Protein AF-0000000068885834 (afdb_homodimer)

Structure (mmCIF, N/CA/C/O backbone):
data_AF-0000000068885834-model_v1
#
loop_
_entity.id
_entity.type
_entity.pdbx_description
1 polymer '(Perigord truffle) hypothetical protein'
#
loop_
_atom_site.group_PDB
_atom_site.id
_atom_site.type_symbol
_atom_site.label_atom_id
_atom_site.label_alt_id
_atom_site.label_comp_id
_atom_site.label_asym_id
_atom_site.label_entity_id
_atom_site.label_seq_id
_atom_site.pdbx_PDB_ins_code
_atom_site.Cartn_x
_atom_site.Cartn_y
_atom_site.Cartn_z
_atom_site.occupancy
_atom_site.B_iso_or_equiv
_atom_site.auth_seq_id
_atom_site.auth_comp_id
_atom_site.auth_asym_id
_atom_site.auth_atom_id
_atom_site.pdbx_PDB_model_num
ATOM 1 N N . MET A 1 1 ? 9.898 5.531 -23.688 1 50.66 1 MET A N 1
ATOM 2 C CA . MET A 1 1 ? 10.438 6.336 -22.609 1 50.66 1 MET A CA 1
ATOM 3 C C . MET A 1 1 ? 11.344 5.504 -21.703 1 50.66 1 MET A C 1
ATOM 5 O O . MET A 1 1 ? 11.133 4.301 -21.547 1 50.66 1 MET A O 1
ATOM 9 N N . SER A 1 2 ? 12.445 6.02 -21.344 1 76.19 2 SER A N 1
ATOM 10 C CA . SER A 1 2 ? 13.453 5.309 -20.562 1 76.19 2 SER A CA 1
ATOM 11 C C . SER A 1 2 ? 12.922 4.918 -19.188 1 76.19 2 SER A C 1
ATOM 13 O O . SER A 1 2 ? 12.07 5.605 -18.641 1 76.19 2 SER A O 1
ATOM 15 N N . THR A 1 3 ? 13.203 3.777 -18.672 1 88.12 3 THR A N 1
ATOM 16 C CA . THR A 1 3 ? 12.812 3.281 -17.344 1 88.12 3 THR A CA 1
ATOM 17 C C . THR A 1 3 ? 13.328 4.203 -16.25 1 88.12 3 THR A C 1
ATOM 19 O O . THR A 1 3 ? 14.5 4.586 -16.25 1 88.12 3 THR A O 1
ATOM 22 N N . PRO A 1 4 ? 12.477 4.66 -15.422 1 94.19 4 PRO A N 1
ATOM 23 C CA . PRO A 1 4 ? 12.906 5.59 -14.375 1 94.19 4 PRO A CA 1
ATOM 24 C C . PRO A 1 4 ? 13.914 4.965 -13.406 1 94.19 4 PRO A C 1
ATOM 26 O O . PRO A 1 4 ? 13.906 3.746 -13.211 1 94.19 4 PRO A O 1
ATOM 29 N N . THR A 1 5 ? 14.773 5.762 -12.898 1 96.62 5 THR A N 1
ATOM 30 C CA . THR A 1 5 ? 15.656 5.395 -11.797 1 96.62 5 THR A CA 1
ATOM 31 C C . THR A 1 5 ? 15.086 5.898 -10.469 1 96.62 5 THR A C 1
ATOM 33 O O . THR A 1 5 ? 15.133 7.094 -10.18 1 96.62 5 THR A O 1
ATOM 36 N N . PRO A 1 6 ? 14.539 5 -9.664 1 98 6 PRO A N 1
ATOM 37 C CA . PRO A 1 6 ? 13.891 5.449 -8.422 1 98 6 PRO A CA 1
ATOM 38 C C . PRO A 1 6 ? 14.867 6.102 -7.453 1 98 6 PRO A C 1
ATOM 40 O O . PRO A 1 6 ? 16.047 5.734 -7.414 1 98 6 PRO A O 1
ATOM 43 N N . LEU A 1 7 ? 14.375 7 -6.734 1 98.62 7 LEU A N 1
ATOM 44 C CA . LEU A 1 7 ? 15.109 7.691 -5.684 1 98.62 7 LEU A CA 1
ATOM 45 C C . LEU A 1 7 ? 14.641 7.238 -4.305 1 98.62 7 LEU A C 1
ATOM 47 O O . LEU A 1 7 ? 13.438 7.18 -4.035 1 98.62 7 LEU A O 1
ATOM 51 N N . ILE A 1 8 ? 15.602 6.863 -3.428 1 98.81 8 ILE A N 1
ATOM 52 C CA . ILE A 1 8 ? 15.281 6.531 -2.043 1 98.81 8 ILE A CA 1
ATOM 53 C C . ILE A 1 8 ? 15.617 7.719 -1.14 1 98.81 8 ILE A C 1
ATOM 55 O O . ILE A 1 8 ? 16.75 8.203 -1.133 1 98.81 8 ILE A O 1
ATOM 59 N N . LEU A 1 9 ? 14.648 8.172 -0.428 1 98.81 9 LEU A N 1
ATOM 60 C CA . LEU A 1 9 ? 14.852 9.266 0.52 1 98.81 9 LEU A CA 1
ATOM 61 C C . LEU A 1 9 ? 14.617 8.789 1.95 1 98.81 9 LEU A C 1
ATOM 63 O O . LEU A 1 9 ? 13.477 8.5 2.334 1 98.81 9 LEU A O 1
ATOM 67 N N . THR A 1 10 ? 15.664 8.742 2.719 1 98.25 10 THR A N 1
ATOM 68 C CA . THR A 1 10 ? 15.633 8.227 4.082 1 98.25 10 THR A CA 1
ATOM 69 C C . THR A 1 10 ? 15.078 9.273 5.047 1 98.25 10 THR A C 1
ATOM 71 O O . THR A 1 10 ? 14.906 10.43 4.676 1 98.25 10 THR A O 1
ATOM 74 N N . HIS A 1 11 ? 14.789 8.828 6.285 1 97.12 11 HIS A N 1
ATOM 75 C CA . HIS A 1 11 ? 14.352 9.742 7.336 1 97.12 11 HIS A CA 1
ATOM 76 C C . HIS A 1 11 ? 15.328 10.898 7.504 1 97.12 11 HIS A C 1
ATOM 78 O O . HIS A 1 11 ? 14.914 12.062 7.562 1 97.12 11 HIS A O 1
ATOM 84 N N . THR A 1 12 ? 16.562 10.57 7.512 1 95.56 12 THR A N 1
ATOM 85 C CA . THR A 1 12 ? 17.609 11.57 7.719 1 95.56 12 THR A CA 1
ATOM 86 C C . THR A 1 12 ? 17.656 12.57 6.562 1 95.56 12 THR A C 1
ATOM 88 O O . THR A 1 12 ? 17.719 13.781 6.785 1 95.56 12 THR A O 1
ATOM 91 N N . THR A 1 13 ? 17.609 12.039 5.375 1 97.5 13 THR A N 1
ATOM 92 C CA . THR A 1 13 ? 17.641 12.883 4.191 1 97.5 13 THR A CA 1
ATOM 93 C C . THR A 1 13 ? 16.422 13.797 4.137 1 97.5 13 THR A C 1
ATOM 95 O O . THR A 1 13 ? 16.547 14.992 3.867 1 97.5 13 THR A O 1
ATOM 98 N N . ILE A 1 14 ? 15.242 13.281 4.426 1 98.12 14 ILE A N 1
ATOM 99 C CA . ILE A 1 14 ? 14 14.039 4.348 1 98.12 14 ILE A CA 1
ATOM 100 C C . ILE A 1 14 ? 13.984 15.117 5.426 1 98.12 14 ILE A C 1
ATOM 102 O O . ILE A 1 14 ? 13.625 16.266 5.156 1 98.12 14 ILE A O 1
ATOM 106 N N . THR A 1 15 ? 14.406 14.766 6.625 1 96.31 15 THR A N 1
ATOM 107 C CA . THR A 1 15 ? 14.445 15.719 7.727 1 96.31 15 THR A CA 1
ATOM 108 C C . THR A 1 15 ? 15.359 16.891 7.387 1 96.31 15 THR A C 1
ATOM 110 O O . THR A 1 15 ? 14.977 18.062 7.562 1 96.31 15 THR A O 1
ATOM 113 N N . SER A 1 16 ? 16.516 16.594 6.855 1 96.75 16 SER A N 1
ATOM 114 C CA . SER A 1 16 ? 17.469 17.625 6.48 1 96.75 16 SER A CA 1
ATOM 115 C C . SER A 1 16 ? 16.922 18.5 5.363 1 96.75 16 SER A C 1
ATOM 117 O O . SER A 1 16 ? 17.031 19.734 5.418 1 96.75 16 SER A O 1
ATOM 119 N N . LEU A 1 17 ? 16.328 17.891 4.438 1 97.75 17 LEU A N 1
ATOM 120 C CA . LEU A 1 17 ? 15.773 18.609 3.295 1 97.75 17 LEU A CA 1
ATOM 121 C C . LEU A 1 17 ? 14.672 19.562 3.738 1 97.75 17 LEU A C 1
ATOM 123 O O . LEU A 1 17 ? 14.688 20.75 3.389 1 97.75 17 LEU A O 1
ATOM 127 N N . LEU A 1 18 ? 13.742 19.062 4.512 1 97.75 18 LEU A N 1
ATOM 128 C CA . LEU A 1 18 ? 12.57 19.844 4.879 1 97.75 18 LEU A CA 1
ATOM 129 C C . LEU A 1 18 ? 12.945 20.984 5.82 1 97.75 18 LEU A C 1
ATOM 131 O O . LEU A 1 18 ? 12.43 22.094 5.688 1 97.75 18 LEU A O 1
ATOM 135 N N . THR A 1 19 ? 13.867 20.766 6.762 1 95.56 19 THR A N 1
ATOM 136 C CA . THR A 1 19 ? 14.234 21.766 7.746 1 95.56 19 THR A CA 1
ATOM 137 C C . THR A 1 19 ? 15.039 22.891 7.094 1 95.56 19 THR A C 1
ATOM 139 O O . THR A 1 19 ? 15.125 24 7.633 1 95.56 19 THR A O 1
ATOM 142 N N . SER A 1 20 ? 15.609 22.641 5.914 1 95.44 20 SER A N 1
ATOM 143 C CA . SER A 1 20 ? 16.469 23.625 5.25 1 95.44 20 SER A CA 1
ATOM 144 C C . SER A 1 20 ? 15.688 24.406 4.199 1 95.44 20 SER A C 1
ATOM 146 O O . SER A 1 20 ? 16.219 25.344 3.594 1 95.44 20 SER A O 1
ATOM 148 N N . LEU A 1 21 ? 14.484 24.078 3.965 1 96.94 21 LEU A N 1
ATOM 149 C CA . LEU A 1 21 ? 13.711 24.719 2.914 1 96.94 21 LEU A CA 1
ATOM 150 C C . LEU A 1 21 ? 13.508 26.203 3.23 1 96.94 21 LEU A C 1
ATOM 152 O O . LEU A 1 21 ? 13.148 26.562 4.355 1 96.94 21 LEU A O 1
ATOM 156 N N . PRO A 1 22 ? 13.727 27.094 2.24 1 96.5 22 PRO A N 1
ATOM 157 C CA . PRO A 1 22 ? 13.391 28.5 2.438 1 96.5 22 PRO A CA 1
ATOM 158 C C . PRO A 1 22 ? 11.891 28.766 2.385 1 96.5 22 PRO A C 1
ATOM 160 O O . PRO A 1 22 ? 11.133 27.938 1.875 1 96.5 22 PRO A O 1
ATOM 163 N N . ALA A 1 23 ? 11.453 29.875 2.871 1 96.25 23 ALA A N 1
ATOM 164 C CA . ALA A 1 23 ? 10.047 30.234 3.006 1 96.25 23 ALA A CA 1
ATOM 165 C C . ALA A 1 23 ? 9.328 30.141 1.662 1 96.25 23 ALA A C 1
ATOM 167 O O . ALA A 1 23 ? 8.227 29.594 1.572 1 96.25 23 ALA A O 1
ATOM 168 N N . PRO A 1 24 ? 9.953 30.594 0.537 1 97 24 PRO A N 1
ATOM 169 C CA . PRO A 1 24 ? 9.242 30.531 -0.74 1 97 24 PRO A CA 1
ATOM 170 C C . PRO A 1 24 ? 8.953 29.094 -1.181 1 97 24 PRO A C 1
ATOM 172 O O . PRO A 1 24 ? 7.891 28.812 -1.743 1 97 24 PRO A O 1
ATOM 175 N N . ALA A 1 25 ? 9.883 28.188 -0.907 1 97.75 25 ALA A N 1
ATOM 176 C CA . ALA A 1 25 ? 9.688 26.781 -1.268 1 97.75 25 ALA A CA 1
ATOM 177 C C . ALA A 1 25 ? 8.555 26.172 -0.458 1 97.75 25 ALA A C 1
ATOM 179 O O . ALA A 1 25 ? 7.75 25.406 -0.992 1 97.75 25 ALA A O 1
ATOM 180 N N . ILE A 1 26 ? 8.5 26.516 0.782 1 98.31 26 ILE A N 1
ATOM 181 C CA . ILE A 1 26 ? 7.441 26 1.646 1 98.31 26 ILE A CA 1
ATOM 182 C C . ILE A 1 26 ? 6.094 26.547 1.18 1 98.31 26 ILE A C 1
ATOM 184 O O . ILE A 1 26 ? 5.113 25.797 1.104 1 98.31 26 ILE A O 1
ATOM 188 N N . ARG A 1 27 ? 6.066 27.828 0.816 1 97.25 27 ARG A N 1
ATOM 189 C CA . ARG A 1 27 ? 4.836 28.438 0.323 1 97.25 27 ARG A CA 1
ATOM 190 C C . ARG A 1 27 ? 4.363 27.75 -0.959 1 97.25 27 ARG A C 1
ATOM 192 O O . ARG A 1 27 ? 3.162 27.578 -1.171 1 97.25 27 ARG A O 1
ATOM 199 N N . SER A 1 28 ? 5.328 27.375 -1.767 1 97.88 28 SER A N 1
ATOM 200 C CA . SER A 1 28 ? 4.996 26.672 -3.002 1 97.88 28 SER A CA 1
ATOM 201 C C . SER A 1 28 ? 4.379 25.297 -2.715 1 97.88 28 SER A C 1
ATOM 203 O O . SER A 1 28 ? 3.424 24.891 -3.377 1 97.88 28 SER A O 1
ATOM 205 N N . ILE A 1 29 ? 4.914 24.625 -1.75 1 98.5 29 ILE A N 1
ATOM 206 C CA . ILE A 1 29 ? 4.383 23.312 -1.368 1 98.5 29 ILE A CA 1
ATOM 207 C C . ILE A 1 29 ? 2.973 23.484 -0.809 1 98.5 29 ILE A C 1
ATOM 209 O O . ILE A 1 29 ? 2.068 22.719 -1.161 1 98.5 29 ILE A O 1
ATOM 213 N N . ILE A 1 30 ? 2.748 24.484 0.044 1 98.06 30 ILE A N 1
ATOM 214 C CA . ILE A 1 30 ? 1.433 24.75 0.616 1 98.06 30 ILE A CA 1
ATOM 215 C C . ILE A 1 30 ? 0.433 25.031 -0.502 1 98.06 30 ILE A C 1
ATOM 217 O O . ILE A 1 30 ? -0.692 24.531 -0.482 1 98.06 30 ILE A O 1
ATOM 221 N N . ALA A 1 31 ? 0.874 25.797 -1.505 1 96.88 31 ALA A N 1
ATOM 222 C CA . ALA A 1 31 ? 0.012 26.109 -2.639 1 96.88 31 ALA A CA 1
ATOM 223 C C . ALA A 1 31 ? -0.378 24.859 -3.406 1 96.88 31 ALA A C 1
ATOM 225 O O . ALA A 1 31 ? -1.54 24.688 -3.787 1 96.88 31 ALA A O 1
ATOM 226 N N . SER A 1 32 ? 0.578 23.969 -3.625 1 97.5 32 SER A N 1
ATOM 227 C CA . SER A 1 32 ? 0.306 22.719 -4.328 1 97.5 32 SER A CA 1
ATOM 228 C C . SER A 1 32 ? -0.66 21.844 -3.539 1 97.5 32 SER A C 1
ATOM 230 O O . SER A 1 32 ? -1.563 21.234 -4.113 1 97.5 32 SER A O 1
ATOM 232 N N . LEU A 1 33 ? -0.436 21.766 -2.254 1 98 33 LEU A N 1
ATOM 233 C CA . LEU A 1 33 ? -1.294 20.984 -1.383 1 98 33 LEU A CA 1
ATOM 234 C C . LEU A 1 33 ? -2.727 21.5 -1.408 1 98 33 LEU A C 1
ATOM 236 O O . LEU A 1 33 ? -3.668 20.734 -1.619 1 98 33 LEU A O 1
ATOM 240 N N . THR A 1 34 ? -2.93 22.812 -1.257 1 96.06 34 THR A N 1
ATOM 241 C CA . THR A 1 34 ? -4.266 23.391 -1.195 1 96.06 34 THR A CA 1
ATOM 242 C C . THR A 1 34 ? -4.961 23.281 -2.549 1 96.06 34 THR A C 1
ATOM 244 O O . THR A 1 34 ? -6.172 23.062 -2.615 1 96.06 34 THR A O 1
ATOM 247 N N . ALA A 1 35 ? -4.195 23.453 -3.619 1 95.06 35 ALA A N 1
ATOM 248 C CA . ALA A 1 35 ? -4.758 23.297 -4.957 1 95.06 35 ALA A CA 1
ATOM 249 C C . ALA A 1 35 ? -5.285 21.875 -5.164 1 95.06 35 ALA A C 1
ATOM 251 O O . ALA A 1 35 ? -6.336 21.688 -5.785 1 95.06 35 ALA A O 1
ATOM 252 N N . SER A 1 36 ? -4.559 20.922 -4.676 1 95.62 36 SER A N 1
ATOM 253 C CA . SER A 1 36 ? -4.988 19.547 -4.824 1 95.62 36 SER A CA 1
ATOM 254 C C . SER A 1 36 ? -6.246 19.266 -4.016 1 95.62 36 SER A C 1
ATOM 256 O O . SER A 1 36 ? -7.113 18.5 -4.449 1 95.62 36 SER A O 1
ATOM 258 N N . LEU A 1 37 ? -6.363 19.812 -2.846 1 95.69 37 LEU A N 1
ATOM 259 C CA . LEU A 1 37 ? -7.551 19.641 -2.016 1 95.69 37 LEU A CA 1
ATOM 260 C C . LEU A 1 37 ? -8.758 20.312 -2.652 1 95.69 37 LEU A C 1
ATOM 262 O O . LEU A 1 37 ? -9.883 19.828 -2.531 1 95.69 37 LEU A O 1
ATOM 266 N N . GLN A 1 38 ? -8.516 21.438 -3.357 1 93.69 38 GLN A N 1
ATOM 267 C CA . GLN A 1 38 ? -9.586 22.094 -4.105 1 93.69 38 GLN A CA 1
ATOM 268 C C . GLN A 1 38 ? -10.078 21.203 -5.25 1 93.69 38 GLN A C 1
ATOM 270 O O . GLN A 1 38 ? -11.273 21.141 -5.523 1 93.69 38 GLN A O 1
ATOM 275 N N . THR A 1 39 ? -9.125 20.562 -5.875 1 92.75 39 THR A N 1
ATOM 276 C CA . THR A 1 39 ? -9.453 19.688 -6.992 1 92.75 39 THR A CA 1
ATOM 277 C C . THR A 1 39 ? -10.383 18.562 -6.539 1 92.75 39 THR A C 1
ATOM 279 O O . THR A 1 39 ? -11.25 18.125 -7.297 1 92.75 39 THR A O 1
ATOM 282 N N . LEU A 1 40 ? -10.258 18.109 -5.348 1 90.69 40 LEU A N 1
ATOM 283 C CA . LEU A 1 40 ? -11.07 17.031 -4.801 1 90.69 40 LEU A CA 1
ATOM 284 C C . LEU A 1 40 ? -12.539 17.453 -4.703 1 90.69 40 LEU A C 1
ATOM 286 O O . LEU A 1 40 ? -13.422 16.594 -4.637 1 90.69 40 LEU A O 1
ATOM 290 N N . THR A 1 41 ? -12.773 18.719 -4.633 1 87.75 41 THR A N 1
ATOM 291 C CA . THR A 1 41 ? -14.141 19.203 -4.43 1 87.75 41 THR A CA 1
ATOM 292 C C . THR A 1 41 ? -14.883 19.297 -5.758 1 87.75 41 THR A C 1
ATOM 294 O O . THR A 1 41 ? -16.094 19.531 -5.785 1 87.75 41 THR A O 1
ATOM 297 N N . GLN A 1 42 ? -14.148 19.094 -6.797 1 87.38 42 GLN A N 1
ATOM 298 C CA . GLN A 1 42 ? -14.781 19.141 -8.109 1 87.38 42 GLN A CA 1
ATOM 299 C C . GLN A 1 42 ? -15.664 17.922 -8.344 1 87.38 42 GLN A C 1
ATOM 301 O O . GLN A 1 42 ? -15.43 16.859 -7.773 1 87.38 42 GLN A O 1
ATOM 306 N N . PRO A 1 43 ? -16.734 17.984 -9.125 1 81.62 43 PRO A N 1
ATOM 307 C CA . PRO A 1 43 ? -17.672 16.891 -9.359 1 81.62 43 PRO A CA 1
ATOM 308 C C . PRO A 1 43 ? -17.016 15.641 -9.938 1 81.62 43 PRO A C 1
ATOM 310 O O . PRO A 1 43 ? -17.375 14.516 -9.57 1 81.62 43 PRO A O 1
ATOM 313 N N . THR A 1 44 ? -16.172 15.75 -10.953 1 77.12 44 THR A N 1
ATOM 314 C CA . THR A 1 44 ? -15.445 14.625 -11.523 1 77.12 44 THR A CA 1
ATOM 315 C C . TH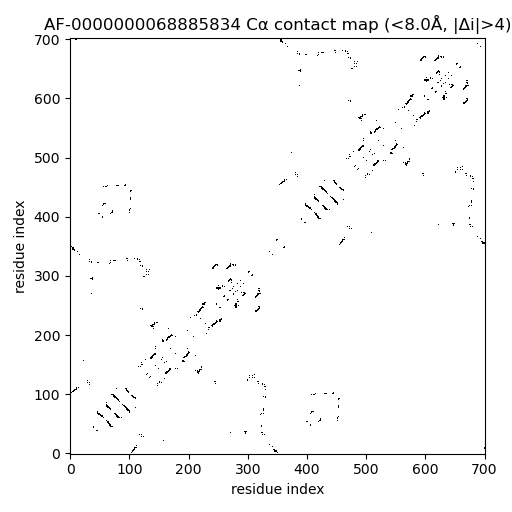R A 1 44 ? -13.945 14.781 -11.32 1 77.12 44 THR A C 1
ATOM 317 O O . THR A 1 44 ? -13.219 15.133 -12.25 1 77.12 44 THR A O 1
ATOM 320 N N . PRO A 1 45 ? -13.688 14.453 -10.039 1 76.19 45 PRO A N 1
ATOM 321 C CA . PRO A 1 45 ? -12.266 14.695 -9.781 1 76.19 45 PRO A CA 1
ATOM 322 C C . PRO A 1 45 ? -11.359 13.695 -10.492 1 76.19 45 PRO A C 1
ATOM 324 O O . PRO A 1 45 ? -11.719 12.531 -10.648 1 76.19 45 PRO A O 1
ATOM 327 N N . ILE A 1 46 ? -10.195 14.156 -10.914 1 88.56 46 ILE A N 1
ATOM 328 C CA . ILE A 1 46 ? -9.195 13.328 -11.586 1 88.56 46 ILE A CA 1
ATOM 329 C C . ILE A 1 46 ? -8.305 12.648 -10.547 1 88.56 46 ILE A C 1
ATOM 331 O O . ILE A 1 46 ? -7.262 12.086 -10.891 1 88.56 46 ILE A O 1
ATOM 335 N N . ILE A 1 47 ? -8.688 12.781 -9.281 1 93.12 47 ILE A N 1
ATOM 336 C CA . ILE A 1 47 ? -7.98 12.172 -8.156 1 93.12 47 ILE A CA 1
ATOM 337 C C . ILE A 1 47 ? -8.781 10.984 -7.621 1 93.12 47 ILE A C 1
ATOM 339 O O . ILE A 1 47 ? -9.984 11.109 -7.363 1 93.12 47 ILE A O 1
ATOM 343 N N . THR A 1 48 ? -8.172 9.836 -7.551 1 93.88 48 THR A N 1
ATOM 344 C CA . THR A 1 48 ? -8.766 8.656 -6.934 1 93.88 48 THR A CA 1
ATOM 345 C C . THR A 1 48 ? -8.062 8.312 -5.625 1 93.88 48 THR A C 1
ATOM 347 O O . THR A 1 48 ? -6.852 8.078 -5.609 1 93.88 48 THR A O 1
ATOM 350 N N . GLN A 1 49 ? -8.758 8.352 -4.547 1 94.69 49 GLN A N 1
ATOM 351 C CA . GLN A 1 49 ? -8.227 7.988 -3.236 1 94.69 49 GLN A CA 1
ATOM 352 C C . GLN A 1 49 ? -9.273 7.246 -2.408 1 94.69 49 GLN A C 1
ATOM 354 O O . GLN A 1 49 ? -10.062 7.867 -1.691 1 94.69 49 GLN A O 1
ATOM 359 N N . PRO A 1 50 ? -9.281 5.949 -2.494 1 93.75 50 PRO A N 1
ATOM 360 C CA . PRO A 1 50 ? -10.227 5.176 -1.68 1 93.75 50 PRO A CA 1
ATOM 361 C C . PRO A 1 50 ? -10.031 5.402 -0.182 1 93.75 50 PRO A C 1
ATOM 363 O O . PRO A 1 50 ? -9.023 5.973 0.235 1 93.75 50 PRO A O 1
ATOM 366 N N . PRO A 1 51 ? -11.078 5.035 0.625 1 91.5 51 PRO A N 1
ATOM 367 C CA . PRO A 1 51 ? -10.906 5.141 2.076 1 91.5 51 PRO A CA 1
ATOM 368 C C . PRO A 1 51 ? -9.68 4.391 2.584 1 91.5 51 PRO A C 1
ATOM 370 O O . PRO A 1 51 ? -9.297 3.363 2.014 1 91.5 51 PRO A O 1
ATOM 373 N N . ARG A 1 52 ? -9.07 4.906 3.574 1 93.5 52 ARG A N 1
ATOM 374 C CA . ARG A 1 52 ? -7.91 4.234 4.152 1 93.5 52 ARG A CA 1
ATOM 375 C C . ARG A 1 52 ? -8.281 2.84 4.652 1 93.5 52 ARG A C 1
ATOM 377 O O . ARG A 1 52 ? -9.406 2.613 5.105 1 93.5 52 ARG A O 1
ATOM 384 N N . GLN A 1 53 ? -7.453 1.896 4.477 1 95.19 53 GLN A N 1
ATOM 385 C CA . GLN A 1 53 ? -7.59 0.562 5.051 1 95.19 53 GLN A CA 1
ATOM 386 C C . GLN A 1 53 ? -6.793 0.434 6.348 1 95.19 53 GLN A C 1
ATOM 388 O O . GLN A 1 53 ? -5.715 1.018 6.477 1 95.19 53 GLN A O 1
ATOM 393 N N . THR A 1 54 ? -7.348 -0.31 7.285 1 93.25 54 THR A N 1
ATOM 394 C CA . THR A 1 54 ? -6.727 -0.494 8.594 1 93.25 54 THR A CA 1
ATOM 395 C C . THR A 1 54 ? -6.355 -1.958 8.812 1 93.25 54 THR A C 1
ATOM 397 O O . THR A 1 54 ? -7.199 -2.846 8.664 1 93.25 54 THR A O 1
ATOM 400 N N . LEU A 1 55 ? -5.125 -2.213 9.07 1 95.44 55 LEU A N 1
ATOM 401 C CA . LEU A 1 55 ? -4.641 -3.527 9.484 1 95.44 55 LEU A CA 1
ATOM 402 C C . LEU A 1 55 ? -4.289 -3.535 10.969 1 95.44 55 LEU A C 1
ATOM 404 O O . LEU A 1 55 ? -3.242 -3.02 11.359 1 95.44 55 LEU A O 1
ATOM 408 N N . GLN A 1 56 ? -5.086 -4.207 11.727 1 91.25 56 GLN A N 1
ATOM 409 C CA . GLN A 1 56 ? -4.867 -4.273 13.172 1 91.25 56 GLN A CA 1
ATOM 410 C C . GLN A 1 56 ? -4.125 -5.551 13.555 1 91.25 56 GLN A C 1
ATOM 412 O O . GLN A 1 56 ? -4.551 -6.652 13.203 1 91.25 56 GLN A O 1
ATOM 417 N N . ASP A 1 57 ? -3.031 -5.41 14.117 1 89.06 57 ASP A N 1
ATOM 418 C CA . ASP A 1 57 ? -2.287 -6.512 14.719 1 89.06 57 ASP A CA 1
ATOM 419 C C . ASP A 1 57 ? -2.455 -6.531 16.234 1 89.06 57 ASP A C 1
ATOM 421 O O . ASP A 1 57 ? -1.733 -5.832 16.953 1 89.06 57 ASP A O 1
ATOM 425 N N . ASN A 1 58 ? -3.246 -7.379 16.734 1 84.5 58 ASN A N 1
ATOM 426 C CA . ASN A 1 58 ? -3.564 -7.41 18.156 1 84.5 58 ASN A CA 1
ATOM 427 C C . ASN A 1 58 ? -2.504 -8.164 18.953 1 84.5 58 ASN A C 1
ATOM 429 O O . ASN A 1 58 ? -2.436 -8.039 20.172 1 84.5 58 ASN A O 1
ATOM 433 N N . ILE A 1 59 ? -1.773 -8.898 18.234 1 87.94 59 ILE A N 1
ATOM 434 C CA . ILE A 1 59 ? -0.726 -9.664 18.906 1 87.94 59 ILE A CA 1
ATOM 435 C C . ILE A 1 59 ? 0.472 -8.758 19.188 1 87.94 59 ILE A C 1
ATOM 437 O O . ILE A 1 59 ? 0.924 -8.648 20.328 1 87.94 59 ILE A O 1
ATOM 441 N N . ALA A 1 60 ? 0.889 -8.039 18.188 1 88.5 60 ALA A N 1
ATOM 442 C CA . ALA A 1 60 ? 2.031 -7.145 18.344 1 88.5 60 ALA A CA 1
ATOM 443 C C . ALA A 1 60 ? 1.589 -5.777 18.859 1 88.5 60 ALA A C 1
ATOM 445 O O . ALA A 1 60 ? 2.416 -4.973 19.297 1 88.5 60 ALA A O 1
ATOM 446 N N . ASN A 1 61 ? 0.308 -5.441 18.812 1 91.56 61 ASN A N 1
ATOM 447 C CA . ASN A 1 61 ? -0.294 -4.203 19.297 1 91.56 61 ASN A CA 1
ATOM 448 C C . ASN A 1 61 ? 0.103 -3.01 18.438 1 91.56 61 ASN A C 1
ATOM 450 O O . ASN A 1 61 ? 0.56 -1.987 18.953 1 91.56 61 ASN A O 1
ATOM 454 N N . TYR A 1 62 ? -0.051 -3.209 17.172 1 93.5 62 TYR A N 1
ATOM 455 C CA . TYR A 1 62 ? 0.152 -2.139 16.203 1 93.5 62 TYR A CA 1
ATOM 456 C C . TYR A 1 62 ? -1.023 -2.047 15.234 1 93.5 62 TYR A C 1
ATOM 458 O O . TYR A 1 62 ? -1.741 -3.029 15.023 1 93.5 62 TYR A O 1
ATOM 466 N N . THR A 1 63 ? -1.269 -0.891 14.711 1 92.94 63 THR A N 1
ATOM 467 C CA . THR A 1 63 ? -2.232 -0.641 13.648 1 92.94 63 THR A CA 1
ATOM 468 C C . THR A 1 63 ? -1.555 0.005 12.445 1 92.94 63 THR A C 1
ATOM 470 O O . THR A 1 63 ? -0.863 1.016 12.586 1 92.94 63 THR A O 1
ATOM 473 N N . THR A 1 64 ? -1.714 -0.61 11.328 1 96.25 64 THR A N 1
ATOM 474 C CA . THR A 1 64 ? -1.175 -0.055 10.094 1 96.25 64 THR A CA 1
ATOM 475 C C . THR A 1 64 ? -2.289 0.541 9.234 1 96.25 64 THR A C 1
ATOM 477 O O . THR A 1 64 ? -3.316 -0.101 9.008 1 96.25 64 THR A O 1
ATOM 480 N N . LEU A 1 65 ? -2.121 1.771 8.844 1 96.12 65 LEU A N 1
ATOM 481 C CA . LEU A 1 65 ? -3.039 2.443 7.93 1 96.12 65 LEU A CA 1
ATOM 482 C C . LEU A 1 65 ? -2.461 2.498 6.52 1 96.12 65 LEU A C 1
ATOM 484 O O . LEU A 1 65 ? -1.293 2.848 6.336 1 96.12 65 LEU A O 1
ATOM 488 N N . ILE A 1 66 ? -3.248 2.105 5.543 1 97.88 66 ILE A N 1
ATOM 489 C CA . ILE A 1 66 ? -2.861 2.145 4.137 1 97.88 66 ILE A CA 1
ATOM 490 C C . ILE A 1 66 ? -3.68 3.205 3.406 1 97.88 66 ILE A C 1
ATOM 492 O O . ILE A 1 66 ? -4.91 3.148 3.393 1 97.88 66 ILE A O 1
ATOM 496 N N . MET A 1 67 ? -2.971 4.074 2.785 1 97.94 67 MET A N 1
ATOM 497 C CA . MET A 1 67 ? -3.621 5.215 2.146 1 97.94 67 MET A CA 1
ATOM 498 C C . MET A 1 67 ? -3.117 5.398 0.719 1 97.94 67 MET A C 1
ATOM 500 O O . MET A 1 67 ? -2.17 6.152 0.484 1 97.94 67 MET A O 1
ATOM 504 N N . PRO A 1 68 ? -3.775 4.82 -0.265 1 98.31 68 PRO A N 1
ATOM 505 C CA . PRO A 1 68 ? -3.389 5.012 -1.664 1 98.31 68 PRO A CA 1
ATOM 506 C C . PRO A 1 68 ? -4.059 6.23 -2.297 1 98.31 68 PRO A C 1
ATOM 508 O O . PRO A 1 68 ? -5.141 6.637 -1.869 1 98.31 68 PRO A O 1
ATOM 511 N N . CYS A 1 69 ? -3.428 6.766 -3.27 1 97.81 69 CYS A N 1
ATOM 512 C CA . CYS A 1 69 ? -3.945 7.883 -4.051 1 97.81 69 CYS A CA 1
ATOM 513 C C . CYS A 1 69 ? -3.379 7.867 -5.465 1 97.81 69 CYS A C 1
ATOM 515 O O . CYS A 1 69 ? -2.205 7.547 -5.664 1 97.81 69 CYS A O 1
ATOM 517 N N . SER A 1 70 ? -4.219 8.156 -6.43 1 96.94 70 SER A N 1
ATOM 518 C CA . SER A 1 70 ? -3.758 8.227 -7.812 1 96.94 70 SER A CA 1
ATOM 519 C C . SER A 1 70 ? -4.262 9.484 -8.5 1 96.94 70 SER A C 1
ATOM 521 O O . SER A 1 70 ? -5.406 9.898 -8.297 1 96.94 70 SER A O 1
ATOM 523 N N . THR A 1 71 ? -3.432 10.133 -9.195 1 95.38 71 THR A N 1
ATOM 524 C CA . THR A 1 71 ? -3.719 11.148 -10.195 1 95.38 71 THR A CA 1
ATOM 525 C C . THR A 1 71 ? -3.406 10.625 -11.594 1 95.38 71 THR A C 1
ATOM 527 O O . THR A 1 71 ? -2.924 9.5 -11.758 1 95.38 71 THR A O 1
ATOM 530 N N . PRO A 1 72 ? -3.717 11.391 -12.633 1 92.81 72 PRO A N 1
ATOM 531 C CA . PRO A 1 72 ? -3.439 10.883 -13.977 1 92.81 72 PRO A CA 1
ATOM 532 C C . PRO A 1 72 ? -1.956 10.609 -14.211 1 92.81 72 PRO A C 1
ATOM 534 O O . PRO A 1 72 ? -1.603 9.805 -15.07 1 92.81 72 PRO A O 1
ATOM 537 N N . ASN A 1 73 ? -1.073 11.156 -13.375 1 94.56 73 ASN A N 1
ATOM 538 C CA . ASN A 1 73 ? 0.352 11.047 -13.672 1 94.56 73 ASN A CA 1
ATOM 539 C C . ASN A 1 73 ? 1.08 10.227 -12.609 1 94.56 73 ASN A C 1
ATOM 541 O O . ASN A 1 73 ? 2.166 9.703 -12.859 1 94.56 73 ASN A O 1
ATOM 545 N N . LEU A 1 74 ? 0.457 10.156 -11.445 1 97.44 74 LEU A N 1
ATOM 546 C CA . LEU A 1 74 ? 1.198 9.586 -10.328 1 97.44 74 LEU A CA 1
ATOM 547 C C . LEU A 1 74 ? 0.289 8.727 -9.461 1 97.44 74 LEU A C 1
ATOM 549 O O . LEU A 1 74 ? -0.916 8.977 -9.375 1 97.44 74 LEU A O 1
ATOM 553 N N . THR A 1 75 ? 0.846 7.727 -8.898 1 98 75 THR A N 1
ATOM 554 C CA . THR A 1 75 ? 0.233 6.945 -7.832 1 98 75 THR A CA 1
ATOM 555 C C . THR A 1 75 ? 1.142 6.898 -6.605 1 98 75 THR A C 1
ATOM 557 O O . THR A 1 75 ? 2.355 6.727 -6.734 1 98 75 THR A O 1
ATOM 560 N N . SER A 1 76 ? 0.587 7.148 -5.449 1 98.62 76 SER A N 1
ATOM 561 C CA . SER A 1 76 ? 1.316 7.016 -4.191 1 98.62 76 SER A CA 1
ATOM 562 C C . SER A 1 76 ? 0.581 6.102 -3.219 1 98.62 76 SER A C 1
ATOM 564 O O . SER A 1 76 ? -0.652 6.074 -3.195 1 98.62 76 SER A O 1
ATOM 566 N N . ILE A 1 77 ? 1.318 5.348 -2.512 1 98.75 77 ILE A N 1
ATOM 567 C CA . ILE A 1 77 ? 0.786 4.535 -1.422 1 98.75 77 ILE A CA 1
ATOM 568 C C . ILE A 1 77 ? 1.55 4.84 -0.134 1 98.75 77 ILE A C 1
ATOM 570 O O . ILE A 1 77 ? 2.76 4.609 -0.054 1 98.75 77 ILE A O 1
ATOM 574 N N . LYS A 1 78 ? 0.824 5.316 0.817 1 98.69 78 LYS A N 1
ATOM 575 C CA . LYS A 1 78 ? 1.427 5.496 2.135 1 98.69 78 LYS A CA 1
ATOM 576 C C . LYS A 1 78 ? 0.954 4.414 3.105 1 98.69 78 LYS A C 1
ATOM 578 O O . LYS A 1 78 ? -0.227 4.062 3.119 1 98.69 78 LYS A O 1
ATOM 583 N N . SER A 1 79 ? 1.87 3.898 3.771 1 98.19 79 SER A N 1
ATOM 584 C CA . SER A 1 79 ? 1.572 3.094 4.949 1 98.19 79 SER A CA 1
ATOM 585 C C . SER A 1 79 ? 2.174 3.711 6.207 1 98.19 79 SER A C 1
ATOM 587 O O . SER A 1 79 ? 3.316 4.176 6.195 1 98.19 79 SER A O 1
ATOM 589 N N . VAL A 1 80 ? 1.432 3.789 7.223 1 96.88 80 VAL A N 1
ATOM 590 C CA . VAL A 1 80 ? 1.92 4.246 8.516 1 96.88 80 VAL A CA 1
ATOM 591 C C . VAL A 1 80 ? 1.446 3.295 9.617 1 96.88 80 VAL A C 1
ATOM 593 O O . VAL A 1 80 ? 0.312 2.812 9.578 1 96.88 80 VAL A O 1
ATOM 596 N N . THR A 1 81 ? 2.307 2.977 10.453 1 96.19 81 THR A N 1
ATOM 597 C CA . THR A 1 81 ? 2.025 2.061 11.555 1 96.19 81 THR A CA 1
ATOM 598 C C . THR A 1 81 ? 2.182 2.766 12.898 1 96.19 81 THR A C 1
ATOM 600 O O . THR A 1 81 ? 3.211 3.393 13.156 1 96.19 81 THR A O 1
ATOM 603 N N . LEU A 1 82 ? 1.142 2.65 13.695 1 92.06 82 LEU A N 1
ATOM 604 C CA . LEU A 1 82 ? 1.11 3.27 15.016 1 92.06 82 LEU A CA 1
ATOM 605 C C . LEU A 1 82 ? 0.95 2.215 16.109 1 92.06 82 LEU A C 1
ATOM 607 O O . LEU A 1 82 ? 0.224 1.235 15.922 1 92.06 82 LEU A O 1
ATOM 611 N N . PRO A 1 83 ? 1.646 2.432 17.219 1 90.94 83 PRO A N 1
ATOM 612 C CA . PRO A 1 83 ? 1.385 1.536 18.359 1 90.94 83 PRO A CA 1
ATOM 613 C C . PRO A 1 83 ? -0.032 1.68 18.906 1 90.94 83 PRO A C 1
ATOM 615 O O . PRO A 1 83 ? -0.586 2.781 18.922 1 90.94 83 PRO A O 1
ATOM 618 N N . THR A 1 84 ? -0.579 0.584 19.266 1 86.94 84 THR A N 1
ATOM 619 C CA . THR A 1 84 ? -1.877 0.573 19.922 1 86.94 84 THR A CA 1
ATOM 620 C C . THR A 1 84 ? -1.745 0.071 21.359 1 86.94 84 THR A C 1
ATOM 622 O O . THR A 1 84 ? -0.917 -0.797 21.641 1 86.94 84 THR A O 1
ATOM 625 N N . PRO A 1 85 ? -2.518 0.774 22.281 1 82.56 85 PRO A N 1
ATOM 626 C CA . PRO A 1 85 ? -2.441 0.291 23.656 1 82.56 85 PRO A CA 1
ATOM 627 C C . PRO A 1 85 ? -2.52 -1.23 23.75 1 82.56 85 PRO A C 1
ATOM 629 O O . PRO A 1 85 ? -3.26 -1.864 23 1 82.56 85 PRO A O 1
ATOM 632 N N . PRO A 1 86 ? -1.662 -1.743 24.5 1 82.19 86 PRO A N 1
ATOM 633 C CA . PRO A 1 86 ? -0.875 -1.17 25.594 1 82.19 86 PRO A CA 1
ATOM 634 C C . PRO A 1 86 ? 0.542 -0.794 25.172 1 82.19 86 PRO A C 1
ATOM 636 O O . PRO A 1 86 ? 1.374 -0.45 26.016 1 82.19 86 PRO A O 1
ATOM 639 N N . ALA A 1 87 ? 0.872 -0.917 23.891 1 81.75 87 ALA A N 1
ATOM 640 C CA . ALA A 1 87 ? 2.195 -0.49 23.438 1 81.75 87 ALA A CA 1
ATOM 641 C C . ALA A 1 87 ? 2.42 0.991 23.734 1 81.75 87 ALA A C 1
ATOM 643 O O . ALA A 1 87 ? 1.511 1.808 23.578 1 81.75 87 ALA A O 1
ATOM 644 N N . PRO A 1 88 ? 3.652 1.277 24.172 1 81 88 PRO A N 1
ATOM 645 C CA . PRO A 1 88 ? 3.938 2.688 24.453 1 81 88 PRO A CA 1
ATOM 646 C C . PRO A 1 88 ? 3.867 3.559 23.203 1 81 88 PRO A C 1
ATOM 648 O O . PRO A 1 88 ? 4.188 3.096 22.094 1 81 88 PRO A O 1
ATOM 651 N N . PRO A 1 89 ? 3.434 4.789 23.453 1 77.19 89 PRO A N 1
ATOM 652 C CA . PRO A 1 89 ? 3.391 5.711 22.328 1 77.19 89 PRO A CA 1
ATOM 653 C C . PRO A 1 89 ? 4.766 5.941 21.703 1 77.19 89 PRO A C 1
ATOM 655 O O . PRO A 1 89 ? 5.77 6.008 22.406 1 77.19 89 PRO A O 1
ATOM 658 N N . SER A 1 90 ? 4.836 5.855 20.391 1 79.62 90 SER A N 1
ATOM 659 C CA . SER A 1 90 ? 6.016 6.16 19.578 1 79.62 90 SER A CA 1
ATOM 660 C C . SER A 1 90 ? 5.629 6.77 18.234 1 79.62 90 SER A C 1
ATOM 662 O O . SER A 1 90 ? 4.48 6.648 17.812 1 79.62 90 SER A O 1
ATOM 664 N N . PRO A 1 91 ? 6.57 7.566 17.703 1 82.44 91 PRO A N 1
ATOM 665 C CA . PRO A 1 91 ? 6.27 8.086 16.375 1 82.44 91 PRO A CA 1
ATOM 666 C C . PRO A 1 91 ? 5.91 6.988 15.375 1 82.44 91 PRO A C 1
ATOM 668 O O . PRO A 1 91 ? 6.418 5.867 15.484 1 82.44 91 PRO A O 1
ATOM 671 N N . PRO A 1 92 ? 5.02 7.344 14.539 1 90.38 92 PRO A N 1
ATOM 672 C CA . PRO A 1 92 ? 4.652 6.34 13.539 1 90.38 92 PRO A CA 1
ATOM 673 C C . PRO A 1 92 ? 5.809 5.992 12.609 1 90.38 92 PRO A C 1
ATOM 675 O O . PRO A 1 92 ? 6.621 6.855 12.273 1 90.38 92 PRO A O 1
ATOM 678 N N . ASN A 1 93 ? 5.926 4.754 12.273 1 94.75 93 ASN A N 1
ATOM 679 C CA . ASN A 1 93 ? 6.785 4.32 11.172 1 94.75 93 ASN A CA 1
ATOM 680 C C . ASN A 1 93 ? 6 4.156 9.875 1 94.75 93 ASN A C 1
ATOM 682 O O . ASN A 1 93 ? 4.805 3.857 9.906 1 94.75 93 ASN A O 1
ATOM 686 N N . GLY A 1 94 ? 6.68 4.469 8.797 1 96.56 94 GLY A N 1
ATOM 687 C CA . GLY A 1 94 ? 5.926 4.297 7.566 1 96.56 94 GLY A CA 1
ATOM 688 C C . GLY A 1 94 ? 6.754 4.531 6.32 1 96.56 94 GLY A C 1
ATOM 689 O O . GLY A 1 94 ? 7.945 4.832 6.41 1 96.56 94 GLY A O 1
ATOM 690 N N . VAL A 1 95 ? 6.082 4.266 5.207 1 98.44 95 VAL A N 1
ATOM 691 C CA . VAL A 1 95 ? 6.711 4.355 3.895 1 98.44 95 VAL A CA 1
ATOM 692 C C . VAL A 1 95 ? 5.73 4.957 2.893 1 98.44 95 VAL A C 1
ATOM 694 O O . VAL A 1 95 ? 4.52 4.742 2.992 1 98.44 95 VAL A O 1
ATOM 697 N N . ILE A 1 96 ? 6.266 5.746 2.014 1 98.88 96 ILE A N 1
ATOM 698 C CA . ILE A 1 96 ? 5.52 6.207 0.849 1 98.88 96 ILE A CA 1
ATOM 699 C C . ILE A 1 96 ? 6.195 5.715 -0.428 1 98.88 96 ILE A C 1
ATOM 701 O O . ILE A 1 96 ? 7.395 5.922 -0.623 1 98.88 96 ILE A O 1
ATOM 705 N N . THR A 1 97 ? 5.473 5.07 -1.232 1 98.88 97 THR A N 1
ATOM 706 C CA . THR A 1 97 ? 5.941 4.785 -2.584 1 98.88 97 THR A CA 1
ATOM 707 C C . THR A 1 97 ? 5.312 5.746 -3.588 1 98.88 97 THR A C 1
ATOM 709 O O . THR A 1 97 ? 4.133 6.082 -3.479 1 98.88 97 THR A O 1
ATOM 712 N N . LEU A 1 98 ? 6.125 6.215 -4.453 1 98.81 98 LEU A N 1
ATOM 713 C CA . LEU A 1 98 ? 5.684 7.055 -5.562 1 98.81 98 LEU A CA 1
ATOM 714 C C . LEU A 1 98 ? 5.941 6.363 -6.898 1 98.81 98 LEU A C 1
ATOM 716 O O . LEU A 1 98 ? 7.059 5.918 -7.168 1 98.81 98 LEU A O 1
ATOM 720 N N . GLN A 1 99 ? 4.918 6.273 -7.707 1 98.38 99 GLN A N 1
ATOM 721 C CA . GLN A 1 99 ? 4.973 5.566 -8.984 1 98.38 99 GLN A CA 1
ATOM 722 C C . GLN A 1 99 ? 4.398 6.418 -10.109 1 98.38 99 GLN A C 1
ATOM 724 O O . GLN A 1 99 ? 3.553 7.285 -9.875 1 98.38 99 GLN A O 1
ATOM 729 N N . ASP A 1 100 ? 4.898 6.211 -11.336 1 96.94 100 ASP A N 1
ATOM 730 C CA . ASP A 1 100 ? 4.281 6.895 -12.469 1 96.94 100 ASP A CA 1
ATOM 731 C C . ASP A 1 100 ? 2.969 6.223 -12.867 1 96.94 100 ASP A C 1
ATOM 733 O O . ASP A 1 100 ? 2.506 5.301 -12.188 1 96.94 100 ASP A O 1
ATOM 737 N N . ALA A 1 101 ? 2.264 6.695 -13.852 1 93.25 101 ALA A N 1
ATOM 738 C CA . ALA A 1 101 ? 0.937 6.227 -14.25 1 93.25 101 ALA A CA 1
ATOM 739 C C . ALA A 1 101 ? 0.961 4.742 -14.602 1 93.25 101 ALA A C 1
ATOM 741 O O . ALA A 1 101 ? -0.018 4.027 -14.375 1 93.25 101 ALA A O 1
ATOM 742 N N . ALA A 1 102 ? 2.111 4.258 -15.07 1 94.31 102 ALA A N 1
ATOM 743 C CA . ALA A 1 102 ? 2.242 2.867 -15.5 1 94.31 102 ALA A CA 1
ATOM 744 C C . ALA A 1 102 ? 2.631 1.969 -14.328 1 94.31 102 ALA A C 1
ATOM 746 O O . ALA A 1 102 ? 2.768 0.753 -14.492 1 94.31 102 ALA A O 1
ATOM 747 N N . GLY A 1 103 ? 2.844 2.566 -13.195 1 96.19 103 GLY A N 1
ATOM 748 C CA . GLY A 1 103 ? 3.129 1.783 -12 1 96.19 103 GLY A CA 1
ATOM 749 C C . GLY A 1 103 ? 4.613 1.585 -11.758 1 96.19 103 GLY A C 1
ATOM 750 O O . GLY A 1 103 ? 5.008 0.836 -10.859 1 96.19 103 GLY A O 1
ATOM 751 N N . ARG A 1 104 ? 5.48 2.217 -12.672 1 97.38 104 ARG A N 1
ATOM 752 C CA . ARG A 1 104 ? 6.922 2.131 -12.453 1 97.38 104 ARG A CA 1
ATOM 753 C C . ARG A 1 104 ? 7.352 2.988 -11.273 1 97.38 104 ARG A C 1
ATOM 755 O O . ARG A 1 104 ? 6.859 4.105 -11.094 1 97.38 104 ARG A O 1
ATOM 762 N N . LEU A 1 105 ? 8.258 2.465 -10.391 1 98.5 105 LEU A N 1
ATOM 763 C CA . LEU A 1 105 ? 8.656 3.121 -9.156 1 98.5 105 LEU A CA 1
ATOM 764 C C . LEU A 1 105 ? 9.484 4.367 -9.445 1 98.5 105 LEU A C 1
ATOM 766 O O . LEU A 1 105 ? 10.445 4.316 -10.219 1 98.5 105 LEU A O 1
ATOM 770 N N . LEU A 1 106 ? 9.141 5.453 -8.867 1 98.56 106 LEU A N 1
ATOM 771 C CA . LEU A 1 106 ? 9.875 6.703 -9.008 1 98.56 106 LEU A CA 1
ATOM 772 C C . LEU A 1 106 ? 10.68 7.004 -7.746 1 98.56 106 LEU A C 1
ATOM 774 O O . LEU A 1 106 ? 11.773 7.574 -7.82 1 98.56 106 LEU A O 1
ATOM 778 N N . ALA A 1 107 ? 10.07 6.625 -6.551 1 98.88 107 ALA A N 1
ATOM 779 C CA . ALA A 1 107 ? 10.75 6.941 -5.297 1 98.88 107 ALA A CA 1
ATOM 780 C C . ALA A 1 107 ? 10.148 6.156 -4.133 1 98.88 107 ALA A C 1
ATOM 782 O O . ALA A 1 107 ? 9 5.715 -4.203 1 98.88 107 ALA A O 1
ATOM 783 N N . VAL A 1 108 ? 10.922 5.895 -3.18 1 98.88 108 VAL A N 1
ATOM 784 C CA . VAL A 1 108 ? 10.5 5.426 -1.863 1 98.88 108 VAL A CA 1
ATOM 785 C C . VAL A 1 108 ? 10.93 6.43 -0.795 1 98.88 108 VAL A C 1
ATOM 787 O O . VAL A 1 108 ? 12.102 6.809 -0.721 1 98.88 108 VAL A O 1
ATOM 790 N N . LEU A 1 109 ? 9.945 6.852 0.005 1 98.88 109 LEU A N 1
ATOM 791 C CA . LEU A 1 109 ? 10.219 7.883 1.004 1 98.88 109 LEU A CA 1
ATOM 792 C C . LEU A 1 109 ? 9.836 7.398 2.398 1 98.88 109 LEU A C 1
ATOM 794 O O . LEU A 1 109 ? 8.789 6.77 2.576 1 98.88 109 LEU A O 1
ATOM 798 N N . ASN A 1 110 ? 10.719 7.703 3.373 1 98.62 110 ASN A N 1
ATOM 799 C CA . ASN A 1 110 ? 10.25 7.566 4.746 1 98.62 110 ASN A CA 1
ATOM 800 C C . ASN A 1 110 ? 9.078 8.5 5.035 1 98.62 110 ASN A C 1
ATOM 802 O O . ASN A 1 110 ? 9.133 9.688 4.703 1 98.62 110 ASN A O 1
ATOM 806 N N . ALA A 1 111 ? 8.07 7.996 5.672 1 98.25 111 ALA A N 1
ATOM 807 C CA . ALA A 1 111 ? 6.805 8.719 5.746 1 98.25 111 ALA A CA 1
ATOM 808 C C . ALA A 1 111 ? 6.742 9.586 7.004 1 98.25 111 ALA A C 1
ATOM 810 O O . ALA A 1 111 ? 5.895 10.477 7.113 1 98.25 111 ALA A O 1
ATOM 811 N N . GLU A 1 112 ? 7.578 9.352 7.988 1 96 112 GLU A N 1
ATOM 812 C CA . GLU A 1 112 ? 7.414 9.922 9.32 1 96 112 GLU A CA 1
ATOM 813 C C . GLU A 1 112 ? 7.383 11.445 9.273 1 96 112 GLU A C 1
ATOM 815 O O . GLU A 1 112 ? 6.371 12.062 9.609 1 96 112 GLU A O 1
ATOM 820 N N . GLU A 1 113 ? 8.438 12.055 8.758 1 96.81 113 GLU A N 1
ATOM 821 C CA . GLU A 1 113 ? 8.539 13.516 8.734 1 96.81 113 GLU A CA 1
ATOM 822 C C . GLU A 1 113 ? 7.582 14.117 7.719 1 96.81 113 GLU A C 1
ATOM 824 O O . GLU A 1 113 ? 7.047 15.211 7.93 1 96.81 113 GLU A O 1
ATOM 829 N N . ILE A 1 114 ? 7.359 13.43 6.664 1 98.25 114 ILE A N 1
ATOM 830 C CA . ILE A 1 114 ? 6.516 13.93 5.582 1 98.25 114 ILE A CA 1
ATOM 831 C C . ILE A 1 114 ? 5.078 14.07 6.074 1 98.25 114 ILE A C 1
ATOM 833 O O . ILE A 1 114 ? 4.402 15.055 5.754 1 98.25 114 ILE A O 1
ATOM 837 N N . THR A 1 115 ? 4.637 13.086 6.848 1 97.12 115 THR A N 1
ATOM 838 C CA . THR A 1 115 ? 3.275 13.109 7.363 1 97.12 115 THR A CA 1
ATOM 839 C C . THR A 1 115 ? 3.053 14.336 8.25 1 97.12 115 THR A C 1
ATOM 841 O O . THR A 1 115 ? 2.055 15.047 8.094 1 97.12 115 THR A O 1
ATOM 844 N N . ALA A 1 116 ? 3.996 14.594 9.109 1 96.69 116 ALA A N 1
ATOM 845 C CA . ALA A 1 116 ? 3.889 15.734 10.016 1 96.69 116 ALA A CA 1
ATOM 846 C C . ALA A 1 116 ? 3.994 17.047 9.25 1 96.69 116 ALA A C 1
ATOM 848 O O . ALA A 1 116 ? 3.205 17.969 9.477 1 96.69 116 ALA A O 1
ATOM 849 N N . PHE A 1 117 ? 4.922 17.125 8.32 1 98.5 117 PHE A N 1
ATOM 850 C CA . PHE A 1 117 ? 5.199 18.344 7.566 1 98.5 117 PHE A CA 1
ATOM 851 C C . PHE A 1 117 ? 3.998 18.734 6.711 1 98.5 117 PHE A C 1
ATOM 853 O O . PHE A 1 117 ? 3.521 19.859 6.785 1 98.5 117 PHE A O 1
ATOM 860 N N . ARG A 1 118 ? 3.459 17.766 5.941 1 98.56 118 ARG A N 1
ATOM 861 C CA . ARG A 1 118 ? 2.371 18.109 5.031 1 98.56 118 ARG A CA 1
ATOM 862 C C . ARG A 1 118 ? 1.102 18.453 5.801 1 98.56 118 ARG A C 1
ATOM 864 O O . ARG A 1 118 ? 0.328 19.328 5.375 1 98.56 118 ARG A O 1
ATOM 871 N N . THR A 1 119 ? 0.85 17.797 6.949 1 98.06 119 THR A N 1
ATOM 872 C CA . THR A 1 119 ? -0.298 18.141 7.785 1 98.06 119 THR A CA 1
ATOM 873 C C . THR A 1 119 ? -0.164 19.547 8.352 1 98.06 119 THR A C 1
ATOM 875 O O . THR A 1 119 ? -1.125 20.328 8.336 1 98.06 119 THR A O 1
ATOM 878 N N . ALA A 1 120 ? 1.042 19.875 8.789 1 98.38 120 ALA A N 1
ATOM 879 C CA . ALA A 1 120 ? 1.308 21.219 9.297 1 98.38 120 ALA A CA 1
ATOM 880 C C . ALA A 1 120 ? 1.111 22.281 8.211 1 98.38 120 ALA A C 1
ATOM 882 O O . ALA A 1 120 ? 0.548 23.344 8.461 1 98.38 120 ALA A O 1
ATOM 883 N N . CYS A 1 121 ? 1.562 21.938 7.02 1 98.56 121 CYS A N 1
ATOM 884 C CA . CYS A 1 121 ? 1.417 22.844 5.887 1 98.56 121 CYS A CA 1
ATOM 885 C C . CYS A 1 121 ? -0.051 23.156 5.617 1 98.56 121 CYS A C 1
ATOM 887 O O . CYS A 1 121 ? -0.427 24.312 5.461 1 98.56 121 CYS A O 1
ATOM 889 N N . VAL A 1 122 ? -0.866 22.141 5.633 1 98.25 122 VAL A N 1
ATOM 890 C CA . VAL A 1 122 ? -2.287 22.344 5.359 1 98.25 122 VAL A CA 1
ATOM 891 C C . VAL A 1 122 ? -2.943 23.062 6.527 1 98.25 122 VAL A C 1
ATOM 893 O O . VAL A 1 122 ? -3.797 23.938 6.328 1 98.25 122 VAL A O 1
ATOM 896 N N . SER A 1 123 ? -2.514 22.766 7.688 1 97.75 123 SER A N 1
ATOM 897 C CA . SER A 1 123 ? -3.062 23.344 8.906 1 97.75 123 SER A CA 1
ATOM 898 C C . SER A 1 123 ? -2.83 24.844 8.945 1 97.75 123 SER A C 1
ATOM 900 O O . SER A 1 123 ? -3.654 25.594 9.477 1 97.75 123 SER A O 1
ATOM 902 N N . ILE A 1 124 ? -1.733 25.359 8.406 1 97.56 124 ILE A N 1
ATOM 903 C CA . ILE A 1 124 ? -1.403 26.766 8.539 1 97.56 124 ILE A CA 1
ATOM 904 C C . ILE A 1 124 ? -1.881 27.531 7.305 1 97.56 124 ILE A C 1
ATOM 906 O O . ILE A 1 124 ? -1.821 28.75 7.262 1 97.56 124 ILE A O 1
ATOM 910 N N . ALA A 1 125 ? -2.369 26.797 6.273 1 97.12 125 ALA A N 1
ATOM 911 C CA . ALA A 1 125 ? -2.727 27.406 4.996 1 97.12 125 ALA A CA 1
ATOM 912 C C . ALA A 1 125 ? -3.799 28.469 5.18 1 97.12 125 ALA A C 1
ATOM 914 O O . ALA A 1 125 ? -3.697 29.562 4.621 1 97.12 125 ALA A O 1
ATOM 915 N N . LEU A 1 126 ? -4.793 28.188 5.969 1 95.56 126 LEU A N 1
ATOM 916 C CA . LEU A 1 126 ? -5.875 29.141 6.207 1 95.56 126 LEU A CA 1
ATOM 917 C C . LEU A 1 126 ? -5.371 30.359 6.977 1 95.56 126 LEU A C 1
ATOM 919 O O . LEU A 1 126 ? -5.773 31.484 6.688 1 95.56 126 LEU A O 1
ATOM 923 N N . LEU A 1 127 ? -4.543 30.094 7.918 1 96.12 127 LEU A N 1
ATOM 924 C CA . LEU A 1 127 ? -3.963 31.188 8.695 1 96.12 127 LEU A CA 1
ATOM 925 C C . LEU A 1 127 ? -3.189 32.125 7.789 1 96.12 127 LEU A C 1
ATOM 927 O O . LEU A 1 127 ? -3.316 33.375 7.91 1 96.12 127 LEU A O 1
ATOM 931 N N . LEU A 1 128 ? -2.449 31.609 6.898 1 95.88 128 LEU A N 1
ATOM 932 C CA . LE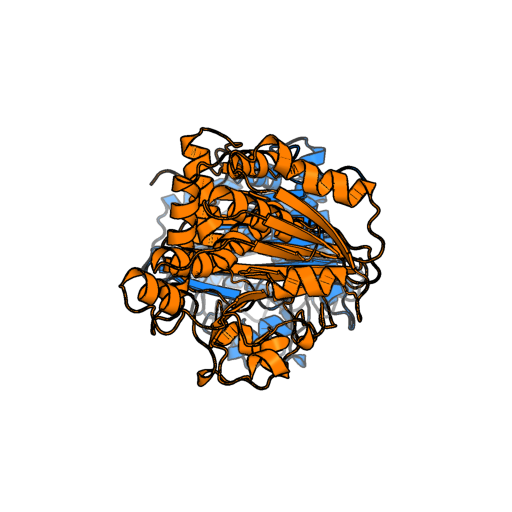U A 1 128 ? -1.683 32.438 5.961 1 95.88 128 LEU A CA 1
ATOM 933 C C . LEU A 1 128 ? -2.609 33.219 5.043 1 95.88 128 LEU A C 1
ATOM 935 O O . LEU A 1 128 ? -2.318 34.375 4.699 1 95.88 128 LEU A O 1
ATOM 939 N N . GLY A 1 129 ? -3.652 32.562 4.633 1 93.88 129 GLY A N 1
ATOM 940 C CA . GLY A 1 129 ? -4.652 33.281 3.855 1 93.88 129 GLY A CA 1
ATOM 941 C C . GLY A 1 129 ? -5.246 34.469 4.59 1 93.88 129 GLY A C 1
ATOM 942 O O . GLY A 1 129 ? -5.414 35.562 4.012 1 93.88 129 GLY A O 1
ATOM 943 N N . ARG A 1 130 ? -5.551 34.281 5.855 1 93.5 130 ARG A N 1
ATOM 944 C CA . ARG A 1 130 ? -6.102 35.344 6.684 1 93.5 130 ARG A CA 1
ATOM 945 C C . ARG A 1 130 ? -5.109 36.5 6.84 1 93.5 130 ARG A C 1
ATOM 947 O O . ARG A 1 130 ? -5.492 37.656 6.82 1 93.5 130 ARG A O 1
ATOM 954 N N . ILE A 1 131 ? -3.885 36.125 6.984 1 93.56 131 ILE A N 1
ATOM 955 C CA . ILE A 1 131 ? -2.828 37.125 7.113 1 93.56 131 ILE A CA 1
ATOM 956 C C . ILE A 1 131 ? -2.752 37.969 5.844 1 93.56 131 ILE A C 1
ATOM 958 O O . ILE A 1 131 ? -2.607 39.188 5.91 1 93.56 131 ILE A O 1
ATOM 962 N N . ARG A 1 132 ? -2.926 37.344 4.758 1 91.19 132 ARG A N 1
ATOM 963 C CA . ARG A 1 132 ? -2.9 38.062 3.486 1 91.19 132 ARG A CA 1
ATOM 964 C C . ARG A 1 132 ? -4.051 39.062 3.396 1 91.19 132 ARG A C 1
ATOM 966 O O . ARG A 1 132 ? -3.945 40.062 2.711 1 91.19 132 ARG A O 1
ATOM 973 N N . TYR A 1 133 ? -5.109 38.781 4.074 1 91.25 133 TYR A N 1
ATOM 974 C CA . TYR A 1 133 ? -6.281 39.656 4.074 1 91.25 133 TYR A CA 1
ATOM 975 C C . TYR A 1 133 ? -6.137 40.75 5.121 1 91.25 133 TYR A C 1
ATOM 977 O O . TYR A 1 133 ? -7.039 41.594 5.289 1 91.25 133 TYR A O 1
ATOM 985 N N . GLY A 1 134 ? -5.066 40.719 5.871 1 88.75 134 GLY A N 1
ATOM 986 C CA . GLY A 1 134 ? -4.785 41.844 6.723 1 88.75 134 GLY A CA 1
ATOM 987 C C . GLY A 1 134 ? -4.832 41.531 8.203 1 88.75 134 GLY A C 1
ATOM 988 O O . GLY A 1 134 ? -4.625 42.406 9.047 1 88.75 134 GLY A O 1
ATOM 989 N N . LEU A 1 135 ? -5.078 40.25 8.523 1 91.69 135 LEU A N 1
ATOM 990 C CA . LEU A 1 135 ? -5.082 39.906 9.938 1 91.69 135 LEU A CA 1
ATOM 991 C C . LEU A 1 135 ? -3.664 39.625 10.43 1 91.69 135 LEU A C 1
ATOM 993 O O . LEU A 1 135 ? -2.846 39.062 9.719 1 91.69 135 LEU A O 1
ATOM 997 N N . ALA A 1 136 ? -3.441 40.031 11.633 1 91.62 136 ALA A N 1
ATOM 998 C CA . ALA A 1 136 ? -2.135 39.781 12.242 1 91.62 136 ALA A CA 1
ATOM 999 C C . ALA A 1 136 ? -2.205 38.656 13.25 1 91.62 136 ALA A C 1
ATOM 1001 O O . ALA A 1 136 ? -3.193 38.5 13.977 1 91.62 136 ALA A O 1
ATOM 1002 N N . VAL A 1 137 ? -1.206 37.875 13.195 1 94.69 137 VAL A N 1
ATOM 1003 C CA . VAL A 1 137 ? -1.03 36.844 14.211 1 94.69 137 VAL A CA 1
ATOM 1004 C C . VAL A 1 137 ? 0.112 37.25 15.148 1 94.69 137 VAL A C 1
ATOM 1006 O O . VAL A 1 137 ? 1.283 37.156 14.773 1 94.69 137 VAL A O 1
ATOM 1009 N N . LYS A 1 138 ? -0.239 37.594 16.344 1 96.25 138 LYS A N 1
ATOM 1010 C CA . LYS A 1 138 ? 0.76 38.094 17.297 1 96.25 138 LYS A CA 1
ATOM 1011 C C . LYS A 1 138 ? 1.095 37.031 18.328 1 96.25 138 LYS A C 1
ATOM 1013 O O . LYS A 1 138 ? 2.223 36.969 18.828 1 96.25 138 LYS A O 1
ATOM 1018 N N . LYS A 1 139 ? 0.136 36.281 18.672 1 97.12 139 LYS A N 1
ATOM 1019 C CA . LYS A 1 139 ? 0.308 35.219 19.672 1 97.12 139 LYS A CA 1
ATOM 1020 C C . LYS A 1 139 ? -0.293 33.906 19.203 1 97.12 139 LYS A C 1
ATOM 1022 O O . LYS A 1 139 ? -1.436 33.875 18.75 1 97.12 139 LYS A O 1
ATOM 1027 N N . ALA A 1 140 ? 0.481 32.875 19.297 1 97.94 140 ALA A N 1
ATOM 1028 C CA . ALA A 1 140 ? 0.013 31.516 18.953 1 97.94 140 ALA A CA 1
ATOM 1029 C C . ALA A 1 140 ? 0.301 30.531 20.078 1 97.94 140 ALA A C 1
ATOM 1031 O O . ALA A 1 140 ? 1.276 30.688 20.812 1 97.94 140 ALA A O 1
ATOM 1032 N N . VAL A 1 141 ? -0.548 29.562 20.203 1 98.44 141 VAL A N 1
ATOM 1033 C CA . VAL A 1 141 ? -0.398 28.469 21.172 1 98.44 141 VAL A CA 1
ATOM 1034 C C . VAL A 1 141 ? -0.41 27.141 20.438 1 98.44 141 VAL A C 1
ATOM 1036 O O . VAL A 1 141 ? -1.228 26.922 19.531 1 98.44 141 VAL A O 1
ATOM 1039 N N . VAL A 1 142 ? 0.529 26.266 20.75 1 98.38 142 VAL A N 1
ATOM 1040 C CA . VAL A 1 142 ? 0.6 24.938 20.188 1 98.38 142 VAL A CA 1
ATOM 1041 C C . VAL A 1 142 ? 0.566 23.891 21.297 1 98.38 142 VAL A C 1
ATOM 1043 O O . VAL A 1 142 ? 1.378 23.938 22.234 1 98.38 142 VAL A O 1
ATOM 1046 N N . PHE A 1 143 ? -0.399 23 21.188 1 97.75 143 PHE A N 1
ATOM 1047 C CA . PHE A 1 143 ? -0.483 21.891 22.141 1 97.75 143 PHE A CA 1
ATOM 1048 C C . PHE A 1 143 ? 0.306 20.688 21.641 1 97.75 143 PHE A C 1
ATOM 1050 O O . PHE A 1 143 ? 0.168 20.281 20.5 1 97.75 143 PHE A O 1
ATOM 1057 N N . SER A 1 144 ? 1.066 20.031 22.531 1 95.12 144 SER A N 1
ATOM 1058 C CA . SER A 1 144 ? 1.835 18.812 22.297 1 95.12 144 SER A CA 1
ATOM 1059 C C . SER A 1 144 ? 3.316 19.125 22.109 1 95.12 144 SER A C 1
ATOM 1061 O O . SER A 1 144 ? 3.705 20.281 22 1 95.12 144 SER A O 1
ATOM 1063 N N . THR A 1 145 ? 4.156 18.125 22.188 1 94.62 145 THR A N 1
ATOM 1064 C CA . THR A 1 145 ? 5.586 18.219 21.906 1 94.62 145 THR A CA 1
ATOM 1065 C C . THR A 1 145 ? 6 17.156 20.891 1 94.62 145 THR A C 1
ATOM 1067 O O . THR A 1 145 ? 7.137 16.688 20.906 1 94.62 145 THR A O 1
ATOM 1070 N N . GLY A 1 146 ? 5.035 16.719 20.078 1 93.06 146 GLY A N 1
ATOM 1071 C CA . GLY A 1 146 ? 5.332 15.742 19.047 1 93.06 146 GLY A CA 1
ATOM 1072 C C . GLY A 1 146 ? 5.754 16.375 17.734 1 93.06 146 GLY A C 1
ATOM 1073 O O . GLY A 1 146 ? 6.004 17.578 17.672 1 93.06 146 GLY A O 1
ATOM 1074 N N . LYS A 1 147 ? 5.785 15.609 16.719 1 93.31 147 LYS A N 1
ATOM 1075 C CA . LYS A 1 147 ? 6.273 16.031 15.406 1 93.31 147 LYS A CA 1
ATOM 1076 C C . LYS A 1 147 ? 5.348 17.094 14.797 1 93.31 147 LYS A C 1
ATOM 1078 O O . LYS A 1 147 ? 5.812 18.031 14.141 1 93.31 147 LYS A O 1
ATOM 1083 N N . GLN A 1 148 ? 4.047 16.875 15.008 1 95.62 148 GLN A N 1
ATOM 1084 C CA . GLN A 1 148 ? 3.111 17.875 14.484 1 95.62 148 GLN A CA 1
ATOM 1085 C C . GLN A 1 148 ? 3.361 19.25 15.102 1 95.62 148 GLN A C 1
ATOM 1087 O O . GLN A 1 148 ? 3.426 20.25 14.383 1 95.62 148 GLN A O 1
ATOM 1092 N N . ALA A 1 149 ? 3.539 19.25 16.375 1 96.69 149 ALA A N 1
ATOM 1093 C CA . ALA A 1 149 ? 3.816 20.5 17.078 1 96.69 149 ALA A CA 1
ATOM 1094 C C . ALA A 1 149 ? 5.133 21.109 16.609 1 96.69 149 ALA A C 1
ATOM 1096 O O . ALA A 1 149 ? 5.238 22.328 16.453 1 96.69 149 ALA A O 1
ATOM 1097 N N . GLU A 1 150 ? 6.066 20.281 16.391 1 96.12 150 GLU A N 1
ATOM 1098 C CA . GLU A 1 150 ? 7.367 20.75 15.922 1 96.12 150 GLU A CA 1
ATOM 1099 C C . GLU A 1 150 ? 7.246 21.453 14.57 1 96.12 150 GLU A C 1
ATOM 1101 O O . GLU A 1 150 ? 7.75 22.562 14.398 1 96.12 150 GLU A O 1
ATOM 1106 N N . TRP A 1 151 ? 6.574 20.875 13.672 1 97.25 151 TRP A N 1
ATOM 1107 C CA . TRP A 1 151 ? 6.477 21.438 12.336 1 97.25 151 TRP A CA 1
ATOM 1108 C C . TRP A 1 151 ? 5.582 22.688 12.328 1 97.25 151 TRP A C 1
ATOM 1110 O O . TRP A 1 151 ? 5.875 23.656 11.641 1 97.25 151 TRP A O 1
ATOM 1120 N N . ILE A 1 152 ? 4.484 22.641 13.07 1 97.75 152 ILE A N 1
ATOM 1121 C CA . ILE A 1 152 ? 3.643 23.828 13.172 1 97.75 152 ILE A CA 1
ATOM 1122 C C . ILE A 1 152 ? 4.465 25 13.703 1 97.75 152 ILE A C 1
ATOM 1124 O O . ILE A 1 152 ? 4.402 26.094 13.156 1 97.75 152 ILE A O 1
ATOM 1128 N N . SER A 1 153 ? 5.25 24.719 14.727 1 96.69 153 SER A N 1
ATOM 1129 C CA . SER A 1 153 ? 6.07 25.766 15.336 1 96.69 153 SER A CA 1
ATOM 1130 C C . SER A 1 153 ? 7.09 26.312 14.344 1 96.69 153 SER A C 1
ATOM 1132 O O . SER A 1 153 ? 7.234 27.531 14.203 1 96.69 153 SER A O 1
ATOM 1134 N N . ARG A 1 154 ? 7.727 25.422 13.625 1 95.75 154 ARG A N 1
ATOM 1135 C CA . ARG A 1 154 ? 8.703 25.844 12.625 1 95.75 154 ARG A CA 1
ATOM 1136 C C . ARG A 1 154 ? 8.047 26.719 11.555 1 95.75 154 ARG A C 1
ATOM 1138 O O . ARG A 1 154 ? 8.609 27.734 11.141 1 95.75 154 ARG A O 1
ATOM 1145 N N . LEU A 1 155 ? 6.891 26.297 11.148 1 96.88 155 LEU A N 1
ATOM 1146 C CA . LEU A 1 155 ? 6.211 27 10.07 1 96.88 155 LEU A CA 1
ATOM 1147 C C . LEU A 1 155 ? 5.711 28.359 10.539 1 96.88 155 LEU A C 1
ATOM 1149 O O . LEU A 1 155 ? 5.801 29.344 9.812 1 96.88 155 LEU A O 1
ATOM 1153 N N . LEU A 1 156 ? 5.164 28.438 11.758 1 96.56 156 LEU A N 1
ATOM 1154 C CA . LEU A 1 156 ? 4.727 29.703 12.32 1 96.56 156 LEU A CA 1
ATOM 1155 C C . LEU A 1 156 ? 5.883 30.688 12.398 1 96.56 156 LEU A C 1
ATOM 1157 O O . LEU A 1 156 ? 5.742 31.844 11.984 1 96.56 156 LEU A O 1
ATOM 1161 N N . LEU A 1 157 ? 7 30.25 12.875 1 94.94 157 LEU A N 1
ATOM 1162 C CA . LEU A 1 157 ? 8.164 31.109 13.062 1 94.94 157 LEU A CA 1
ATOM 1163 C C . LEU A 1 157 ? 8.727 31.562 11.719 1 94.94 157 LEU A C 1
ATOM 1165 O O . LEU A 1 157 ? 9.242 32.688 11.609 1 94.94 157 LEU A O 1
ATOM 1169 N N . LYS A 1 158 ? 8.531 30.766 10.727 1 93.94 158 LYS A N 1
ATOM 1170 C CA . LYS A 1 158 ? 9.133 31.047 9.422 1 93.94 158 LYS A CA 1
ATOM 1171 C C . LYS A 1 158 ? 8.188 31.859 8.547 1 93.94 158 LYS A C 1
ATOM 1173 O O . LYS A 1 158 ? 8.625 32.656 7.73 1 93.94 158 LYS A O 1
ATOM 1178 N N . LEU A 1 159 ? 6.887 31.656 8.727 1 95.25 159 LEU A N 1
ATOM 1179 C CA . LEU A 1 159 ? 5.961 32.156 7.715 1 95.25 159 LEU A CA 1
ATOM 1180 C C . LEU A 1 159 ? 5.086 33.281 8.289 1 95.25 159 LEU A C 1
ATOM 1182 O O . LEU A 1 159 ? 4.34 33.938 7.551 1 95.25 159 LEU A O 1
ATOM 1186 N N . CYS A 1 160 ? 5.125 33.5 9.602 1 94.44 160 CYS A N 1
ATOM 1187 C CA . CYS A 1 160 ? 4.324 34.562 10.234 1 94.44 160 CYS A CA 1
ATOM 1188 C C . CYS A 1 160 ? 5.215 35.656 10.797 1 94.44 160 CYS A C 1
ATOM 1190 O O . CYS A 1 160 ? 5.605 35.594 11.969 1 94.44 160 CYS A O 1
ATOM 1192 N N . PRO A 1 161 ? 5.434 36.656 10.078 1 88.94 161 PRO A N 1
ATOM 1193 C CA . PRO A 1 161 ? 6.414 37.688 10.461 1 88.94 161 PRO A CA 1
ATOM 1194 C C . PRO A 1 161 ? 5.98 38.5 11.68 1 88.94 161 PRO A C 1
ATOM 1196 O O . PRO A 1 161 ? 6.828 39.031 12.398 1 88.94 161 PRO A O 1
ATOM 1199 N N . THR A 1 162 ? 4.703 38.625 11.969 1 93.62 162 THR A N 1
ATOM 1200 C CA . THR A 1 162 ? 4.223 39.438 13.055 1 93.62 162 THR A CA 1
ATOM 1201 C C . THR A 1 162 ? 4.078 38.656 14.344 1 93.62 162 THR A C 1
ATOM 1203 O O . THR A 1 162 ? 3.639 39.156 15.367 1 93.62 162 THR A O 1
ATOM 1206 N N . LEU A 1 163 ? 4.461 37.406 14.258 1 95.31 163 LEU A N 1
ATOM 1207 C CA . LEU A 1 163 ? 4.348 36.562 15.453 1 95.31 163 LEU A CA 1
ATOM 1208 C C . LEU A 1 163 ? 5.309 37.031 16.531 1 95.31 163 LEU A C 1
ATOM 1210 O O . LEU A 1 163 ? 6.527 37 16.359 1 95.31 163 LEU A O 1
ATOM 1214 N N . GLY A 1 164 ? 4.711 37.438 17.656 1 94.62 164 GLY A N 1
ATOM 1215 C CA . GLY A 1 164 ? 5.535 37.938 18.75 1 94.62 164 GLY A CA 1
ATOM 1216 C C . GLY A 1 164 ? 5.758 36.906 19.844 1 94.62 164 GLY A C 1
ATOM 1217 O O . GLY A 1 164 ? 6.781 36.938 20.531 1 94.62 164 GLY A O 1
ATOM 1218 N N . ARG A 1 165 ? 4.781 36.062 20.031 1 95.56 165 ARG A N 1
ATOM 1219 C CA . ARG A 1 165 ? 4.867 35.062 21.094 1 95.56 165 ARG A CA 1
ATOM 1220 C C . ARG A 1 165 ? 4.324 33.719 20.625 1 95.56 165 ARG A C 1
ATOM 1222 O O . ARG A 1 165 ? 3.246 33.656 20.031 1 95.56 165 ARG A O 1
ATOM 1229 N N . LEU A 1 166 ? 5.094 32.719 20.828 1 96.62 166 LEU A N 1
ATOM 1230 C CA . LEU A 1 166 ? 4.699 31.328 20.625 1 96.62 166 LEU A CA 1
ATOM 1231 C C . LEU A 1 166 ? 4.777 30.531 21.922 1 96.62 166 LEU A C 1
ATOM 1233 O O . LEU A 1 166 ? 5.848 30.438 22.531 1 96.62 166 LEU A O 1
ATOM 1237 N N . SER A 1 167 ? 3.695 30 22.391 1 97 167 SER A N 1
ATOM 1238 C CA . SER A 1 167 ? 3.652 29.203 23.609 1 97 167 SER A CA 1
ATOM 1239 C C . SER A 1 167 ? 3.383 27.734 23.312 1 97 167 SER A C 1
ATOM 1241 O O . SER A 1 167 ? 2.375 27.391 22.688 1 97 167 SER A O 1
ATOM 1243 N N . ILE A 1 168 ? 4.277 26.859 23.781 1 97.62 168 ILE A N 1
ATOM 1244 C CA . ILE A 1 168 ? 4.109 25.422 23.656 1 97.62 168 ILE A CA 1
ATOM 1245 C C . ILE A 1 168 ? 3.531 24.844 24.938 1 97.62 168 ILE A C 1
ATOM 1247 O O . ILE A 1 168 ? 4.09 25.047 26.016 1 97.62 168 ILE A O 1
ATOM 1251 N N . ILE A 1 169 ? 2.408 24.172 24.797 1 97.94 169 ILE A N 1
ATOM 1252 C CA . ILE A 1 169 ? 1.805 23.562 25.984 1 97.94 169 ILE A CA 1
ATOM 1253 C C . ILE A 1 169 ? 1.957 22.031 25.906 1 97.94 169 ILE A C 1
ATOM 1255 O O . ILE A 1 169 ? 1.3 21.375 25.109 1 97.94 169 ILE A O 1
ATOM 1259 N N . GLY A 1 170 ? 2.768 21.469 26.75 1 96.25 170 GLY A N 1
ATOM 1260 C CA . GLY A 1 170 ? 2.955 20.031 26.859 1 96.25 170 GLY A CA 1
ATOM 1261 C C . GLY A 1 170 ? 2.041 19.391 27.875 1 96.25 170 GLY A C 1
ATOM 1262 O O . GLY A 1 170 ? 1.427 20.078 28.688 1 96.25 170 GLY A O 1
ATOM 1263 N N . ARG A 1 171 ? 1.886 18.062 27.766 1 90.69 171 ARG A N 1
ATOM 1264 C CA . ARG A 1 171 ? 1.062 17.328 28.703 1 90.69 171 ARG A CA 1
ATOM 1265 C C . ARG A 1 171 ? 1.692 17.328 30.094 1 90.69 171 ARG A C 1
ATOM 1267 O O . ARG A 1 171 ? 2.91 17.453 30.234 1 90.69 171 ARG A O 1
ATOM 1274 N N . GLU A 1 172 ? 0.726 16.969 30.938 1 82.06 172 GLU A N 1
ATOM 1275 C CA . GLU A 1 172 ? 1.215 16.812 32.312 1 82.06 172 GLU A CA 1
ATOM 1276 C C . GLU A 1 172 ? 2.178 15.633 32.406 1 82.06 172 GLU A C 1
ATOM 1278 O O . GLU A 1 172 ? 1.944 14.578 31.828 1 82.06 172 GLU A O 1
ATOM 1283 N N . GLY A 1 173 ? 3.332 15.789 32.875 1 84 173 GLY A N 1
ATOM 1284 C CA . GLY A 1 173 ? 4.324 14.734 33 1 84 173 GLY A CA 1
ATOM 1285 C C . GLY A 1 173 ? 5.602 15.023 32.25 1 84 173 GLY A C 1
ATOM 1286 O O . GLY A 1 173 ? 6.648 14.43 32.531 1 84 173 GLY A O 1
ATOM 1287 N N . ASN A 1 174 ? 5.379 15.812 31.219 1 89.38 174 ASN A N 1
ATOM 1288 C CA . ASN A 1 174 ? 6.613 16.234 30.562 1 89.38 174 ASN A CA 1
ATOM 1289 C C . ASN A 1 174 ? 7.531 16.984 31.531 1 89.38 174 ASN A C 1
ATOM 1291 O O . ASN A 1 174 ? 7.098 17.922 32.219 1 89.38 174 ASN A O 1
ATOM 1295 N N . SER A 1 175 ? 8.727 16.656 31.609 1 92.75 175 SER A N 1
ATOM 1296 C CA . SER A 1 175 ? 9.695 17.312 32.469 1 92.75 175 SER A CA 1
ATOM 1297 C C . SER A 1 175 ? 10.109 18.672 31.906 1 92.75 175 SER A C 1
ATOM 1299 O O . SER A 1 175 ? 10 18.906 30.688 1 92.75 175 SER A O 1
ATOM 1301 N N . PRO A 1 176 ? 10.539 19.5 32.812 1 94.75 176 PRO A N 1
ATOM 1302 C CA . PRO A 1 176 ? 11.07 20.766 32.312 1 94.75 176 PRO A CA 1
ATOM 1303 C C . PRO A 1 176 ? 12.203 20.578 31.312 1 94.75 176 PRO A C 1
ATOM 1305 O O . PRO A 1 176 ? 12.305 21.344 30.344 1 94.75 176 PRO A O 1
ATOM 1308 N N . GLU A 1 177 ? 12.984 19.609 31.516 1 96 177 GLU A N 1
ATOM 1309 C CA . GLU A 1 177 ? 14.102 19.344 30.609 1 96 177 GLU A CA 1
ATOM 1310 C C . GLU A 1 177 ? 13.602 18.984 29.219 1 96 177 GLU A C 1
ATOM 1312 O O . GLU A 1 177 ? 14.148 19.469 28.219 1 96 177 GLU A O 1
ATOM 1317 N N . LYS A 1 178 ? 12.539 18.188 29.219 1 94.81 178 LYS A N 1
ATOM 1318 C CA . LYS A 1 178 ? 11.953 17.812 27.938 1 94.81 178 LYS A CA 1
ATOM 1319 C C . LYS A 1 178 ? 11.359 19.016 27.219 1 94.81 178 LYS A C 1
ATOM 1321 O O . LYS A 1 178 ? 11.531 19.188 26.016 1 94.81 178 LYS A O 1
ATOM 1326 N N . MET A 1 179 ? 10.664 19.797 28 1 96.12 179 MET A N 1
ATOM 1327 C CA . MET A 1 179 ? 10.039 20.984 27.422 1 96.12 179 MET A CA 1
ATOM 1328 C C . MET A 1 179 ? 11.094 21.953 26.922 1 96.12 179 MET A C 1
ATOM 1330 O O . MET A 1 179 ? 10.961 22.516 25.828 1 96.12 179 MET A O 1
ATOM 1334 N N . GLU A 1 180 ? 12.203 22.141 27.688 1 95.38 180 GLU A N 1
ATOM 1335 C CA . GLU A 1 180 ? 13.289 23.047 27.297 1 95.38 180 GLU A CA 1
ATOM 1336 C C . GLU A 1 180 ? 14.008 22.531 26.047 1 95.38 180 GLU A C 1
ATOM 1338 O O . GLU A 1 180 ? 14.367 23.328 25.172 1 95.38 180 GLU A O 1
ATOM 1343 N N . ALA A 1 181 ? 14.148 21.281 26.016 1 94.56 181 ALA A N 1
ATOM 1344 C CA . ALA A 1 181 ? 14.781 20.688 24.844 1 94.56 181 ALA A CA 1
ATOM 1345 C C . ALA A 1 181 ? 13.938 20.891 23.594 1 94.56 181 ALA A C 1
ATOM 1347 O O . ALA A 1 181 ? 14.469 21.156 22.516 1 94.56 181 ALA A O 1
ATOM 1348 N N . PHE A 1 182 ? 12.672 20.734 23.766 1 95 182 PHE A N 1
ATOM 1349 C CA . PHE A 1 182 ? 11.766 20.906 22.641 1 95 182 PHE A CA 1
ATOM 1350 C C . PHE A 1 182 ? 11.781 22.344 22.141 1 95 182 PHE A C 1
ATOM 1352 O O . PHE A 1 182 ? 11.938 22.578 20.938 1 95 182 PHE A O 1
ATOM 1359 N N . VAL A 1 183 ? 11.664 23.297 23.031 1 94.38 183 VAL A N 1
ATOM 1360 C CA . VAL A 1 183 ? 11.602 24.703 22.641 1 94.38 183 VAL A CA 1
ATOM 1361 C C . VAL A 1 183 ? 12.969 25.156 22.156 1 94.38 183 VAL A C 1
ATOM 1363 O O . VAL A 1 183 ? 13.062 26.062 21.312 1 94.38 183 VAL A O 1
ATOM 1366 N N . GLY A 1 184 ? 14.016 24.516 22.641 1 91.88 184 GLY A N 1
ATOM 1367 C CA . GLY A 1 184 ? 15.375 24.812 22.219 1 91.88 184 GLY A CA 1
ATOM 1368 C C . GLY A 1 184 ? 15.602 24.578 20.734 1 91.88 184 GLY A C 1
ATOM 1369 O O . GLY A 1 184 ? 16.453 25.234 20.125 1 91.88 184 GLY A O 1
ATOM 1370 N N . LYS A 1 185 ? 14.805 23.75 20.141 1 88.94 185 LYS A N 1
ATOM 1371 C CA . LYS A 1 185 ? 14.898 23.453 18.719 1 88.94 185 LYS A CA 1
ATOM 1372 C C . LYS A 1 185 ? 14.625 24.719 17.891 1 88.94 185 LYS A C 1
ATOM 1374 O O . LYS A 1 185 ? 15.039 24.797 16.734 1 88.94 185 LYS A O 1
ATOM 1379 N N . PHE A 1 186 ? 13.898 25.656 18.484 1 89.06 186 PHE A N 1
ATOM 1380 C CA . PHE A 1 186 ? 13.406 26.797 17.719 1 89.06 186 PHE A CA 1
ATOM 1381 C C . PHE A 1 186 ? 14.172 28.062 18.078 1 89.06 186 PHE A C 1
ATOM 1383 O O . PHE A 1 186 ? 14.062 29.078 17.406 1 89.06 186 PHE A O 1
ATOM 1390 N N . ARG A 1 187 ? 14.836 28.203 19.156 1 75.44 187 ARG A N 1
ATOM 1391 C CA . ARG A 1 187 ? 15.484 29.422 19.656 1 75.44 187 ARG A CA 1
ATOM 1392 C C . ARG A 1 187 ? 16.672 29.797 18.766 1 75.44 187 ARG A C 1
ATOM 1394 O O . ARG A 1 187 ? 16.906 30.984 18.531 1 75.44 187 ARG A O 1
ATOM 1401 N N . GLY A 1 188 ? 17.406 28.953 18.344 1 62.59 188 GLY A N 1
ATOM 1402 C CA . GLY A 1 188 ? 18.594 29.312 17.578 1 62.59 188 GLY A CA 1
ATOM 1403 C C . GLY A 1 188 ? 18.266 29.938 16.234 1 62.59 188 GLY A C 1
ATOM 1404 O O . GLY A 1 188 ? 19 30.781 15.742 1 62.59 188 GLY A O 1
ATOM 1405 N N . GLY A 1 189 ? 17.297 29.516 15.594 1 55.69 189 GLY A N 1
ATOM 1406 C CA . GLY A 1 189 ? 17.031 29.906 14.219 1 55.69 189 GLY A CA 1
ATOM 1407 C C . GLY A 1 189 ? 16.031 31.047 14.102 1 55.69 189 GLY A C 1
ATOM 1408 O O . GLY A 1 189 ? 15.633 31.422 13 1 55.69 189 GLY A O 1
ATOM 1409 N N . VAL A 1 190 ? 15.523 31.391 15.297 1 57.19 190 VAL A N 1
ATOM 1410 C CA . VAL A 1 190 ? 14.406 32.344 15.211 1 57.19 190 VAL A CA 1
ATOM 1411 C C . VAL A 1 190 ? 14.938 33.719 14.883 1 57.19 190 VAL A C 1
ATOM 1413 O O . VAL A 1 190 ? 15.695 34.312 15.656 1 57.19 190 VAL A O 1
ATOM 1416 N N . GLU A 1 191 ? 15.07 33.906 13.539 1 55.31 191 GLU A N 1
ATOM 1417 C CA . GLU A 1 191 ? 15.32 35.25 13.07 1 55.31 191 GLU A CA 1
ATOM 1418 C C . GLU A 1 191 ? 14.227 36.219 13.539 1 55.31 191 GLU A C 1
ATOM 1420 O O . GLU A 1 191 ? 14.383 37.438 13.445 1 55.31 191 GLU A O 1
ATOM 1425 N N . SER A 1 192 ? 13.133 35.562 14.047 1 63.25 192 SER A N 1
ATOM 1426 C CA . SER A 1 192 ? 12.008 36.438 14.336 1 63.25 192 SER A CA 1
ATOM 1427 C C . SER A 1 192 ? 11.992 36.844 15.805 1 63.25 192 SER A C 1
ATOM 1429 O O . SER A 1 192 ? 12.57 36.188 16.656 1 63.25 192 SER A O 1
ATOM 1431 N N . GLY A 1 193 ? 12.023 38.156 16.172 1 82.88 193 GLY A N 1
ATOM 1432 C CA . GLY A 1 193 ? 11.781 38.75 17.469 1 82.88 193 GLY A CA 1
ATOM 1433 C C . GLY A 1 193 ? 10.695 38.062 18.25 1 82.88 193 GLY A C 1
ATOM 1434 O O . GLY A 1 193 ? 10.242 38.562 19.281 1 82.88 193 GLY A O 1
ATOM 1435 N N . THR A 1 194 ? 10.398 36.656 17.812 1 91.88 194 THR A N 1
ATOM 1436 C CA . THR A 1 194 ? 9.32 35.938 18.484 1 91.88 194 THR A CA 1
ATOM 1437 C C . THR A 1 194 ? 9.82 35.281 19.766 1 91.88 194 THR A C 1
ATOM 1439 O O . THR A 1 194 ? 10.852 34.594 19.766 1 91.88 194 THR A O 1
ATOM 1442 N N . ARG A 1 195 ? 9.211 35.5 20.906 1 94.44 195 ARG A N 1
ATOM 1443 C CA . ARG A 1 195 ? 9.492 34.812 22.172 1 94.44 195 ARG A CA 1
ATOM 1444 C C . ARG A 1 195 ? 8.812 33.438 22.203 1 94.44 195 ARG A C 1
ATOM 1446 O O . ARG A 1 195 ? 7.59 33.344 22.094 1 94.44 195 ARG A O 1
ATOM 1453 N N . VAL A 1 196 ? 9.617 32.406 22.359 1 95 196 VAL A N 1
ATOM 1454 C CA . VAL A 1 196 ? 9.078 31.047 22.438 1 95 196 VAL A CA 1
ATOM 1455 C C . VAL A 1 196 ? 9.133 30.547 23.875 1 95 196 VAL A C 1
ATOM 1457 O O . VAL A 1 196 ? 10.203 30.516 24.484 1 95 196 VAL A O 1
ATOM 1460 N N . GLY A 1 197 ? 8.016 30.203 24.469 1 94.94 197 GLY A N 1
ATOM 1461 C CA . GLY A 1 197 ? 7.918 29.688 25.828 1 94.94 197 GLY A CA 1
ATOM 1462 C C . GLY A 1 197 ? 7.137 28.391 25.906 1 94.94 197 GLY A C 1
ATOM 1463 O O . GLY A 1 197 ? 6.676 27.875 24.891 1 94.94 197 GLY A O 1
ATOM 1464 N N . TRP A 1 198 ? 7.09 27.812 27.125 1 96.25 198 TRP A N 1
ATOM 1465 C CA . TRP A 1 198 ? 6.359 26.562 27.281 1 96.25 198 TRP A CA 1
ATOM 1466 C C . TRP A 1 198 ? 5.688 26.5 28.656 1 96.25 198 TRP A C 1
ATOM 1468 O O . TRP A 1 198 ? 6.051 27.25 29.562 1 96.25 198 TRP A O 1
ATOM 1478 N N . LYS A 1 199 ? 4.676 25.75 28.719 1 96.44 199 LYS A N 1
ATOM 1479 C CA . LYS A 1 199 ? 3.998 25.328 29.953 1 96.44 199 LYS A CA 1
ATOM 1480 C C . LYS A 1 199 ? 3.619 23.859 29.891 1 96.44 199 LYS A C 1
ATOM 1482 O O . LYS A 1 199 ? 3.613 23.25 28.828 1 96.44 199 LYS A O 1
ATOM 1487 N N . THR A 1 200 ? 3.441 23.281 31.016 1 96.31 200 THR A N 1
ATOM 1488 C CA . THR A 1 200 ? 2.799 21.969 31.109 1 96.31 200 THR A CA 1
ATOM 1489 C C . THR A 1 200 ? 1.384 22.094 31.656 1 96.31 200 THR A C 1
ATOM 1491 O O . THR A 1 200 ? 1.094 23.016 32.438 1 96.31 200 THR A O 1
ATOM 1494 N N . TYR A 1 201 ? 0.591 21.25 31.203 1 95.38 201 TYR A N 1
ATOM 1495 C CA . TYR A 1 201 ? -0.828 21.375 31.516 1 95.38 201 TYR A CA 1
ATOM 1496 C C . TYR A 1 201 ? -1.48 20.016 31.656 1 95.38 201 TYR A C 1
ATOM 1498 O O . TYR A 1 201 ? -1.296 19.141 30.797 1 95.38 201 TYR A O 1
ATOM 1506 N N . GLY A 1 202 ? -2.139 19.766 32.75 1 90.56 202 GLY A N 1
ATOM 1507 C CA . GLY A 1 202 ? -2.775 18.484 33 1 90.56 202 GLY A CA 1
ATOM 1508 C C . GLY A 1 202 ? -4.277 18.516 32.781 1 90.56 202 GLY A C 1
ATOM 1509 O O . GLY A 1 202 ? -4.984 17.578 33.188 1 90.56 202 GLY A O 1
ATOM 1510 N N . GLY A 1 203 ? -4.762 19.656 32.312 1 89.25 203 GLY A N 1
ATOM 1511 C CA . GLY A 1 203 ? -6.199 19.797 32.156 1 89.25 203 GLY A CA 1
ATOM 1512 C C . GLY A 1 203 ? -6.844 20.578 33.281 1 89.25 203 GLY A C 1
ATOM 1513 O O . GLY A 1 203 ? -6.168 20.984 34.25 1 89.25 203 GLY A O 1
ATOM 1514 N N . GLY A 1 204 ? -8.07 20.906 33.125 1 90.06 204 GLY A N 1
ATOM 1515 C CA . GLY A 1 204 ? -8.797 21.625 34.156 1 90.06 204 GLY A CA 1
ATOM 1516 C C . GLY A 1 204 ? -8.508 23.125 34.156 1 90.06 204 GLY A C 1
ATOM 1517 O O . GLY A 1 204 ? -8.141 23.688 33.125 1 90.06 204 GLY A O 1
ATOM 1518 N N . ILE A 1 205 ? -8.758 23.703 35.344 1 90.94 205 ILE A N 1
ATOM 1519 C CA . ILE A 1 205 ? -8.578 25.141 35.469 1 90.94 205 ILE A CA 1
ATOM 1520 C C . ILE A 1 205 ? -7.121 25.469 35.781 1 90.94 205 ILE A C 1
ATOM 1522 O O . ILE A 1 205 ? -6.578 24.953 36.781 1 90.94 205 ILE A O 1
ATOM 1526 N N . ASP A 1 206 ? -6.574 26.188 34.906 1 94.19 206 ASP A N 1
ATOM 1527 C CA . ASP A 1 206 ? -5.203 26.656 35.031 1 94.19 206 ASP A CA 1
ATOM 1528 C C . ASP A 1 206 ? -5.074 28.094 34.531 1 94.19 206 ASP A C 1
ATOM 1530 O O . ASP A 1 206 ? -5.152 28.344 33.312 1 94.19 206 ASP A O 1
ATOM 1534 N N . GLN A 1 207 ? -4.773 28.984 35.406 1 95.19 207 GLN A N 1
ATOM 1535 C CA . GLN A 1 207 ? -4.809 30.406 35.062 1 95.19 207 GLN A CA 1
ATOM 1536 C C . GLN A 1 207 ? -3.752 30.75 34.031 1 95.19 207 GLN A C 1
ATOM 1538 O O . GLN A 1 207 ? -3.986 31.594 33.156 1 95.19 207 GLN A O 1
ATOM 1543 N N . ASP A 1 208 ? -2.619 30.172 34.156 1 95.38 208 ASP A N 1
ATOM 1544 C CA . ASP A 1 208 ? -1.54 30.453 33.219 1 95.38 208 ASP A CA 1
ATOM 1545 C C . ASP A 1 208 ? -1.924 30.016 31.797 1 95.38 208 ASP A C 1
ATOM 1547 O O . ASP A 1 208 ? -1.711 30.766 30.844 1 95.38 208 ASP A O 1
ATOM 1551 N N . VAL A 1 209 ? -2.463 28.844 31.703 1 96.88 209 VAL A N 1
ATOM 1552 C CA . VAL A 1 209 ? -2.879 28.328 30.406 1 96.88 209 VAL A CA 1
ATOM 1553 C C . VAL A 1 209 ? -4.07 29.141 29.891 1 96.88 209 VAL A C 1
ATOM 1555 O O . VAL A 1 209 ? -4.141 29.453 28.703 1 96.88 209 VAL A O 1
ATOM 1558 N N . GLN A 1 210 ? -4.969 29.484 30.781 1 96.56 210 GLN A N 1
ATOM 1559 C CA . GLN A 1 210 ? -6.113 30.312 30.406 1 96.56 210 GLN A CA 1
ATOM 1560 C C . GLN A 1 210 ? -5.66 31.641 29.828 1 96.56 210 GLN A C 1
ATOM 1562 O O . GLN A 1 210 ? -6.203 32.125 28.828 1 96.56 210 GLN A O 1
ATOM 1567 N N . ASP A 1 211 ? -4.684 32.281 30.453 1 95.88 211 ASP A N 1
ATOM 1568 C CA . ASP A 1 211 ? -4.176 33.562 30 1 95.88 211 ASP A CA 1
ATOM 1569 C C . ASP A 1 211 ? -3.566 33.438 28.609 1 95.88 211 ASP A C 1
ATOM 1571 O O . ASP A 1 211 ? -3.785 34.312 27.766 1 95.88 211 ASP A O 1
ATOM 1575 N N . GLU A 1 212 ? -2.801 32.375 28.375 1 96.12 212 GLU A N 1
ATOM 1576 C CA . GLU A 1 212 ? -2.197 32.156 27.062 1 96.12 212 GLU A CA 1
ATOM 1577 C C . GLU A 1 212 ? -3.264 31.984 25.984 1 96.12 212 GLU A C 1
ATOM 1579 O O . GLU A 1 212 ? -3.154 32.562 24.906 1 96.12 212 GLU A O 1
ATOM 1584 N N . LEU A 1 213 ? -4.289 31.219 26.297 1 96.88 213 LEU A N 1
ATOM 1585 C CA . LEU A 1 213 ? -5.332 30.938 25.328 1 96.88 213 LEU A CA 1
ATOM 1586 C C . LEU A 1 213 ? -6.215 32.156 25.094 1 96.88 213 LEU A C 1
ATOM 1588 O O . LEU A 1 213 ? -6.66 32.406 23.969 1 96.88 213 LEU A O 1
ATOM 1592 N N . HIS A 1 214 ? -6.391 32.906 26.125 1 95 214 HIS A N 1
ATOM 1593 C CA . HIS A 1 214 ? -7.195 34.125 26.031 1 95 214 HIS A CA 1
ATOM 1594 C C . HIS A 1 214 ? -6.598 35.094 25.031 1 95 214 HIS A C 1
ATOM 1596 O O . HIS A 1 214 ? -7.328 35.75 24.297 1 95 214 HIS A O 1
ATOM 1602 N N . GLU A 1 215 ? -5.352 35.156 24.984 1 94.38 215 GLU A N 1
ATOM 1603 C CA . GLU A 1 215 ? -4.668 36.156 24.156 1 94.38 215 GLU A CA 1
ATOM 1604 C C . GLU A 1 215 ? -4.305 35.594 22.797 1 94.38 215 GLU A C 1
ATOM 1606 O O . GLU A 1 215 ? -3.877 36.344 21.906 1 94.38 215 GLU A O 1
ATOM 1611 N N . ALA A 1 216 ? -4.527 34.344 22.578 1 97.19 216 ALA A N 1
ATOM 1612 C CA . ALA A 1 216 ? -4.02 33.688 21.375 1 97.19 216 ALA A CA 1
ATOM 1613 C C . ALA A 1 216 ? -4.836 34.094 20.141 1 97.19 216 ALA A C 1
ATOM 1615 O O . ALA A 1 216 ? -6.066 34.062 20.188 1 97.19 216 ALA A O 1
ATOM 1616 N N . ASP A 1 217 ? -4.105 34.469 19.031 1 96.94 217 ASP A N 1
ATOM 1617 C CA . ASP A 1 217 ? -4.723 34.656 17.719 1 96.94 217 ASP A CA 1
ATOM 1618 C C . ASP A 1 217 ? -4.941 33.344 17 1 96.94 217 ASP A C 1
ATOM 1620 O O . ASP A 1 217 ? -5.855 33.219 16.188 1 96.94 217 ASP A O 1
ATOM 1624 N N . ALA A 1 218 ? -4.078 32.406 17.312 1 98.19 218 ALA A N 1
ATOM 1625 C CA . ALA A 1 218 ? -4.121 31.094 16.688 1 98.19 218 ALA A CA 1
ATOM 1626 C C . ALA A 1 218 ? -3.795 30 17.719 1 98.19 218 ALA A C 1
ATOM 1628 O O . ALA A 1 218 ? -2.908 30.172 18.547 1 98.19 218 ALA A O 1
ATOM 1629 N N . ILE A 1 219 ? -4.566 28.938 17.672 1 98.56 219 ILE A N 1
ATOM 1630 C CA . ILE A 1 219 ? -4.375 27.781 18.547 1 98.56 219 ILE A CA 1
ATOM 1631 C C . ILE A 1 219 ? -4.273 26.516 17.719 1 98.56 219 ILE A C 1
ATOM 1633 O O . ILE A 1 219 ? -5.145 26.219 16.891 1 98.56 219 ILE A O 1
ATOM 1637 N N . PHE A 1 220 ? -3.189 25.781 17.922 1 98.69 220 PHE A N 1
ATOM 1638 C CA . PHE A 1 220 ? -2.984 24.516 17.219 1 98.69 220 PHE A CA 1
ATOM 1639 C C . PHE A 1 220 ? -3.021 23.344 18.188 1 98.69 220 PHE A C 1
ATOM 1641 O O . PHE A 1 220 ? -2.178 23.25 19.094 1 98.69 220 PHE A O 1
ATOM 1648 N N . CYS A 1 221 ? -3.994 22.5 17.984 1 98.25 221 CYS A N 1
ATOM 1649 C CA . CYS A 1 221 ? -4.117 21.281 18.781 1 98.25 221 CYS A CA 1
ATOM 1650 C C . CYS A 1 221 ? -3.604 20.078 18.016 1 98.25 221 CYS A C 1
ATOM 1652 O O . CYS A 1 221 ? -4.18 19.703 17 1 98.25 221 CYS A O 1
ATOM 1654 N N . CYS A 1 222 ? -2.535 19.5 18.5 1 95.94 222 CYS A N 1
ATOM 1655 C CA . CYS A 1 222 ? -1.825 18.422 17.812 1 95.94 222 CYS A CA 1
ATOM 1656 C C . CYS A 1 222 ? -1.717 17.188 18.688 1 95.94 222 CYS A C 1
ATOM 1658 O O . CYS A 1 222 ? -0.676 16.531 18.719 1 95.94 222 CYS A O 1
ATOM 1660 N N . THR A 1 223 ? -2.732 16.859 19.391 1 92.62 223 THR A N 1
ATOM 1661 C CA . THR A 1 223 ? -2.693 15.805 20.391 1 92.62 223 THR A CA 1
ATOM 1662 C C . THR A 1 223 ? -3.773 14.758 20.125 1 92.62 223 THR A C 1
ATOM 1664 O O . THR A 1 223 ? -4.965 15.078 20.109 1 92.62 223 THR A O 1
ATOM 1667 N N . PRO A 1 224 ? -3.318 13.492 19.938 1 90.12 224 PRO A N 1
ATOM 1668 C CA . PRO A 1 224 ? -4.359 12.461 19.922 1 90.12 224 PRO A CA 1
ATOM 1669 C C . PRO A 1 224 ? -5.039 12.289 21.281 1 90.12 224 PRO A C 1
ATOM 1671 O O . PRO A 1 224 ? -4.398 11.859 22.25 1 90.12 224 PRO A O 1
ATOM 1674 N N . SER A 1 225 ? -6.242 12.719 21.391 1 92.62 225 SER A N 1
ATOM 1675 C CA . SER A 1 225 ? -6.926 12.75 22.672 1 92.62 225 SER A CA 1
ATOM 1676 C C . SER A 1 225 ? -8.375 12.289 22.547 1 92.62 225 SER A C 1
ATOM 1678 O O . SER A 1 225 ? -8.969 12.391 21.469 1 92.62 225 SER A O 1
ATOM 1680 N N . ARG A 1 226 ? -8.93 11.758 23.625 1 92.62 226 ARG A N 1
ATOM 1681 C CA . ARG A 1 226 ? -10.336 11.391 23.719 1 92.62 226 ARG A CA 1
ATOM 1682 C C . ARG A 1 226 ? -11.102 12.383 24.578 1 92.62 226 ARG A C 1
ATOM 1684 O O . ARG A 1 226 ? -12.328 12.305 24.688 1 92.62 226 ARG A O 1
ATOM 1691 N N . VAL A 1 227 ? -10.352 13.312 25.094 1 94.5 227 VAL A N 1
ATOM 1692 C CA . VAL A 1 227 ? -10.945 14.359 25.922 1 94.5 227 VAL A CA 1
ATOM 1693 C C . VAL A 1 227 ? -10.477 15.727 25.422 1 94.5 227 VAL A C 1
ATOM 1695 O O . VAL A 1 227 ? -9.422 15.844 24.797 1 94.5 227 VAL A O 1
ATOM 1698 N N . GLU A 1 228 ? -11.312 16.766 25.672 1 96 228 GLU A N 1
ATOM 1699 C CA . GLU A 1 228 ? -10.93 18.125 25.281 1 96 228 GLU A CA 1
ATOM 1700 C C . GLU A 1 228 ? -9.617 18.547 25.922 1 96 228 GLU A C 1
ATOM 1702 O O . GLU A 1 228 ? -9.367 18.219 27.094 1 96 228 GLU A O 1
ATOM 1707 N N . LEU A 1 229 ? -8.805 19.266 25.219 1 97 229 LEU A N 1
ATOM 1708 C CA . LEU A 1 229 ? -7.484 19.641 25.719 1 97 229 LEU A CA 1
ATOM 1709 C C . LEU A 1 229 ? -7.598 20.781 26.734 1 97 229 LEU A C 1
ATOM 1711 O O . LEU A 1 229 ? -6.738 20.922 27.609 1 97 229 LEU A O 1
ATOM 1715 N N . PHE A 1 230 ? -8.602 21.656 26.609 1 97.06 230 PHE A N 1
ATOM 1716 C CA . PHE A 1 230 ? -8.867 22.781 27.5 1 97.06 230 PHE A CA 1
ATOM 1717 C C . PHE A 1 230 ? -10.352 23.141 27.484 1 97.06 230 PHE A C 1
ATOM 1719 O O . PHE A 1 230 ? -11.055 22.844 26.531 1 97.06 230 PHE A O 1
ATOM 1726 N N . PRO A 1 231 ? -10.82 23.766 28.547 1 95.69 231 PRO A N 1
ATOM 1727 C CA . PRO A 1 231 ? -12.211 24.25 28.547 1 95.69 231 PRO A CA 1
ATOM 1728 C C . PRO A 1 231 ? -12.445 25.375 27.547 1 95.69 231 PRO A C 1
ATOM 1730 O O . PRO A 1 231 ? -11.648 26.312 27.453 1 95.69 231 PRO A O 1
ATOM 1733 N N . VAL A 1 232 ? -13.531 25.281 26.797 1 94.25 232 VAL A N 1
ATOM 1734 C CA . VAL A 1 232 ? -13.836 26.281 25.766 1 94.25 232 VAL A CA 1
ATOM 1735 C C . VAL A 1 232 ? -14.039 27.641 26.422 1 94.25 232 VAL A C 1
ATOM 1737 O O . VAL A 1 232 ? -13.914 28.672 25.766 1 94.25 232 VAL A O 1
ATOM 1740 N N . GLU A 1 233 ? -14.305 27.625 27.734 1 92.25 233 GLU A N 1
ATOM 1741 C CA . GLU A 1 233 ? -14.484 28.844 28.5 1 92.25 233 GLU A CA 1
ATOM 1742 C C . GLU A 1 233 ? -13.211 29.672 28.531 1 92.25 233 GLU A C 1
ATOM 1744 O O . GLU A 1 233 ? -13.242 30.875 28.828 1 92.25 233 GLU A O 1
ATOM 1749 N N . PHE A 1 234 ? -12.109 29 28.234 1 95 234 PHE A N 1
ATOM 1750 C CA . PHE A 1 234 ? -10.852 29.734 28.156 1 95 234 PHE A CA 1
ATOM 1751 C C . PHE A 1 234 ? -10.844 30.672 26.969 1 95 234 PHE A C 1
ATOM 1753 O O . PHE A 1 234 ? -10.047 31.625 26.922 1 95 234 PHE A O 1
ATOM 1760 N N . LEU A 1 235 ? -11.734 30.375 25.953 1 93.25 235 LEU A N 1
ATOM 1761 C CA . LEU A 1 235 ? -11.812 31.172 24.734 1 93.25 235 LEU A CA 1
ATOM 1762 C C . LEU A 1 235 ? -12.828 32.281 24.891 1 93.25 235 LEU A C 1
ATOM 1764 O O . LEU A 1 235 ? -13.984 32.031 25.25 1 93.25 235 LEU A O 1
ATOM 1768 N N . THR A 1 236 ? -12.438 33.531 24.938 1 83.44 236 THR A N 1
ATOM 1769 C CA . THR A 1 236 ? -13.359 34.656 25.094 1 83.44 236 THR A CA 1
ATOM 1770 C C . THR A 1 236 ? -13.961 35.031 23.75 1 83.44 236 THR A C 1
ATOM 1772 O O . THR A 1 236 ? -13.367 34.781 22.703 1 83.44 236 THR A O 1
ATOM 1775 N N . ASP A 1 237 ? -15.086 35.688 23.703 1 77.75 237 ASP A N 1
ATOM 1776 C CA . ASP A 1 237 ? -15.781 36.094 22.484 1 77.75 237 ASP A CA 1
ATOM 1777 C C . ASP A 1 237 ? -15.219 37.375 21.922 1 77.75 237 ASP A C 1
ATOM 1779 O O . ASP A 1 237 ? -15.594 37.812 20.828 1 77.75 237 ASP A O 1
ATOM 1783 N N . GLU A 1 238 ? -14.32 37.969 22.594 1 79.06 238 GLU A N 1
ATOM 1784 C CA . GLU A 1 238 ? -13.82 39.281 22.203 1 79.06 238 GLU A CA 1
ATOM 1785 C C . GLU A 1 238 ? -12.797 39.188 21.078 1 79.06 238 GLU A C 1
ATOM 1787 O O . GLU A 1 238 ? -12.492 40.188 20.422 1 79.06 238 GLU A O 1
ATOM 1792 N N . LYS A 1 239 ? -12.391 38.031 20.844 1 88.62 239 LYS A N 1
ATOM 1793 C CA . LYS A 1 239 ? -11.305 37.875 19.875 1 88.62 239 LYS A CA 1
ATOM 1794 C C . LYS A 1 239 ? -11.672 36.812 18.828 1 88.62 239 LYS A C 1
ATOM 1796 O O . LYS A 1 239 ? -12.25 35.781 19.156 1 88.62 239 LYS A O 1
ATOM 1801 N N . GLU A 1 240 ? -11.375 37.188 17.578 1 90.94 240 GLU A N 1
ATOM 1802 C CA . GLU A 1 240 ? -11.484 36.219 16.5 1 90.94 240 GLU A CA 1
ATOM 1803 C C . GLU A 1 240 ? -10.258 35.312 16.453 1 90.94 240 GLU A C 1
ATOM 1805 O O . GLU A 1 240 ? -9.125 35.812 16.516 1 90.94 240 GLU A O 1
ATOM 1810 N N . ARG A 1 241 ? -10.539 34 16.375 1 94.88 241 ARG A N 1
ATOM 1811 C CA . ARG A 1 241 ? -9.43 33.062 16.5 1 94.88 241 ARG A CA 1
ATOM 1812 C C . ARG A 1 241 ? -9.43 32.062 15.359 1 94.88 241 ARG A C 1
ATOM 1814 O O . ARG A 1 241 ? -10.477 31.797 14.758 1 94.88 241 ARG A O 1
ATOM 1821 N N . TYR A 1 242 ? -8.219 31.641 15.078 1 97.5 242 TYR A N 1
ATOM 1822 C CA . TYR A 1 242 ? -8.016 30.453 14.258 1 97.5 242 TYR A CA 1
ATOM 1823 C C . TYR A 1 242 ? -7.629 29.25 15.117 1 97.5 242 TYR A C 1
ATOM 1825 O O . TYR A 1 242 ? -6.637 29.297 15.852 1 97.5 242 TYR A O 1
ATOM 1833 N N . ILE A 1 243 ? -8.398 28.188 15.062 1 98.25 243 ILE A N 1
ATOM 1834 C CA . ILE A 1 243 ? -8.109 26.969 15.828 1 98.25 243 ILE A CA 1
ATOM 1835 C C . ILE A 1 243 ? -7.953 25.781 14.875 1 98.25 243 ILE A C 1
ATOM 1837 O O . ILE A 1 243 ? -8.844 25.5 14.07 1 98.25 243 ILE A O 1
ATOM 1841 N N . SER A 1 244 ? -6.824 25.156 14.953 1 98.62 244 SER A N 1
ATOM 1842 C CA . SER A 1 244 ? -6.543 24 14.125 1 98.62 244 SER A CA 1
ATOM 1843 C C . SER A 1 244 ? -6.551 22.719 14.953 1 98.62 244 SER A C 1
ATOM 1845 O O . SER A 1 244 ? -5.852 22.625 15.961 1 98.62 244 SER A O 1
ATOM 1847 N N . LEU A 1 245 ? -7.367 21.766 14.555 1 98.5 245 LEU A N 1
ATOM 1848 C CA . LEU A 1 245 ? -7.477 20.453 15.195 1 98.5 245 LEU A CA 1
ATOM 1849 C C . LEU A 1 245 ? -6.93 19.359 14.281 1 98.5 245 LEU A C 1
ATOM 1851 O O . LEU A 1 245 ? -7.621 18.906 13.367 1 98.5 245 LEU A O 1
ATOM 1855 N N . ILE A 1 246 ? -5.707 18.859 14.625 1 96.88 246 ILE A N 1
ATOM 1856 C CA . ILE A 1 246 ? -5.109 17.922 13.672 1 96.88 246 ILE A CA 1
ATOM 1857 C C . ILE A 1 246 ? -4.629 16.672 14.406 1 96.88 246 ILE A C 1
ATOM 1859 O O . ILE A 1 246 ? -4.027 15.781 13.797 1 96.88 246 ILE A O 1
ATOM 1863 N N . GLY A 1 247 ? -4.914 16.531 15.656 1 93.56 247 GLY A N 1
ATOM 1864 C CA . GLY A 1 247 ? -4.461 15.383 16.422 1 93.56 247 GLY A CA 1
ATOM 1865 C C . GLY A 1 247 ? -5.496 14.273 16.5 1 93.56 247 GLY A C 1
ATOM 1866 O O . GLY A 1 247 ? -5.16 13.117 16.766 1 93.56 247 GLY A O 1
ATOM 1867 N N . SER A 1 248 ? -6.73 14.617 16.422 1 92.25 248 SER A N 1
ATOM 1868 C CA . SER A 1 248 ? -7.82 13.648 16.469 1 92.25 248 SER A CA 1
ATOM 1869 C C . SER A 1 248 ? -8.203 13.188 15.078 1 92.25 248 SER A C 1
ATOM 1871 O O . SER A 1 248 ? -8.281 13.992 14.148 1 92.25 248 SER A O 1
ATOM 1873 N N . TYR A 1 249 ? -8.398 11.836 14.938 1 89.38 249 TYR A N 1
ATOM 1874 C CA . TYR A 1 249 ? -8.648 11.336 13.594 1 89.38 249 TYR A CA 1
ATOM 1875 C C . TYR A 1 249 ? -9.602 10.141 13.625 1 89.38 249 TYR A C 1
ATOM 1877 O O . TYR A 1 249 ? -9.695 9.391 12.648 1 89.38 249 TYR A O 1
ATOM 1885 N N . LYS A 1 250 ? -10.203 9.875 14.75 1 91.5 250 LYS A N 1
ATOM 1886 C CA . LYS A 1 250 ? -11.227 8.844 14.906 1 91.5 250 LYS A CA 1
ATOM 1887 C C . LYS A 1 250 ? -12.508 9.422 15.5 1 91.5 250 LYS A C 1
ATOM 1889 O O . LYS A 1 250 ? -12.469 10.445 16.188 1 91.5 250 LYS A O 1
ATOM 1894 N N . PRO A 1 251 ? -13.594 8.703 15.336 1 95.31 251 PRO A N 1
ATOM 1895 C CA . PRO A 1 251 ? -14.898 9.219 15.766 1 95.31 251 PRO A CA 1
ATOM 1896 C C . PRO A 1 251 ? -14.969 9.461 17.281 1 95.31 251 PRO A C 1
ATOM 1898 O O . PRO A 1 251 ? -15.711 10.344 17.734 1 95.31 251 PRO A O 1
ATOM 1901 N N . HIS A 1 252 ? -14.164 8.75 18.016 1 95.25 252 HIS A N 1
ATOM 1902 C CA . HIS A 1 252 ? -14.266 8.859 19.469 1 95.25 252 HIS A CA 1
ATOM 1903 C C . HIS A 1 252 ? -13.211 9.812 20.031 1 95.25 252 HIS A C 1
ATOM 1905 O O . HIS A 1 252 ? -13.133 10.023 21.234 1 95.25 252 HIS A O 1
ATOM 1911 N N . MET A 1 253 ? -12.438 10.383 19.172 1 94.62 253 MET A N 1
ATOM 1912 C CA . MET A 1 253 ? -11.391 11.32 19.578 1 94.62 253 MET A CA 1
ATOM 1913 C C . MET A 1 253 ? -11.875 12.758 19.484 1 94.62 253 MET A C 1
ATOM 1915 O O . MET A 1 253 ? -12.828 13.047 18.75 1 94.62 253 MET A O 1
ATOM 1919 N N . LYS A 1 254 ? -11.258 13.602 20.297 1 97.38 254 LYS A N 1
ATOM 1920 C CA . LYS A 1 254 ? -11.516 15.039 20.219 1 97.38 254 LYS A CA 1
ATOM 1921 C C . LYS A 1 254 ? -10.398 15.836 20.891 1 97.38 254 LYS A C 1
ATOM 1923 O O . LYS A 1 254 ? -9.773 15.352 21.844 1 97.38 254 LYS A O 1
ATOM 1928 N N . GLU A 1 255 ? -10.148 17 20.391 1 97.62 255 GLU A N 1
ATOM 1929 C CA . GLU A 1 255 ? -9.203 17.922 21 1 97.62 255 GLU A CA 1
ATOM 1930 C C . GLU A 1 255 ? -9.922 19.156 21.562 1 97.62 255 GLU A C 1
ATOM 1932 O O . GLU A 1 255 ? -9.391 19.844 22.422 1 97.62 255 GLU A O 1
ATOM 1937 N N . LEU A 1 256 ? -11.047 19.469 21.031 1 97.94 256 LEU A N 1
ATOM 1938 C CA . LEU A 1 256 ? -11.906 20.578 21.406 1 97.94 256 LEU A CA 1
ATOM 1939 C C . LEU A 1 256 ? -13.344 20.125 21.609 1 97.94 256 LEU A C 1
ATOM 1941 O O . LEU A 1 256 ? -13.805 19.188 20.953 1 97.94 256 LEU A O 1
ATOM 1945 N N . SER A 1 257 ? -14.062 20.797 22.531 1 97.12 257 SER A N 1
ATOM 1946 C CA . SER A 1 257 ? -15.453 20.438 22.75 1 97.12 257 SER A CA 1
ATOM 1947 C C . SER A 1 257 ? -16.266 20.562 21.469 1 97.12 257 SER A C 1
ATOM 1949 O O . SER A 1 257 ? -16.312 21.625 20.859 1 97.12 257 SER A O 1
ATOM 1951 N N . PRO A 1 258 ? -16.938 19.453 21.156 1 97.81 258 PRO A N 1
ATOM 1952 C CA . PRO A 1 258 ? -17.766 19.5 19.938 1 97.81 258 PRO A CA 1
ATOM 1953 C C . PRO A 1 258 ? -18.766 20.656 19.969 1 97.81 258 PRO A C 1
ATOM 1955 O O . PRO A 1 258 ? -19.109 21.219 18.906 1 97.81 258 PRO A O 1
ATOM 1958 N N . GLY A 1 259 ? -19.219 21 21.094 1 96.25 259 GLY A N 1
ATOM 1959 C CA . GLY A 1 259 ? -20.172 22.094 21.234 1 96.25 259 GLY A CA 1
ATOM 1960 C C . GLY A 1 259 ? -19.641 23.422 20.703 1 96.25 259 GLY A C 1
ATOM 1961 O O . GLY A 1 259 ? -20.422 24.281 20.281 1 96.25 259 GLY A O 1
ATOM 1962 N N . TYR A 1 260 ? -18.344 23.641 20.766 1 96.56 260 TYR A N 1
ATOM 1963 C CA . TYR A 1 260 ? -17.734 24.859 20.25 1 96.56 260 TYR A CA 1
ATOM 1964 C C . TYR A 1 260 ? -17.938 24.969 18.734 1 96.56 260 TYR A C 1
ATOM 1966 O O . TYR A 1 260 ? -18.156 26.062 18.219 1 96.56 260 TYR A O 1
ATOM 1974 N N . LEU A 1 261 ? -17.906 23.859 18.016 1 97.62 261 LEU A N 1
ATOM 1975 C CA . LEU A 1 261 ? -18.047 23.859 16.562 1 97.62 261 LEU A CA 1
ATOM 1976 C C . LEU A 1 261 ? -19.469 24.203 16.156 1 97.62 261 LEU A C 1
ATOM 1978 O O . LEU A 1 261 ? -19.703 24.578 15 1 97.62 261 LEU A O 1
ATOM 1982 N N . ARG A 1 262 ? -20.375 24.094 17.016 1 95.94 262 ARG A N 1
ATOM 1983 C CA . ARG A 1 262 ? -21.781 24.328 16.703 1 95.94 262 ARG A CA 1
ATOM 1984 C C . ARG A 1 262 ? -22.141 25.797 16.828 1 95.94 262 ARG A C 1
ATOM 1986 O O . ARG A 1 262 ? -23.203 26.234 16.375 1 95.94 262 ARG A O 1
ATOM 1993 N N . ARG A 1 263 ? -21.328 26.516 17.391 1 93.69 263 ARG A N 1
ATOM 1994 C CA . ARG A 1 263 ? -21.609 27.938 17.562 1 93.69 263 ARG A CA 1
ATOM 1995 C C . ARG A 1 263 ? -21.812 28.625 16.219 1 93.69 263 ARG A C 1
ATOM 1997 O O . ARG A 1 263 ? -21.062 28.375 15.273 1 93.69 263 ARG A O 1
ATOM 2004 N N . GLU A 1 264 ? -22.734 29.516 16.141 1 91.88 264 GLU A N 1
ATOM 2005 C CA . GLU A 1 264 ? -23.078 30.219 14.906 1 91.88 264 GLU A CA 1
ATOM 2006 C C . GLU A 1 264 ? -21.938 31.109 14.438 1 91.88 264 GLU A C 1
ATOM 2008 O O . GLU A 1 264 ? -21.75 31.312 13.234 1 91.88 264 GLU A O 1
ATOM 2013 N N . SER A 1 265 ? -21.203 31.547 15.359 1 92.31 265 SER A N 1
ATOM 2014 C CA . SER A 1 265 ? -20.109 32.469 15.047 1 92.31 265 SER A CA 1
ATOM 2015 C C . SER A 1 265 ? -18.891 31.734 14.523 1 92.31 265 SER A C 1
ATOM 2017 O O . SER A 1 265 ? -17.938 32.344 14.062 1 92.31 265 SER A O 1
ATOM 2019 N N . VAL A 1 266 ? -18.922 30.406 14.57 1 95.81 266 VAL A N 1
ATOM 2020 C CA . VAL A 1 266 ? -17.75 29.609 14.219 1 95.81 266 VAL A CA 1
ATOM 2021 C C . VAL A 1 266 ? -17.906 29.031 12.812 1 95.81 266 VAL A C 1
ATOM 2023 O O . VAL A 1 266 ? -18.922 28.391 12.516 1 95.81 266 VAL A O 1
ATOM 2026 N N . THR A 1 267 ? -16.969 29.359 11.992 1 96.69 267 THR A N 1
ATOM 2027 C CA . THR A 1 267 ? -16.875 28.703 10.695 1 96.69 267 THR A CA 1
ATOM 2028 C C . THR A 1 267 ? -16.016 27.438 10.789 1 96.69 267 THR A C 1
ATOM 2030 O O . THR A 1 267 ? -14.859 27.5 11.203 1 96.69 267 THR A O 1
ATOM 2033 N N . VAL A 1 268 ? -16.578 26.297 10.367 1 98.44 268 VAL A N 1
ATOM 2034 C CA . VAL A 1 268 ? -15.844 25.031 10.438 1 98.44 268 VAL A CA 1
ATOM 2035 C C . VAL A 1 268 ? -15.328 24.656 9.055 1 98.44 268 VAL A C 1
ATOM 2037 O O . VAL A 1 268 ? -16.109 24.391 8.141 1 98.44 268 VAL A O 1
ATOM 2040 N N . VAL A 1 269 ? -14.031 24.672 8.898 1 98.38 269 VAL A N 1
ATOM 2041 C CA . VAL A 1 269 ? -13.352 24.297 7.668 1 98.38 269 VAL A CA 1
ATOM 2042 C C . VAL A 1 269 ? -12.68 22.938 7.836 1 98.38 269 VAL A C 1
ATOM 2044 O O . VAL A 1 269 ? -12.109 22.641 8.883 1 98.38 269 VAL A O 1
ATOM 2047 N N . VAL A 1 270 ? -12.82 22.062 6.801 1 98.38 270 VAL A N 1
ATOM 2048 C CA . VAL A 1 270 ? -12.289 20.719 6.891 1 98.38 270 VAL A CA 1
ATOM 2049 C C . VAL A 1 270 ? -11.43 20.406 5.664 1 98.38 270 VAL A C 1
ATOM 2051 O O . VAL A 1 270 ? -11.508 21.109 4.656 1 98.38 270 VAL A O 1
ATOM 2054 N N . ASP A 1 271 ? -10.562 19.422 5.809 1 97.38 271 ASP A N 1
ATOM 2055 C CA . ASP A 1 271 ? -9.781 19 4.652 1 97.38 271 ASP A CA 1
ATOM 2056 C C . ASP A 1 271 ? -10.648 18.266 3.635 1 97.38 271 ASP A C 1
ATOM 2058 O O . ASP A 1 271 ? -10.398 18.328 2.43 1 97.38 271 ASP A O 1
ATOM 2062 N N . SER A 1 272 ? -11.609 17.578 4.125 1 96 272 SER A N 1
ATOM 2063 C CA . SER A 1 272 ? -12.602 16.891 3.301 1 96 272 SER A CA 1
ATOM 2064 C C . SER A 1 272 ? -13.922 16.75 4.043 1 96 272 SER A C 1
ATOM 2066 O O . SER A 1 272 ? -13.969 16.156 5.125 1 96 272 SER A O 1
ATOM 2068 N N . VAL A 1 273 ? -14.977 17.234 3.457 1 96.62 273 VAL A N 1
ATOM 2069 C CA . VAL A 1 273 ? -16.297 17.141 4.07 1 96.62 273 VAL A CA 1
ATOM 2070 C C . VAL A 1 273 ? -16.672 15.672 4.258 1 96.62 273 VAL A C 1
ATOM 2072 O O . VAL A 1 273 ? -17.062 15.258 5.355 1 96.62 273 VAL A O 1
ATOM 2075 N N . GLU A 1 274 ? -16.469 14.875 3.26 1 94 274 GLU A N 1
ATOM 2076 C CA . GLU A 1 274 ? -16.828 13.461 3.307 1 94 274 GLU A CA 1
ATOM 2077 C C . GLU A 1 274 ? -16.031 12.719 4.367 1 94 274 GLU A C 1
ATOM 2079 O O . GLU A 1 274 ? -16.594 11.969 5.168 1 94 274 GLU A O 1
ATOM 2084 N N . ALA A 1 275 ? -14.789 12.945 4.406 1 94.62 275 ALA A N 1
ATOM 2085 C CA . ALA A 1 275 ? -13.914 12.227 5.332 1 94.62 275 ALA A CA 1
ATOM 2086 C C . ALA A 1 275 ? -14.211 12.617 6.777 1 94.62 275 ALA A C 1
ATOM 2088 O O . ALA A 1 275 ? -14.242 11.766 7.668 1 94.62 275 ALA A O 1
ATOM 2089 N N . CYS A 1 276 ? -14.406 13.891 7.008 1 97.31 276 CYS A N 1
ATOM 2090 C CA . CYS A 1 276 ? -14.586 14.375 8.375 1 97.31 276 CYS A CA 1
ATOM 2091 C C . CYS A 1 276 ? -15.93 13.93 8.93 1 97.31 276 CYS A C 1
ATOM 2093 O O . CYS A 1 276 ? -16.062 13.711 10.133 1 97.31 276 CYS A O 1
ATOM 2095 N N . LEU A 1 277 ? -16.922 13.734 8.086 1 97.44 277 LEU A N 1
ATOM 2096 C CA . LEU A 1 277 ? -18.219 13.258 8.531 1 97.44 277 LEU A CA 1
ATOM 2097 C C . LEU A 1 277 ? -18.141 11.812 9 1 97.44 277 LEU A C 1
ATOM 2099 O O . LEU A 1 277 ? -19.016 11.344 9.734 1 97.44 277 LEU A O 1
ATOM 2103 N N . VAL A 1 278 ? -17.062 11.164 8.648 1 95.31 278 VAL A N 1
ATOM 2104 C CA . VAL A 1 278 ? -16.922 9.742 8.969 1 95.31 278 VAL A CA 1
ATOM 2105 C C . VAL A 1 278 ? -15.867 9.555 10.055 1 95.31 278 VAL A C 1
ATOM 2107 O O . VAL A 1 278 ? -16.016 8.688 10.922 1 95.31 278 VAL A O 1
ATOM 2110 N N . GLU A 1 279 ? -14.898 10.438 10.094 1 94.94 279 GLU A N 1
ATOM 2111 C CA . GLU A 1 279 ? -13.711 10.094 10.875 1 94.94 279 GLU A CA 1
ATOM 2112 C C . GLU A 1 279 ? -13.469 11.117 11.984 1 94.94 279 GLU A C 1
ATOM 2114 O O . GLU A 1 279 ? -12.812 10.812 12.984 1 94.94 279 GLU A O 1
ATOM 2119 N N . ALA A 1 280 ? -13.914 12.32 11.859 1 97.19 280 ALA A N 1
ATOM 2120 C CA . ALA A 1 280 ? -13.555 13.398 12.781 1 97.19 280 ALA A CA 1
ATOM 2121 C C . ALA A 1 280 ? -14.477 13.406 13.992 1 97.19 280 ALA A C 1
ATOM 2123 O O . ALA A 1 280 ? -15.641 13.797 13.891 1 97.19 280 ALA A O 1
ATOM 2124 N N . GLY A 1 281 ? -13.953 13.094 15.086 1 97.62 281 GLY A N 1
ATOM 2125 C CA . GLY A 1 281 ? -14.75 13 16.297 1 97.62 281 GLY A CA 1
ATOM 2126 C C . GLY A 1 281 ? -15.469 14.289 16.641 1 97.62 281 GLY A C 1
ATOM 2127 O O . GLY A 1 281 ? -16.656 14.273 16.984 1 97.62 281 GLY A O 1
ATOM 2128 N N . GLU A 1 282 ? -14.828 15.461 16.547 1 98.25 282 GLU A N 1
ATOM 2129 C CA . GLU A 1 282 ? -15.445 16.734 16.891 1 98.25 282 GLU A CA 1
ATOM 2130 C C . GLU A 1 282 ? -16.656 17.016 15.992 1 98.25 282 GLU A C 1
ATOM 2132 O O . GLU A 1 282 ? -17.688 17.484 16.469 1 98.25 282 GLU A O 1
ATOM 2137 N N . VAL A 1 283 ? -16.531 16.672 14.734 1 98.44 283 VAL A N 1
ATOM 2138 C CA . VAL A 1 283 ? -17.578 16.938 13.75 1 98.44 283 VAL A CA 1
ATOM 2139 C C . VAL A 1 283 ? -18.75 16 14 1 98.44 283 VAL A C 1
ATOM 2141 O O . VAL A 1 283 ? -19.906 16.438 14.062 1 98.44 283 VAL A O 1
ATOM 2144 N N . ILE A 1 284 ? -18.438 14.734 14.18 1 98.38 284 ILE A N 1
ATOM 2145 C CA . ILE A 1 284 ? -19.453 13.711 14.367 1 98.38 284 ILE A CA 1
ATOM 2146 C C . ILE A 1 284 ? -20.219 13.969 15.664 1 98.38 284 ILE A C 1
ATOM 2148 O O . ILE A 1 284 ? -21.453 13.984 15.672 1 98.38 284 ILE A O 1
ATOM 2152 N N . GLN A 1 285 ? -19.516 14.219 16.719 1 98.06 285 GLN A N 1
ATOM 2153 C CA . GLN A 1 285 ? -20.125 14.398 18.031 1 98.06 285 GLN A CA 1
ATOM 2154 C C . GLN A 1 285 ? -20.891 15.711 18.109 1 98.06 285 GLN A C 1
ATOM 2156 O O . GLN A 1 285 ? -21.844 15.836 18.875 1 98.06 285 GLN A O 1
ATOM 2161 N N . ALA A 1 286 ? -20.5 16.672 17.328 1 98.25 286 ALA A N 1
ATOM 2162 C CA . ALA A 1 286 ? -21.219 17.938 17.266 1 98.25 286 ALA A CA 1
ATOM 2163 C C . ALA A 1 286 ? -22.5 17.797 16.469 1 98.25 286 ALA A C 1
ATOM 2165 O O . ALA A 1 286 ? -23.375 18.688 16.5 1 98.25 286 ALA A O 1
ATOM 2166 N N . GLY A 1 287 ? -22.594 16.719 15.68 1 98.06 287 GLY A N 1
ATOM 2167 C CA . GLY A 1 287 ? -23.781 16.5 14.852 1 98.06 287 GLY A CA 1
ATOM 2168 C C . GLY A 1 287 ? -23.812 17.375 13.609 1 98.06 287 GLY A C 1
ATOM 2169 O O . GLY A 1 287 ? -24.875 17.719 13.117 1 98.06 287 GLY A O 1
ATOM 2170 N N . LEU A 1 288 ? -22.688 17.781 13.227 1 98.31 288 LEU A N 1
ATOM 2171 C CA . LEU A 1 288 ? -22.609 18.625 12.039 1 98.31 288 LEU A CA 1
ATOM 2172 C C . LEU A 1 288 ? -22.891 17.828 10.773 1 98.31 288 LEU A C 1
ATOM 2174 O O . LEU A 1 288 ? -22.609 16.625 10.727 1 98.31 288 LEU A O 1
ATOM 2178 N N . LYS A 1 289 ? -23.484 18.484 9.773 1 98.12 289 LYS A N 1
ATOM 2179 C CA . LYS A 1 289 ? -23.797 17.906 8.469 1 98.12 289 LYS A CA 1
ATOM 2180 C C . LYS A 1 289 ? -22.938 18.547 7.375 1 98.12 289 LYS A C 1
ATOM 2182 O O . LYS A 1 289 ? -22.156 19.453 7.645 1 98.12 289 LYS A O 1
ATOM 2187 N N . ALA A 1 290 ? -23.016 18.031 6.227 1 97.69 290 ALA A N 1
ATOM 2188 C CA . ALA A 1 290 ? -22.203 18.5 5.105 1 97.69 290 ALA A CA 1
ATOM 2189 C C . ALA A 1 290 ? -22.375 20 4.902 1 97.69 290 ALA A C 1
ATOM 2191 O O . ALA A 1 290 ? -21.406 20.703 4.609 1 97.69 290 ALA A O 1
ATOM 2192 N N . GLU A 1 291 ? -23.562 20.5 5.102 1 96.94 291 GLU A N 1
ATOM 2193 C CA . GLU A 1 291 ? -23.859 21.906 4.844 1 96.94 291 GLU A CA 1
ATOM 2194 C C . GLU A 1 291 ? -23.25 22.812 5.902 1 96.94 291 GLU A C 1
ATOM 2196 O O . GLU A 1 291 ? -23.141 24.031 5.703 1 96.94 291 GLU A O 1
ATOM 2201 N N . ASP A 1 292 ? -22.859 22.203 7.051 1 97.69 292 ASP A N 1
ATOM 2202 C CA . ASP A 1 292 ? -22.266 22.953 8.141 1 97.69 292 ASP A CA 1
ATOM 2203 C C . ASP A 1 292 ? -20.75 23.109 7.949 1 97.69 292 ASP A C 1
ATOM 2205 O O . ASP A 1 292 ? -20.094 23.844 8.688 1 97.69 292 ASP A O 1
ATOM 2209 N N . LEU A 1 293 ? -20.234 22.406 6.965 1 98.06 293 LEU A N 1
ATOM 2210 C CA . LEU A 1 293 ? -18.781 22.297 6.781 1 98.06 293 LEU A CA 1
ATOM 2211 C C . LEU A 1 293 ? -18.359 22.969 5.473 1 98.06 293 LEU A C 1
ATOM 2213 O O . LEU A 1 293 ? -19.125 22.984 4.504 1 98.06 293 LEU A O 1
ATOM 2217 N N . MET A 1 294 ? -17.156 23.531 5.523 1 96.81 294 MET A N 1
ATOM 2218 C CA . MET A 1 294 ? -16.547 24.062 4.309 1 96.81 294 MET A CA 1
ATOM 2219 C C . MET A 1 294 ? -15.227 23.359 4.016 1 96.81 294 MET A C 1
ATOM 2221 O O . MET A 1 294 ? -14.461 23.062 4.934 1 96.81 294 MET A O 1
ATOM 2225 N N . ASP A 1 295 ? -14.961 23.156 2.75 1 95.94 295 ASP A N 1
ATOM 2226 C CA . ASP A 1 295 ? -13.711 22.531 2.342 1 95.94 295 ASP A CA 1
ATOM 2227 C C . ASP A 1 295 ? -12.57 23.547 2.285 1 95.94 295 ASP A C 1
ATOM 2229 O O . ASP A 1 295 ? -12.742 24.641 1.735 1 95.94 295 ASP A O 1
ATOM 2233 N N . ILE A 1 296 ? -11.453 23.141 2.775 1 97.06 296 ILE A N 1
ATOM 2234 C CA . ILE A 1 296 ? -10.32 24.047 2.869 1 97.06 296 ILE A CA 1
ATOM 2235 C C . ILE A 1 296 ? -9.922 24.516 1.472 1 97.06 296 ILE A C 1
ATOM 2237 O O . ILE A 1 296 ? -9.492 25.656 1.293 1 97.06 296 ILE A O 1
ATOM 2241 N N . GLY A 1 297 ? -10 23.625 0.468 1 92.5 297 GLY A N 1
ATOM 2242 C CA . GLY A 1 297 ? -9.656 24.016 -0.889 1 92.5 297 GLY A CA 1
ATOM 2243 C C . GLY A 1 297 ? -10.453 25.219 -1.382 1 92.5 297 GLY A C 1
ATOM 2244 O O . GLY A 1 297 ? -9.891 26.156 -1.948 1 92.5 297 GLY A O 1
ATOM 2245 N N . SER A 1 298 ? -11.703 25.203 -1.09 1 92 298 SER A N 1
ATOM 2246 C CA . SER A 1 298 ? -12.586 26.281 -1.496 1 92 298 SER A CA 1
ATOM 2247 C C . SER A 1 298 ? -12.297 27.562 -0.704 1 92 298 SER A C 1
ATOM 2249 O O . SER A 1 298 ? -12.289 28.656 -1.263 1 92 298 SER A O 1
ATOM 2251 N N . VAL A 1 299 ? -12.062 27.406 0.536 1 94.94 299 VAL A N 1
ATOM 2252 C CA . VAL A 1 299 ? -11.844 28.562 1.411 1 94.94 299 VAL A CA 1
ATOM 2253 C C . VAL A 1 299 ? -10.539 29.25 1.037 1 94.94 299 VAL A C 1
ATOM 2255 O O . VAL A 1 299 ? -10.484 30.484 0.937 1 94.94 299 VAL A O 1
ATOM 2258 N N . VAL A 1 300 ? -9.539 28.469 0.806 1 91.62 300 VAL A N 1
ATOM 2259 C CA . VAL A 1 300 ? -8.242 29.047 0.441 1 91.62 300 VAL A CA 1
ATOM 2260 C C . VAL A 1 300 ? -8.344 29.734 -0.921 1 91.62 300 VAL A C 1
ATOM 2262 O O . VAL A 1 300 ? -7.777 30.797 -1.129 1 91.62 300 VAL A O 1
ATOM 2265 N N . SER A 1 301 ? -9.086 29.109 -1.79 1 89.75 301 SER A N 1
ATOM 2266 C CA . SER A 1 301 ? -9.32 29.734 -3.094 1 89.75 301 SER A CA 1
ATOM 2267 C C . SER A 1 301 ? -10.031 31.062 -2.953 1 89.75 301 SER A C 1
ATOM 2269 O O . SER A 1 301 ? -9.656 32.031 -3.605 1 89.75 301 SER A O 1
ATOM 2271 N N . ASP A 1 302 ? -11 31.109 -2.123 1 92.81 302 ASP A N 1
ATOM 2272 C CA . ASP A 1 302 ? -11.719 32.375 -1.86 1 92.81 302 ASP A CA 1
ATOM 2273 C C . ASP A 1 302 ? -10.789 33.438 -1.282 1 92.81 302 ASP A C 1
ATOM 2275 O O . ASP A 1 302 ? -10.82 34.594 -1.699 1 92.81 302 ASP A O 1
ATOM 2279 N N . LEU A 1 303 ? -10.008 33.062 -0.381 1 91.12 303 LEU A N 1
ATOM 2280 C CA . LEU A 1 303 ? -9.062 33.969 0.243 1 91.12 303 LEU A CA 1
ATOM 2281 C C . LEU A 1 303 ? -8.086 34.531 -0.788 1 91.12 303 LEU A C 1
ATOM 2283 O O . LEU A 1 303 ? -7.824 35.75 -0.807 1 91.12 303 LEU A O 1
ATOM 2287 N N . GLU A 1 304 ? -7.648 33.688 -1.666 1 87.69 304 GLU A N 1
ATOM 2288 C CA . GLU A 1 304 ? -6.68 34.094 -2.682 1 87.69 304 GLU A CA 1
ATOM 2289 C C . GLU A 1 304 ? -7.312 35 -3.721 1 87.69 304 GLU A C 1
ATOM 2291 O O . GLU A 1 304 ? -6.633 35.844 -4.301 1 87.69 304 GLU A O 1
ATOM 2296 N N . ASN A 1 305 ? -8.602 34.906 -3.824 1 90.88 305 ASN A N 1
ATOM 2297 C CA . ASN A 1 305 ? -9.281 35.688 -4.855 1 90.88 305 ASN A CA 1
ATOM 2298 C C . ASN A 1 305 ? -9.969 36.906 -4.27 1 90.88 305 ASN A C 1
ATOM 2300 O O . ASN A 1 305 ? -10.812 37.531 -4.926 1 90.88 305 ASN A O 1
ATOM 2304 N N . GLY A 1 306 ? -9.695 37.188 -3.072 1 90.69 306 GLY A N 1
ATOM 2305 C CA . GLY A 1 306 ? -10.195 38.406 -2.461 1 90.69 306 GLY A CA 1
ATOM 2306 C C . GLY A 1 306 ? -11.609 38.281 -1.938 1 90.69 306 GLY A C 1
ATOM 2307 O O . GLY A 1 306 ? -12.281 39.281 -1.675 1 90.69 306 GLY A O 1
ATOM 2308 N N . LEU A 1 307 ? -12.07 37.062 -1.801 1 90.12 307 LEU A N 1
ATOM 2309 C CA . LEU A 1 307 ? -13.414 36.812 -1.314 1 90.12 307 LEU A CA 1
ATOM 2310 C C . LEU A 1 307 ? -13.383 36.188 0.08 1 90.12 307 LEU A C 1
ATOM 2312 O O . LEU A 1 307 ? -14.164 35.281 0.383 1 90.12 307 LEU A O 1
ATOM 2316 N N . GLY A 1 308 ? -12.484 36.594 0.909 1 90.69 308 GLY A N 1
ATOM 2317 C CA . GLY A 1 308 ? -12.219 35.875 2.146 1 90.69 308 GLY A CA 1
ATOM 2318 C C . GLY A 1 308 ? -12.758 36.562 3.375 1 90.69 308 GLY A C 1
ATOM 2319 O O . GLY A 1 308 ? -12.508 36.156 4.504 1 90.69 308 GLY A O 1
ATOM 2320 N N . GLU A 1 309 ? -13.531 37.656 3.207 1 90.44 309 GLU A N 1
ATOM 2321 C CA . GLU A 1 309 ? -13.984 38.469 4.332 1 90.44 309 GLU A CA 1
ATOM 2322 C C . GLU A 1 309 ? -14.797 37.625 5.316 1 90.44 309 GLU A C 1
ATOM 2324 O O . GLU A 1 309 ? -14.703 37.812 6.531 1 90.44 309 GLU A O 1
ATOM 2329 N N . LYS A 1 310 ? -15.5 36.719 4.812 1 88.56 310 LYS A N 1
ATOM 2330 C CA . LYS A 1 310 ? -16.391 35.906 5.641 1 88.56 310 LYS A CA 1
ATOM 2331 C C . LYS A 1 310 ? -15.602 34.906 6.477 1 88.56 310 LYS A C 1
ATOM 2333 O O . LYS A 1 310 ? -16.141 34.312 7.414 1 88.56 310 LYS A O 1
ATOM 2338 N N . TYR A 1 311 ? -14.336 34.812 6.18 1 92.25 311 TYR A N 1
ATOM 2339 C CA . TYR A 1 311 ? -13.516 33.844 6.906 1 92.25 311 TYR A CA 1
ATOM 2340 C C . TYR A 1 311 ? -12.633 34.531 7.938 1 92.25 311 TYR A C 1
ATOM 2342 O O . TYR A 1 311 ? -11.664 33.969 8.422 1 92.25 311 TYR A O 1
ATOM 2350 N N . LEU A 1 312 ? -12.891 35.75 8.367 1 92.25 312 LEU A N 1
ATOM 2351 C CA . LEU A 1 312 ? -12.031 36.531 9.242 1 92.25 312 LEU A CA 1
ATOM 2352 C C . LEU A 1 312 ? -12.523 36.469 10.688 1 92.25 312 LEU A C 1
ATOM 2354 O O . LEU A 1 312 ? -11.875 37 11.594 1 92.25 312 LEU A O 1
ATOM 2358 N N . GLY A 1 313 ? -13.672 35.781 10.922 1 93.31 313 GLY A N 1
ATOM 2359 C CA . GLY A 1 313 ? -14.141 35.5 12.273 1 93.31 313 GLY A CA 1
ATOM 2360 C C . GLY A 1 313 ? -13.5 34.281 12.891 1 93.31 313 GLY A C 1
ATOM 2361 O O . GLY A 1 313 ? -12.336 33.969 12.609 1 93.31 313 GLY A O 1
ATOM 2362 N N . ASP A 1 314 ? -14.219 33.656 13.844 1 95.56 314 ASP A N 1
ATOM 2363 C CA . ASP A 1 314 ? -13.727 32.406 14.445 1 95.56 314 ASP A CA 1
ATOM 2364 C C . ASP A 1 314 ? -13.766 31.266 13.438 1 95.56 314 ASP A C 1
ATOM 2366 O O . ASP A 1 314 ? -14.805 30.984 12.836 1 95.56 314 ASP A O 1
ATOM 2370 N N . VAL A 1 315 ? -12.648 30.688 13.266 1 97.06 315 VAL A N 1
ATOM 2371 C CA . VAL A 1 315 ? -12.547 29.578 12.328 1 97.06 315 VAL A CA 1
ATOM 2372 C C . VAL A 1 315 ? -11.922 28.359 13.031 1 97.06 315 VAL A C 1
ATOM 2374 O O . VAL A 1 315 ? -10.922 28.5 13.734 1 97.06 315 VAL A O 1
ATOM 2377 N N . VAL A 1 316 ? -12.562 27.25 12.867 1 98.19 316 VAL A N 1
ATOM 2378 C CA . VAL A 1 316 ? -11.984 25.984 13.281 1 98.19 316 VAL A CA 1
ATOM 2379 C C . VAL A 1 316 ? -11.656 25.141 12.055 1 98.19 316 VAL A C 1
ATOM 2381 O O . VAL A 1 316 ? -12.523 24.875 11.219 1 98.19 316 VAL A O 1
ATOM 2384 N N . PHE A 1 317 ? -10.414 24.797 11.953 1 98.44 317 PHE A N 1
ATOM 2385 C CA . PHE A 1 317 ? -9.992 23.859 10.906 1 98.44 317 PHE A CA 1
ATOM 2386 C C . PHE A 1 317 ? -9.812 22.469 11.469 1 98.44 317 PHE A C 1
ATOM 2388 O O . PHE A 1 317 ? -9.039 22.266 12.406 1 98.44 317 PHE A O 1
ATOM 2395 N N . LYS A 1 318 ? -10.531 21.516 10.938 1 98.56 318 LYS A N 1
ATOM 2396 C CA . LYS A 1 318 ? -10.414 20.109 11.305 1 98.56 318 LYS A CA 1
ATOM 2397 C C . LYS A 1 318 ? -9.82 19.297 10.156 1 98.56 318 LYS A C 1
ATOM 2399 O O . LYS A 1 318 ? -10.336 19.328 9.039 1 98.56 318 LYS A O 1
ATOM 2404 N N . CYS A 1 319 ? -8.766 18.578 10.516 1 97.25 319 CYS A N 1
ATOM 2405 C CA . CYS A 1 319 ? -8.047 17.812 9.516 1 97.25 319 CYS A CA 1
ATOM 2406 C C . CYS A 1 319 ? -7.906 16.359 9.945 1 97.25 319 CYS A C 1
ATOM 2408 O O . CYS A 1 319 ? -7.441 16.062 11.055 1 97.25 319 CYS A O 1
ATOM 2410 N N . VAL A 1 320 ? -8.352 15.461 9.086 1 95.69 320 VAL A N 1
ATOM 2411 C CA . VAL A 1 320 ? -8.148 14.047 9.375 1 95.69 320 VAL A CA 1
ATOM 2412 C C . VAL A 1 320 ? -7.02 13.5 8.508 1 95.69 320 VAL A C 1
ATOM 2414 O O . VAL A 1 320 ? -6.504 12.406 8.766 1 95.69 320 VAL A O 1
ATOM 2417 N N . GLY A 1 321 ? -6.59 14.242 7.582 1 95.88 321 GLY A N 1
ATOM 2418 C CA . GLY A 1 321 ? -5.52 13.812 6.695 1 95.88 321 GLY A CA 1
ATOM 2419 C C . GLY A 1 321 ? -6.008 12.984 5.527 1 95.88 321 GLY A C 1
ATOM 2420 O O . GLY A 1 321 ? -6.766 12.023 5.711 1 95.88 321 GLY A O 1
ATOM 2421 N N . LEU A 1 322 ? -5.629 13.367 4.316 1 96.88 322 LEU A N 1
ATOM 2422 C CA . LEU A 1 322 ? -6.039 12.688 3.094 1 96.88 322 LEU A CA 1
ATOM 2423 C C . LEU A 1 322 ? -4.828 12.172 2.322 1 96.88 322 LEU A C 1
ATOM 2425 O O . LEU A 1 322 ? -3.758 12.789 2.363 1 96.88 322 LEU A O 1
ATOM 2429 N N . ALA A 1 323 ? -5.027 11.125 1.554 1 98 323 ALA A N 1
ATOM 2430 C CA . ALA A 1 323 ? -3.943 10.484 0.811 1 98 323 ALA A CA 1
ATOM 2431 C C . ALA A 1 323 ? -3.361 11.43 -0.234 1 98 323 ALA A C 1
ATOM 2433 O O . ALA A 1 323 ? -2.162 11.391 -0.522 1 98 323 ALA A O 1
ATOM 2434 N N . ILE A 1 324 ? -4.145 12.312 -0.78 1 97.88 324 ILE A N 1
ATOM 2435 C CA . ILE A 1 324 ? -3.688 13.242 -1.811 1 97.88 324 ILE A CA 1
ATOM 2436 C C . ILE A 1 324 ? -2.615 14.164 -1.234 1 97.88 324 ILE A C 1
ATOM 2438 O O . ILE A 1 324 ? -1.693 14.57 -1.944 1 97.88 324 ILE A O 1
ATOM 2442 N N . MET A 1 325 ? -2.688 14.469 0.057 1 98.56 325 MET A N 1
ATOM 2443 C CA . MET A 1 325 ? -1.678 15.305 0.697 1 98.56 325 MET A CA 1
ATOM 2444 C C . MET A 1 325 ? -0.315 14.617 0.686 1 98.56 325 MET A C 1
ATOM 2446 O O . MET A 1 325 ? 0.712 15.273 0.502 1 98.56 325 MET A O 1
ATOM 2450 N N . ASP A 1 326 ? -0.294 13.312 0.851 1 98.69 326 ASP A N 1
ATOM 2451 C CA . ASP A 1 326 ? 0.943 12.539 0.82 1 98.69 326 ASP A CA 1
ATOM 2452 C C . ASP A 1 326 ? 1.521 12.484 -0.592 1 98.69 326 ASP A C 1
ATOM 2454 O O . ASP A 1 326 ? 2.734 12.609 -0.777 1 98.69 326 ASP A O 1
ATOM 2458 N N . LEU A 1 327 ? 0.654 12.273 -1.57 1 98.69 327 LEU A N 1
ATOM 2459 C CA . LEU A 1 327 ? 1.103 12.219 -2.957 1 98.69 327 LEU A CA 1
ATOM 2460 C C . LEU A 1 327 ? 1.76 13.531 -3.371 1 98.69 327 LEU A C 1
ATOM 2462 O O . LEU A 1 327 ? 2.871 13.531 -3.906 1 98.69 327 LEU A O 1
ATOM 2466 N N . ILE A 1 328 ? 1.107 14.641 -3.057 1 98.62 328 ILE A N 1
ATOM 2467 C CA . ILE A 1 328 ? 1.604 15.945 -3.457 1 98.62 328 ILE A CA 1
ATOM 2468 C C . ILE A 1 328 ? 2.904 16.25 -2.719 1 98.62 328 ILE A C 1
ATOM 2470 O O . ILE A 1 328 ? 3.871 16.734 -3.32 1 98.62 328 ILE A O 1
ATOM 2474 N N . ALA A 1 329 ? 2.932 15.992 -1.408 1 98.81 329 ALA A N 1
ATOM 2475 C CA . ALA A 1 329 ? 4.152 16.219 -0.64 1 98.81 329 ALA A CA 1
ATOM 2476 C C . ALA A 1 329 ? 5.305 15.375 -1.184 1 98.81 329 ALA A C 1
ATOM 2478 O O . ALA A 1 329 ? 6.422 15.883 -1.349 1 98.81 329 ALA A O 1
ATOM 2479 N N . ALA A 1 330 ? 5.043 14.117 -1.463 1 98.88 330 ALA A N 1
ATOM 2480 C CA . ALA A 1 330 ? 6.066 13.234 -2.008 1 98.88 330 ALA A CA 1
ATOM 2481 C C . ALA A 1 330 ? 6.59 13.758 -3.344 1 98.88 330 ALA A C 1
ATOM 2483 O O . ALA A 1 330 ? 7.801 13.789 -3.574 1 98.88 330 ALA A O 1
ATOM 2484 N N . GLU A 1 331 ? 5.66 14.133 -4.207 1 98.69 331 GLU A N 1
ATOM 2485 C CA . GLU A 1 331 ? 6.035 14.664 -5.516 1 98.69 331 GLU A CA 1
ATOM 2486 C C . GLU A 1 331 ? 6.957 15.875 -5.379 1 98.69 331 GLU A C 1
ATOM 2488 O O . GLU A 1 331 ? 8.008 15.93 -6.02 1 98.69 331 GLU A O 1
ATOM 2493 N N . GLU A 1 332 ? 6.57 16.828 -4.551 1 98.69 332 GLU A N 1
ATOM 2494 C CA . GLU A 1 332 ? 7.34 18.062 -4.363 1 98.69 332 GLU A CA 1
ATOM 2495 C C . GLU A 1 332 ? 8.703 17.766 -3.736 1 98.69 332 GLU A C 1
ATOM 2497 O O . GLU A 1 332 ? 9.711 18.344 -4.137 1 98.69 332 GLU A O 1
ATOM 2502 N N . ILE A 1 333 ? 8.75 16.906 -2.777 1 98.75 333 ILE A N 1
ATOM 2503 C CA . ILE A 1 333 ? 9.984 16.578 -2.07 1 98.75 333 ILE A CA 1
ATOM 2504 C C . ILE A 1 333 ? 10.953 15.875 -3.016 1 98.75 333 ILE A C 1
ATOM 2506 O O . ILE A 1 333 ? 12.156 16.156 -3.014 1 98.75 333 ILE A O 1
ATOM 2510 N N . VAL A 1 334 ? 10.461 14.945 -3.836 1 98.81 334 VAL A N 1
ATOM 2511 C CA . VAL A 1 334 ? 11.297 14.242 -4.801 1 98.81 334 VAL A CA 1
ATOM 2512 C C . VAL A 1 334 ? 11.891 15.242 -5.793 1 98.81 334 VAL A C 1
ATOM 2514 O O . VAL A 1 334 ? 13.07 15.156 -6.137 1 98.81 334 VAL A O 1
ATOM 2517 N N . LYS A 1 335 ? 11.031 16.203 -6.262 1 98.38 335 LYS A N 1
ATOM 2518 C CA . LYS A 1 335 ? 11.508 17.234 -7.168 1 98.38 335 LYS A CA 1
ATOM 2519 C C . LYS A 1 335 ? 12.656 18.031 -6.543 1 98.38 335 LYS A C 1
ATOM 2521 O O . LYS A 1 335 ? 13.695 18.234 -7.176 1 98.38 335 LYS A O 1
ATOM 2526 N N . ILE A 1 336 ? 12.516 18.422 -5.336 1 98.25 336 ILE A N 1
ATOM 2527 C CA . ILE A 1 336 ? 13.523 19.203 -4.629 1 98.25 336 ILE A CA 1
ATOM 2528 C C . ILE A 1 336 ? 14.781 18.375 -4.41 1 98.25 336 ILE A C 1
ATOM 2530 O O . ILE A 1 336 ? 15.898 18.859 -4.582 1 98.25 336 ILE A O 1
ATOM 2534 N N . ALA A 1 337 ? 14.586 17.125 -3.992 1 98.56 337 ALA A N 1
ATOM 2535 C CA . ALA A 1 337 ? 15.711 16.219 -3.762 1 98.56 337 ALA A CA 1
ATOM 2536 C C . ALA A 1 337 ? 16.547 16.047 -5.031 1 98.56 337 ALA A C 1
ATOM 2538 O O . ALA A 1 337 ? 17.781 16.047 -4.977 1 98.56 337 ALA A O 1
ATOM 2539 N N . LYS A 1 338 ? 15.875 15.875 -6.133 1 98.12 338 LYS A N 1
ATOM 2540 C CA . LYS A 1 338 ? 16.578 15.734 -7.41 1 98.12 338 LYS A CA 1
ATOM 2541 C C . LYS A 1 338 ? 17.359 17 -7.746 1 98.12 338 LYS A C 1
ATOM 2543 O O . LYS A 1 338 ? 18.5 16.922 -8.188 1 98.12 338 LYS A O 1
ATOM 2548 N N . GLU A 1 339 ? 16.719 18.141 -7.547 1 97.38 339 GLU A N 1
ATOM 2549 C CA . GLU A 1 339 ? 17.375 19.422 -7.793 1 97.38 339 GLU A CA 1
ATOM 2550 C C . GLU A 1 339 ? 18.625 19.578 -6.926 1 97.38 339 GLU A C 1
ATOM 2552 O O . GLU A 1 339 ? 19.641 20.109 -7.379 1 97.38 339 GLU A O 1
ATOM 2557 N N . GLN A 1 340 ? 18.531 19.125 -5.738 1 97.25 340 GLN A N 1
ATOM 2558 C CA . GLN A 1 340 ? 19.625 19.281 -4.797 1 97.25 340 GLN A CA 1
ATOM 2559 C C . GLN A 1 340 ? 20.578 18.078 -4.863 1 97.25 340 GLN A C 1
ATOM 2561 O O . GLN A 1 340 ? 21.594 18.047 -4.16 1 97.25 340 GLN A O 1
ATOM 2566 N N . LYS A 1 341 ? 20.266 17.062 -5.641 1 97.38 341 LYS A N 1
ATOM 2567 C CA . LYS A 1 341 ? 21.062 15.875 -5.867 1 97.38 341 LYS A CA 1
ATOM 2568 C C . LYS A 1 341 ? 21.312 15.109 -4.566 1 97.38 341 LYS A C 1
ATOM 2570 O O . LYS A 1 341 ? 22.438 14.773 -4.238 1 97.38 341 LYS A O 1
ATOM 2575 N N . VAL A 1 342 ? 20.266 14.945 -3.811 1 97.56 342 VAL A N 1
ATOM 2576 C CA . VAL A 1 342 ? 20.344 14.148 -2.59 1 97.56 342 VAL A CA 1
ATOM 2577 C C . VAL A 1 342 ? 19.469 12.898 -2.732 1 97.56 342 VAL A C 1
ATOM 2579 O O . VAL A 1 342 ? 18.578 12.852 -3.582 1 97.56 342 VAL A O 1
ATOM 2582 N N . GLY A 1 343 ? 19.703 11.891 -1.905 1 97.38 343 GLY A N 1
ATOM 2583 C CA . GLY A 1 343 ? 19.016 10.609 -1.979 1 97.38 343 GLY A CA 1
ATOM 2584 C C . GLY A 1 343 ? 19.844 9.523 -2.641 1 97.38 343 GLY A C 1
ATOM 2585 O O . GLY A 1 343 ? 20.984 9.781 -3.066 1 97.38 343 GLY A O 1
ATOM 2586 N N . ILE A 1 344 ? 19.328 8.297 -2.635 1 97.69 344 ILE A N 1
ATOM 2587 C CA . ILE A 1 344 ? 20.031 7.156 -3.211 1 97.69 344 ILE A CA 1
ATOM 2588 C C . ILE A 1 344 ? 19.297 6.688 -4.469 1 97.69 344 ILE A C 1
ATOM 2590 O O . ILE A 1 344 ? 18.109 6.34 -4.41 1 97.69 344 ILE A O 1
ATOM 2594 N N . GLU A 1 345 ? 19.984 6.656 -5.586 1 97.31 345 GLU A N 1
ATOM 2595 C CA . GLU A 1 345 ? 19.406 6.199 -6.852 1 97.31 345 GLU A CA 1
ATOM 2596 C C . GLU A 1 345 ? 19.516 4.684 -6.988 1 97.31 345 GLU A C 1
ATOM 2598 O O . GLU A 1 345 ? 20.516 4.086 -6.602 1 97.31 345 GLU A O 1
ATOM 2603 N N . ILE A 1 346 ? 18.469 4.09 -7.469 1 97.44 346 ILE A N 1
ATOM 2604 C CA . ILE A 1 346 ? 18.422 2.643 -7.645 1 97.44 346 ILE A CA 1
ATOM 2605 C C . ILE A 1 346 ? 18.203 2.307 -9.117 1 97.44 346 ILE A C 1
ATOM 2607 O O . ILE A 1 346 ? 17.078 2.08 -9.555 1 97.44 346 ILE A O 1
ATOM 2611 N N . PRO A 1 347 ? 19.266 2.131 -9.867 1 93.88 347 PRO A N 1
ATOM 2612 C CA . PRO A 1 347 ? 19.109 1.757 -11.273 1 93.88 347 PRO A CA 1
ATOM 2613 C C . PRO A 1 347 ? 18.594 0.331 -11.453 1 93.88 347 PRO A C 1
ATOM 2615 O O . PRO A 1 347 ? 18.906 -0.549 -10.648 1 93.88 347 PRO A O 1
ATOM 2618 N N . GLY A 1 348 ? 17.828 0.136 -12.461 1 91.5 348 GLY A N 1
ATOM 2619 C CA . GLY A 1 348 ? 17.406 -1.206 -12.844 1 91.5 348 GLY A CA 1
ATOM 2620 C C . GLY A 1 348 ? 16.328 -1.771 -11.945 1 91.5 348 GLY A C 1
ATOM 2621 O O . GLY A 1 348 ? 16.156 -2.99 -11.852 1 91.5 348 GLY A O 1
ATOM 2622 N N . PHE A 1 349 ? 15.633 -0.85 -11.227 1 96.94 349 PHE A N 1
ATOM 2623 C CA . PHE A 1 349 ? 14.586 -1.376 -10.359 1 96.94 349 PHE A CA 1
ATOM 2624 C C . PHE A 1 349 ? 13.492 -2.053 -11.18 1 96.94 349 PHE A C 1
ATOM 2626 O O . PHE A 1 349 ? 13.055 -3.158 -10.852 1 96.94 349 PHE A O 1
ATOM 2633 N N . SER A 1 350 ? 12.977 -1.33 -12.195 1 92 350 SER A N 1
ATOM 2634 C CA . SER A 1 350 ? 12 -1.889 -13.125 1 92 350 SER A CA 1
ATOM 2635 C C . SER A 1 350 ? 12.68 -2.424 -14.383 1 92 350 SER A C 1
ATOM 2637 O O . SER A 1 350 ? 13.828 -2.09 -14.656 1 92 350 SER A O 1
ATOM 2639 N N . ALA A 1 351 ? 11.961 -3.221 -15.164 1 84.25 351 ALA A N 1
ATOM 2640 C CA . ALA A 1 351 ? 12.5 -3.836 -16.375 1 84.25 351 ALA A CA 1
ATOM 2641 C C . ALA A 1 351 ? 12.758 -2.789 -17.453 1 84.25 351 ALA A C 1
ATOM 2643 O O . ALA A 1 351 ? 12.062 -1.772 -17.516 1 84.25 351 ALA A O 1
ATOM 2644 N N . MET B 1 1 ? 15.906 -2.643 20.172 1 51.16 1 MET B N 1
ATOM 2645 C CA . MET B 1 1 ? 16.328 -3.363 18.984 1 51.16 1 MET B CA 1
ATOM 2646 C C . MET B 1 1 ? 16.828 -2.395 17.906 1 51.16 1 MET B C 1
ATOM 2648 O O . MET B 1 1 ? 16.344 -1.263 17.812 1 51.16 1 MET B O 1
ATOM 2652 N N . SER B 1 2 ? 17.891 -2.705 17.281 1 76.25 2 SER B N 1
ATOM 2653 C CA . SER B 1 2 ? 18.547 -1.842 16.297 1 76.25 2 SER B CA 1
ATOM 2654 C C . SER B 1 2 ? 17.641 -1.595 15.094 1 76.25 2 SER B C 1
ATOM 2656 O O . SER B 1 2 ? 16.828 -2.449 14.734 1 76.25 2 SER B O 1
ATOM 2658 N N . THR B 1 3 ? 17.562 -0.44 14.539 1 87.94 3 THR B N 1
ATOM 2659 C CA . THR B 1 3 ? 16.797 -0.063 13.359 1 87.94 3 THR B CA 1
ATOM 2660 C C . THR B 1 3 ? 17.219 -0.894 12.148 1 87.94 3 THR B C 1
ATOM 2662 O O . THR B 1 3 ? 18.406 -1.048 11.883 1 87.94 3 THR B O 1
ATOM 2665 N N . PRO B 1 4 ? 16.281 -1.521 11.531 1 94.19 4 PRO B N 1
ATOM 2666 C CA . PRO B 1 4 ? 16.641 -2.375 10.398 1 94.19 4 PRO B CA 1
ATOM 2667 C C . PRO B 1 4 ? 17.25 -1.591 9.242 1 94.19 4 PRO B C 1
ATOM 2669 O O . PRO B 1 4 ? 16.969 -0.401 9.078 1 94.19 4 PRO B O 1
ATOM 2672 N N . THR B 1 5 ? 18.125 -2.223 8.531 1 96.62 5 THR B N 1
ATOM 2673 C CA . THR B 1 5 ? 18.625 -1.724 7.258 1 96.62 5 THR B CA 1
ATOM 2674 C C . THR B 1 5 ? 17.875 -2.352 6.09 1 96.62 5 THR B C 1
ATOM 2676 O O . THR B 1 5 ? 18.078 -3.525 5.773 1 96.62 5 THR B O 1
ATOM 2679 N N . PRO B 1 6 ? 16.984 -1.596 5.453 1 98 6 PRO B N 1
ATOM 2680 C CA . PRO B 1 6 ? 16.172 -2.186 4.391 1 98 6 PRO B CA 1
ATOM 2681 C C . PRO B 1 6 ? 17 -2.66 3.201 1 98 6 PRO B C 1
ATOM 2683 O O . PRO B 1 6 ? 18.047 -2.08 2.904 1 98 6 PRO B O 1
ATOM 2686 N N . LEU B 1 7 ? 16.531 -3.65 2.596 1 98.62 7 LEU B N 1
ATOM 2687 C CA . LEU B 1 7 ? 17.109 -4.215 1.387 1 98.62 7 LEU B CA 1
ATOM 2688 C C . LEU B 1 7 ? 16.266 -3.887 0.165 1 98.62 7 LEU B C 1
ATOM 2690 O O . LEU B 1 7 ? 15.039 -4.066 0.187 1 98.62 7 LEU B O 1
ATOM 2694 N N . ILE B 1 8 ? 16.906 -3.359 -0.902 1 98.81 8 ILE B N 1
ATOM 2695 C CA . ILE B 1 8 ? 16.203 -3.131 -2.166 1 98.81 8 ILE B CA 1
ATOM 2696 C C . ILE B 1 8 ? 16.547 -4.254 -3.146 1 98.81 8 ILE B C 1
ATOM 2698 O O . ILE B 1 8 ? 17.719 -4.516 -3.424 1 98.81 8 ILE B O 1
ATOM 2702 N N . LEU B 1 9 ? 15.539 -4.891 -3.623 1 98.81 9 LEU B N 1
ATOM 2703 C CA . LEU B 1 9 ? 15.719 -5.945 -4.617 1 98.81 9 LEU B CA 1
ATOM 2704 C C . LEU B 1 9 ? 15.07 -5.559 -5.941 1 98.81 9 LEU B C 1
ATOM 2706 O O . LEU B 1 9 ? 13.844 -5.496 -6.043 1 98.81 9 LEU B O 1
ATOM 2710 N N . THR B 1 10 ? 15.883 -5.332 -6.934 1 98.25 10 THR B N 1
ATOM 2711 C CA . THR B 1 10 ? 15.445 -4.859 -8.242 1 98.25 10 THR B CA 1
ATOM 2712 C C . THR B 1 10 ? 14.883 -6.012 -9.07 1 98.25 10 THR B C 1
ATOM 2714 O O . THR B 1 10 ? 15.023 -7.18 -8.695 1 98.25 10 THR B O 1
ATOM 2717 N N . HIS B 1 11 ? 14.234 -5.664 -10.195 1 97.06 11 HIS B N 1
ATOM 2718 C CA . HIS B 1 11 ? 13.742 -6.668 -11.141 1 97.06 11 HIS B CA 1
ATOM 2719 C C . HIS B 1 11 ? 14.852 -7.621 -11.555 1 97.06 11 HIS B C 1
ATOM 2721 O O . HIS B 1 11 ? 14.664 -8.844 -11.539 1 97.06 11 HIS B O 1
ATOM 2727 N N . THR B 1 12 ? 15.977 -7.07 -11.844 1 95.5 12 THR B N 1
ATOM 2728 C CA . THR B 1 12 ? 17.109 -7.855 -12.312 1 95.5 12 THR B CA 1
ATOM 2729 C C . THR B 1 12 ? 17.609 -8.805 -11.227 1 95.5 12 THR B C 1
ATOM 2731 O O . THR B 1 12 ? 17.844 -9.984 -11.477 1 95.5 12 THR B O 1
ATOM 2734 N N . THR B 1 13 ? 17.734 -8.266 -10.039 1 97.5 13 THR B N 1
ATOM 2735 C CA . THR B 1 13 ? 18.219 -9.062 -8.914 1 97.5 13 THR B CA 1
ATOM 2736 C C . THR B 1 13 ? 17.234 -10.188 -8.602 1 97.5 13 THR B C 1
ATOM 2738 O O . THR B 1 13 ? 17.656 -11.336 -8.391 1 97.5 13 THR B O 1
ATOM 2741 N N . ILE B 1 14 ? 15.945 -9.906 -8.602 1 98.12 14 ILE B N 1
ATOM 2742 C CA . ILE B 1 14 ? 14.922 -10.883 -8.258 1 98.12 14 ILE B CA 1
ATOM 2743 C C . ILE B 1 14 ? 14.867 -11.977 -9.32 1 98.12 14 ILE B C 1
ATOM 2745 O O . ILE B 1 14 ? 14.805 -13.164 -9.008 1 98.12 14 ILE B O 1
ATOM 2749 N N . THR B 1 15 ? 14.922 -11.57 -10.57 1 96.38 15 THR B N 1
ATOM 2750 C CA . THR B 1 15 ? 14.883 -12.531 -11.672 1 96.38 15 THR B CA 1
ATOM 2751 C C . THR B 1 15 ? 16.047 -13.5 -11.586 1 96.38 15 THR B C 1
ATOM 2753 O O . THR B 1 15 ? 15.867 -14.719 -11.688 1 9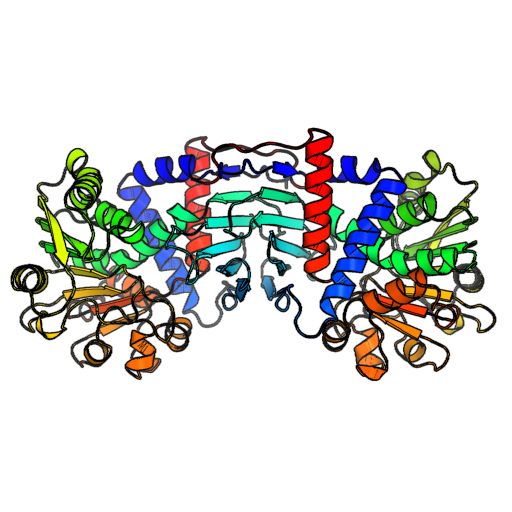6.38 15 THR B O 1
ATOM 2756 N N . SER B 1 16 ? 17.219 -12.969 -11.328 1 96.69 16 SER B N 1
ATOM 2757 C CA . SER B 1 16 ? 18.406 -13.797 -11.211 1 96.69 16 SER B CA 1
ATOM 2758 C C . SER B 1 16 ? 18.312 -14.742 -10.016 1 96.69 16 SER B C 1
ATOM 2760 O O . SER B 1 16 ? 18.641 -15.922 -10.117 1 96.69 16 SER B O 1
ATOM 2762 N N . LEU B 1 17 ? 17.859 -14.227 -8.961 1 97.75 17 LEU B N 1
ATOM 2763 C CA . LEU B 1 17 ? 17.734 -15.016 -7.738 1 97.75 17 LEU B CA 1
ATOM 2764 C C . LEU B 1 17 ? 16.75 -16.172 -7.93 1 97.75 17 LEU B C 1
ATOM 2766 O O . LEU B 1 17 ? 17.078 -17.312 -7.625 1 97.75 17 LEU B O 1
ATOM 2770 N N . LEU B 1 18 ? 15.594 -15.867 -8.453 1 97.75 18 LEU B N 1
ATOM 2771 C CA . LEU B 1 18 ? 14.531 -16.875 -8.555 1 97.75 18 LEU B CA 1
ATOM 2772 C C . LEU B 1 18 ? 14.891 -17.938 -9.586 1 97.75 18 LEU B C 1
ATOM 2774 O O . LEU B 1 18 ? 14.641 -19.125 -9.367 1 97.75 18 LEU B O 1
ATOM 2778 N N . THR B 1 19 ? 15.5 -17.562 -10.711 1 95.56 19 THR B N 1
ATOM 2779 C CA . THR B 1 19 ? 15.812 -18.516 -11.781 1 95.56 19 THR B CA 1
ATOM 2780 C C . THR B 1 19 ? 16.953 -19.438 -11.359 1 95.56 19 THR B C 1
ATOM 2782 O O . THR B 1 19 ? 17.109 -20.516 -11.93 1 95.56 19 THR B O 1
ATOM 2785 N N . SER B 1 20 ? 17.719 -19.062 -10.344 1 95.38 20 SER B N 1
ATOM 2786 C CA . SER B 1 20 ? 18.875 -19.844 -9.922 1 95.38 20 SER B CA 1
ATOM 2787 C C . SER B 1 20 ? 18.531 -20.75 -8.742 1 95.38 20 SER B C 1
ATOM 2789 O O . SER B 1 20 ? 19.359 -21.547 -8.305 1 95.38 20 SER B O 1
ATOM 2791 N N . LEU B 1 21 ? 17.375 -20.641 -8.227 1 96.88 21 LEU B N 1
ATOM 2792 C CA . LEU B 1 21 ? 17.016 -21.406 -7.039 1 96.88 21 LEU B CA 1
ATOM 2793 C C . LEU B 1 21 ? 17.031 -22.906 -7.336 1 96.88 21 LEU B C 1
ATOM 2795 O O . LEU B 1 21 ? 16.484 -23.344 -8.359 1 96.88 21 LEU B O 1
ATOM 2799 N N . PRO B 1 22 ? 17.625 -23.703 -6.441 1 96.44 22 PRO B N 1
ATOM 2800 C CA . PRO B 1 22 ? 17.531 -25.172 -6.59 1 96.44 22 PRO B CA 1
ATOM 2801 C C . PRO B 1 22 ? 16.156 -25.703 -6.195 1 96.44 22 PRO B C 1
ATOM 2803 O O . PRO B 1 22 ? 15.391 -25.016 -5.512 1 96.44 22 PRO B O 1
ATOM 2806 N N . ALA B 1 23 ? 15.836 -26.891 -6.59 1 96.25 23 ALA B N 1
ATOM 2807 C CA . ALA B 1 23 ? 14.531 -27.516 -6.406 1 96.25 23 ALA B CA 1
ATOM 2808 C C . ALA B 1 23 ? 14.141 -27.531 -4.93 1 96.25 23 ALA B C 1
ATOM 2810 O O . ALA B 1 23 ? 13.008 -27.188 -4.578 1 96.25 23 ALA B O 1
ATOM 2811 N N . PRO B 1 24 ? 15.078 -27.844 -3.99 1 97 24 PRO B N 1
ATOM 2812 C CA . PRO B 1 24 ? 14.68 -27.875 -2.582 1 97 24 PRO B CA 1
ATOM 2813 C C . PRO B 1 24 ? 14.234 -26.516 -2.053 1 97 24 PRO B C 1
ATOM 2815 O O . PRO B 1 24 ? 13.305 -26.438 -1.253 1 97 24 PRO B O 1
ATOM 2818 N N . ALA B 1 25 ? 14.898 -25.453 -2.52 1 97.69 25 ALA B N 1
ATOM 2819 C CA . ALA B 1 25 ? 14.523 -24.109 -2.09 1 97.69 25 ALA B CA 1
ATOM 2820 C C . ALA B 1 25 ? 13.141 -23.734 -2.602 1 97.69 25 ALA B C 1
ATOM 2822 O O . ALA B 1 25 ? 12.352 -23.125 -1.878 1 97.69 25 ALA B O 1
ATOM 2823 N N . ILE B 1 26 ? 12.867 -24.109 -3.799 1 98.31 26 ILE B N 1
ATOM 2824 C CA . ILE B 1 26 ? 11.562 -23.828 -4.383 1 98.31 26 ILE B CA 1
ATOM 2825 C C . ILE B 1 26 ? 10.484 -24.594 -3.629 1 98.31 26 ILE B C 1
ATOM 2827 O O . ILE B 1 26 ? 9.422 -24.047 -3.311 1 98.31 26 ILE B O 1
ATOM 2831 N N . ARG B 1 27 ? 10.781 -25.859 -3.297 1 97.25 27 ARG B N 1
ATOM 2832 C CA . ARG B 1 27 ? 9.836 -26.672 -2.547 1 97.25 27 ARG B CA 1
ATOM 2833 C C . ARG B 1 27 ? 9.555 -26.062 -1.176 1 97.25 27 ARG B C 1
ATOM 2835 O O . ARG B 1 27 ? 8.422 -26.109 -0.689 1 97.25 27 ARG B O 1
ATOM 2842 N N . SER B 1 28 ? 10.586 -25.5 -0.608 1 97.88 28 SER B N 1
ATOM 2843 C CA . SER B 1 28 ? 10.43 -24.844 0.687 1 97.88 28 SER B CA 1
ATOM 2844 C C . SER B 1 28 ? 9.516 -23.625 0.581 1 97.88 28 SER B C 1
ATOM 2846 O O . SER B 1 28 ? 8.68 -23.391 1.455 1 97.88 28 SER B O 1
ATOM 2848 N N . ILE B 1 29 ? 9.672 -22.875 -0.459 1 98.5 29 ILE B N 1
ATOM 2849 C CA . ILE B 1 29 ? 8.836 -21.703 -0.677 1 98.5 29 ILE B CA 1
ATOM 2850 C C . ILE B 1 29 ? 7.387 -22.141 -0.899 1 98.5 29 ILE B C 1
ATOM 2852 O O . ILE B 1 29 ? 6.461 -21.562 -0.33 1 98.5 29 ILE B O 1
ATOM 2856 N N . ILE B 1 30 ? 7.164 -23.188 -1.704 1 98.06 30 ILE B N 1
ATOM 2857 C CA . ILE B 1 30 ? 5.824 -23.703 -1.962 1 98.06 30 ILE B CA 1
ATOM 2858 C C . ILE B 1 30 ? 5.184 -24.156 -0.65 1 98.06 30 ILE B C 1
ATOM 2860 O O . ILE B 1 30 ? 4.012 -23.875 -0.397 1 98.06 30 ILE B O 1
ATOM 2864 N N . ALA B 1 31 ? 5.977 -24.797 0.205 1 96.88 31 ALA B N 1
ATOM 2865 C CA . ALA B 1 31 ? 5.48 -25.25 1.501 1 96.88 31 ALA B CA 1
ATOM 2866 C C . ALA B 1 31 ? 5.051 -24.062 2.367 1 96.88 31 ALA B C 1
ATOM 2868 O O . ALA B 1 31 ? 3.998 -24.109 3.01 1 96.88 31 ALA B O 1
ATOM 2869 N N . SER B 1 32 ? 5.848 -23.016 2.381 1 97.5 32 SER B N 1
ATOM 2870 C CA . SER B 1 32 ? 5.516 -21.812 3.156 1 97.5 32 SER B CA 1
ATOM 2871 C C . SER B 1 32 ? 4.246 -21.156 2.633 1 97.5 32 SER B C 1
ATOM 2873 O O . SER B 1 32 ? 3.406 -20.703 3.418 1 97.5 32 SER B O 1
ATOM 2875 N N . LEU B 1 33 ? 4.148 -21.078 1.336 1 97.94 33 LEU B N 1
ATOM 2876 C CA . LEU B 1 33 ? 2.977 -20.484 0.706 1 97.94 33 LEU B CA 1
ATOM 2877 C C . LEU B 1 33 ? 1.714 -21.266 1.05 1 97.94 33 LEU B C 1
ATOM 2879 O O . LEU B 1 33 ? 0.72 -20.672 1.491 1 97.94 33 LEU B O 1
ATOM 2883 N N . THR B 1 34 ? 1.734 -22.578 0.922 1 96.06 34 THR B N 1
ATOM 2884 C CA . THR B 1 34 ? 0.555 -23.406 1.158 1 96.06 34 THR B CA 1
ATOM 2885 C C . THR B 1 34 ? 0.184 -23.406 2.639 1 96.06 34 THR B C 1
ATOM 2887 O O . THR B 1 34 ? -0.999 -23.422 2.988 1 96.06 34 THR B O 1
ATOM 2890 N N . ALA B 1 35 ? 1.195 -23.406 3.494 1 95 35 ALA B N 1
ATOM 2891 C CA . ALA B 1 35 ? 0.938 -23.328 4.93 1 95 35 ALA B CA 1
ATOM 2892 C C . ALA B 1 35 ? 0.214 -22.031 5.289 1 95 35 ALA B C 1
ATOM 2894 O O . ALA B 1 35 ? -0.678 -22.031 6.141 1 95 35 ALA B O 1
ATOM 2895 N N . SER B 1 36 ? 0.617 -20.969 4.668 1 95.62 36 SER B N 1
ATOM 2896 C CA . SER B 1 36 ? -0.017 -19.688 4.945 1 95.62 36 SER B CA 1
ATOM 2897 C C . SER B 1 36 ? -1.461 -19.672 4.457 1 95.62 36 SER B C 1
ATOM 2899 O O . SER B 1 36 ? -2.332 -19.078 5.098 1 95.62 36 SER B O 1
ATOM 2901 N N . LEU B 1 37 ? -1.735 -20.25 3.328 1 95.69 37 LEU B N 1
ATOM 2902 C CA . LEU B 1 37 ? -3.094 -20.328 2.801 1 95.69 37 LEU B CA 1
ATOM 2903 C C . LEU B 1 37 ? -3.973 -21.219 3.684 1 95.69 37 LEU B C 1
ATOM 2905 O O . LEU B 1 37 ? -5.164 -20.953 3.84 1 95.69 37 LEU B O 1
ATOM 2909 N N . GLN B 1 38 ? -3.369 -22.25 4.285 1 93.69 38 GLN B N 1
ATOM 2910 C CA . GLN B 1 38 ? -4.094 -23.062 5.246 1 93.69 38 GLN B CA 1
ATOM 2911 C C . GLN B 1 38 ? -4.465 -22.266 6.492 1 93.69 38 GLN B C 1
ATOM 2913 O O . GLN B 1 38 ? -5.559 -22.422 7.035 1 93.69 38 GLN B O 1
ATOM 2918 N N . THR B 1 39 ? -3.537 -21.453 6.898 1 92.75 39 THR B N 1
ATOM 2919 C CA . THR B 1 39 ? -3.758 -20.625 8.078 1 92.75 39 THR B CA 1
ATOM 2920 C C . THR B 1 39 ? -4.961 -19.703 7.883 1 92.75 39 THR B C 1
ATOM 2922 O O . THR B 1 39 ? -5.699 -19.422 8.828 1 92.75 39 THR B O 1
ATOM 2925 N N . LEU B 1 40 ? -5.203 -19.281 6.715 1 90.62 40 LEU B N 1
ATOM 2926 C CA . LEU B 1 40 ? -6.312 -18.375 6.398 1 90.62 40 LEU B CA 1
ATOM 2927 C C . LEU B 1 40 ? -7.648 -19.078 6.633 1 90.62 40 LEU B C 1
ATOM 2929 O O . LEU B 1 40 ? -8.68 -18.406 6.789 1 90.62 40 LEU B O 1
ATOM 2933 N N . THR B 1 41 ? -7.652 -20.359 6.586 1 87.69 41 THR B N 1
ATOM 2934 C CA . THR B 1 41 ? -8.906 -21.109 6.695 1 87.69 41 THR B CA 1
ATOM 2935 C C . THR B 1 41 ? -9.289 -21.312 8.156 1 87.69 41 THR B C 1
ATOM 2937 O O . THR B 1 41 ? -10.391 -21.766 8.453 1 87.69 41 THR B O 1
ATOM 2940 N N . GLN B 1 42 ? -8.383 -20.953 8.992 1 87.38 42 GLN B N 1
ATOM 2941 C CA . GLN B 1 42 ? -8.672 -21.109 10.414 1 87.38 42 GLN B CA 1
ATOM 2942 C C . GLN B 1 42 ? -9.688 -20.062 10.883 1 87.38 42 GLN B C 1
ATOM 2944 O O . GLN B 1 42 ? -9.797 -18.984 10.305 1 87.38 42 GLN B O 1
ATOM 2949 N N . PRO B 1 43 ? -10.508 -20.297 11.891 1 82 43 PRO B N 1
ATOM 2950 C CA . PRO B 1 43 ? -11.562 -19.406 12.367 1 82 43 PRO B CA 1
ATOM 2951 C C . PRO B 1 43 ? -11.031 -18.047 12.812 1 82 43 PRO B C 1
ATOM 2953 O O . PRO B 1 43 ? -11.672 -17.016 12.578 1 82 43 PRO B O 1
ATOM 2956 N N . THR B 1 44 ? -9.977 -17.969 13.602 1 77.19 44 THR B N 1
ATOM 2957 C CA . THR B 1 44 ? -9.359 -16.719 14.016 1 77.19 44 THR B CA 1
ATOM 2958 C C . THR B 1 44 ? -7.949 -16.594 13.461 1 77.19 44 THR B C 1
ATOM 2960 O O . THR B 1 44 ? -6.969 -16.781 14.18 1 77.19 44 THR B O 1
ATOM 2963 N N . PRO B 1 45 ? -8.062 -16.234 12.164 1 76.19 45 PRO B N 1
ATOM 2964 C CA . PRO B 1 45 ? -6.719 -16.203 11.57 1 76.19 45 PRO B CA 1
ATOM 2965 C C . PRO B 1 45 ? -5.871 -15.039 12.078 1 76.19 45 PRO B C 1
ATOM 2967 O O . PRO B 1 45 ? -6.398 -13.961 12.344 1 76.19 45 PRO B O 1
ATOM 2970 N N . ILE B 1 46 ? -4.574 -15.258 12.195 1 88.75 46 ILE B N 1
ATOM 2971 C CA . ILE B 1 46 ? -3.621 -14.25 12.641 1 88.75 46 ILE B CA 1
ATOM 2972 C C . ILE B 1 46 ? -3.137 -13.438 11.438 1 88.75 46 ILE B C 1
ATOM 2974 O O . ILE B 1 46 ? -2.162 -12.688 11.547 1 88.75 46 ILE B O 1
ATOM 2978 N N . ILE B 1 47 ? -3.781 -13.664 10.289 1 93.06 47 ILE B N 1
ATOM 2979 C CA . ILE B 1 47 ? -3.484 -12.953 9.047 1 93.06 47 ILE B CA 1
ATOM 2980 C C . ILE B 1 47 ? -4.598 -11.961 8.742 1 93.06 47 ILE B C 1
ATOM 2982 O O . ILE B 1 47 ? -5.781 -12.312 8.773 1 93.06 47 ILE B O 1
ATOM 2986 N N . THR B 1 48 ? -4.246 -10.711 8.562 1 93.88 48 THR B N 1
ATOM 2987 C CA . THR B 1 48 ? -5.184 -9.68 8.133 1 93.88 48 THR B CA 1
ATOM 2988 C C . THR B 1 48 ? -4.883 -9.234 6.703 1 93.88 48 THR B C 1
ATOM 2990 O O . THR B 1 48 ? -3.779 -8.773 6.414 1 93.88 48 THR B O 1
ATOM 2993 N N . GLN B 1 49 ? -5.789 -9.43 5.809 1 94.75 49 GLN B N 1
ATOM 2994 C CA . GLN B 1 49 ? -5.656 -9 4.422 1 94.75 49 GLN B CA 1
ATOM 2995 C C . GLN B 1 49 ? -6.988 -8.492 3.875 1 94.75 49 GLN B C 1
ATOM 2997 O O . GLN B 1 49 ? -7.785 -9.266 3.344 1 94.75 49 GLN B O 1
ATOM 3002 N N . PRO B 1 50 ? -7.227 -7.219 3.994 1 93.88 50 PRO B N 1
ATOM 3003 C CA . PRO B 1 50 ? -8.461 -6.656 3.438 1 93.88 50 PRO B CA 1
ATOM 3004 C C . PRO B 1 50 ? -8.578 -6.875 1.932 1 93.88 50 PRO B C 1
ATOM 3006 O O . PRO B 1 50 ? -7.605 -7.25 1.277 1 93.88 50 PRO B O 1
ATOM 3009 N N . PRO B 1 51 ? -9.828 -6.73 1.396 1 91.75 51 PRO B N 1
ATOM 3010 C CA . PRO B 1 51 ? -9.984 -6.832 -0.056 1 91.75 51 PRO B CA 1
ATOM 3011 C C . PRO B 1 51 ? -9.078 -5.871 -0.818 1 91.75 51 PRO B C 1
ATOM 3013 O O . PRO B 1 51 ? -8.773 -4.781 -0.327 1 91.75 51 PRO B O 1
ATOM 3016 N N . ARG B 1 52 ? -8.625 -6.285 -1.939 1 93.62 52 ARG B N 1
ATOM 3017 C CA . ARG B 1 52 ? -7.785 -5.418 -2.756 1 93.62 52 ARG B CA 1
ATOM 3018 C C . ARG B 1 52 ? -8.523 -4.133 -3.125 1 93.62 52 ARG B C 1
ATOM 3020 O O . ARG B 1 52 ? -9.742 -4.137 -3.303 1 93.62 52 ARG B O 1
ATOM 3027 N N . GLN B 1 53 ? -7.875 -3.043 -3.123 1 95.19 53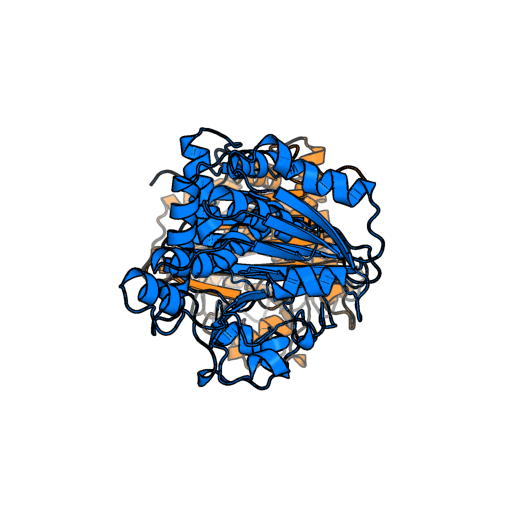 GLN B N 1
ATOM 3028 C CA . GLN B 1 53 ? -8.391 -1.773 -3.621 1 95.19 53 GLN B CA 1
ATOM 3029 C C . GLN B 1 53 ? -7.957 -1.528 -5.062 1 95.19 53 GLN B C 1
ATOM 30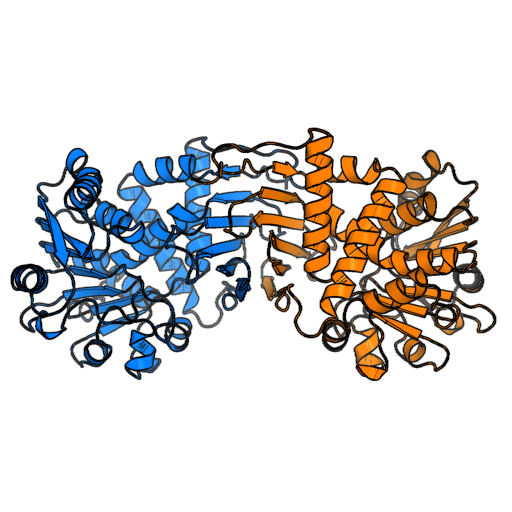31 O O . GLN B 1 53 ? -6.848 -1.896 -5.453 1 95.19 53 GLN B O 1
ATOM 3036 N N . THR B 1 54 ? -8.852 -0.93 -5.828 1 93.31 54 THR B N 1
ATOM 3037 C CA . THR B 1 54 ? -8.602 -0.661 -7.238 1 93.31 54 THR B CA 1
ATOM 3038 C C . THR B 1 54 ? -8.57 0.841 -7.508 1 93.31 54 THR B C 1
ATOM 3040 O O . THR B 1 54 ? -9.516 1.557 -7.152 1 93.31 54 THR B O 1
ATOM 3043 N N . LEU B 1 55 ? -7.508 1.321 -8.023 1 95.44 55 LEU B N 1
ATOM 3044 C CA . LEU B 1 55 ? -7.391 2.691 -8.516 1 95.44 55 LEU B CA 1
ATOM 3045 C C . LEU B 1 55 ? -7.402 2.732 -10.039 1 95.44 55 LEU B C 1
ATOM 3047 O O . LEU B 1 55 ? -6.402 2.404 -10.68 1 95.44 55 LEU B O 1
ATOM 3051 N N . GLN B 1 56 ? -8.469 3.227 -10.586 1 91.25 56 GLN B N 1
ATOM 3052 C CA . GLN B 1 56 ? -8.609 3.299 -12.039 1 91.25 56 GLN B CA 1
ATOM 3053 C C . GLN B 1 56 ? -8.227 4.684 -12.555 1 91.25 56 GLN B C 1
ATOM 3055 O O . GLN B 1 56 ? -8.758 5.691 -12.094 1 91.25 56 GLN B O 1
ATOM 3060 N N . ASP B 1 57 ? -7.285 4.734 -13.359 1 89.25 57 ASP B N 1
ATOM 3061 C CA . ASP B 1 57 ? -6.926 5.945 -14.086 1 89.25 57 ASP B CA 1
ATOM 3062 C C . ASP B 1 57 ? -7.441 5.891 -15.523 1 89.25 57 ASP B C 1
ATOM 3064 O O . ASP B 1 57 ? -6.789 5.32 -16.406 1 89.25 57 ASP B O 1
ATOM 3068 N N . ASN B 1 58 ? -8.469 6.562 -15.805 1 84.88 58 ASN B N 1
ATOM 3069 C CA . ASN B 1 58 ? -9.109 6.5 -17.109 1 84.88 58 ASN B CA 1
ATOM 3070 C C . ASN B 1 58 ? -8.43 7.426 -18.109 1 84.88 58 ASN B C 1
ATOM 3072 O O . ASN B 1 58 ? -8.633 7.293 -19.328 1 84.88 58 ASN B O 1
ATOM 3076 N N . ILE B 1 59 ? -7.703 8.305 -17.562 1 88.06 59 ILE B N 1
ATOM 3077 C CA . ILE B 1 59 ? -7.004 9.242 -18.438 1 88.06 59 ILE B CA 1
ATOM 3078 C C . ILE B 1 59 ? -5.758 8.57 -19.016 1 88.06 59 ILE B C 1
ATOM 3080 O O . ILE B 1 59 ? -5.57 8.523 -20.234 1 88.06 59 ILE B O 1
ATOM 3084 N N . ALA B 1 60 ? -4.988 7.969 -18.156 1 88.69 60 ALA B N 1
ATOM 3085 C CA . ALA B 1 60 ? -3.764 7.305 -18.594 1 88.69 60 ALA B CA 1
ATOM 3086 C C . ALA B 1 60 ? -4.047 5.867 -19.031 1 88.69 60 ALA B C 1
ATOM 3088 O O . ALA B 1 60 ? -3.205 5.227 -19.656 1 88.69 60 ALA B O 1
ATOM 3089 N N . ASN B 1 61 ? -5.195 5.301 -18.703 1 91.62 61 ASN B N 1
ATOM 3090 C CA . ASN B 1 61 ? -5.645 3.961 -19.062 1 91.62 61 ASN B CA 1
ATOM 3091 C C . ASN B 1 61 ? -4.84 2.885 -18.328 1 91.62 61 ASN B C 1
ATOM 3093 O O . ASN B 1 61 ? -4.328 1.957 -18.969 1 91.62 61 ASN B O 1
ATOM 3097 N N . TYR B 1 62 ? -4.734 3.074 -17.062 1 93.56 62 TYR B N 1
ATOM 3098 C CA . TYR B 1 62 ? -4.113 2.084 -16.188 1 93.56 62 TYR B CA 1
ATOM 3099 C C . TYR B 1 62 ? -4.996 1.792 -14.977 1 93.56 62 TYR B C 1
ATOM 3101 O O . TYR B 1 62 ? -5.82 2.623 -14.586 1 93.56 62 TYR B O 1
ATOM 3109 N N . THR B 1 63 ? -4.891 0.63 -14.445 1 92.81 63 THR B N 1
ATOM 3110 C CA . THR B 1 63 ? -5.516 0.226 -13.188 1 92.81 63 THR B CA 1
ATOM 3111 C C . THR B 1 63 ? -4.469 -0.25 -12.188 1 92.81 63 THR B C 1
ATOM 3113 O O . THR B 1 63 ? -3.646 -1.114 -12.508 1 92.81 63 THR B O 1
ATOM 3116 N N . THR B 1 64 ? -4.477 0.344 -11.055 1 96.25 64 THR B N 1
ATOM 3117 C CA . THR B 1 64 ? -3.568 -0.069 -9.992 1 96.25 64 THR B CA 1
ATOM 3118 C C . THR B 1 64 ? -4.32 -0.847 -8.914 1 96.25 64 THR B C 1
ATOM 3120 O O . THR B 1 64 ? -5.371 -0.406 -8.438 1 96.25 64 THR B O 1
ATOM 3123 N N . LEU B 1 65 ? -3.836 -2.012 -8.602 1 96.12 65 LEU B N 1
ATOM 3124 C CA . LEU B 1 65 ? -4.371 -2.822 -7.512 1 96.12 65 LEU B CA 1
ATOM 3125 C C . LEU B 1 65 ? -3.48 -2.732 -6.273 1 96.12 65 LEU B C 1
ATOM 3127 O O . LEU B 1 65 ? -2.256 -2.844 -6.379 1 96.12 65 LEU B O 1
ATOM 3131 N N . ILE B 1 66 ? -4.074 -2.475 -5.137 1 97.88 66 ILE B N 1
ATOM 3132 C CA . ILE B 1 66 ? -3.371 -2.406 -3.863 1 97.88 66 ILE B CA 1
ATOM 3133 C C . ILE B 1 66 ? -3.777 -3.588 -2.984 1 97.88 66 ILE B C 1
ATOM 3135 O O . ILE B 1 66 ? -4.961 -3.77 -2.688 1 97.88 66 ILE B O 1
ATOM 3139 N N . MET B 1 67 ? -2.789 -4.293 -2.557 1 97.94 67 MET B N 1
ATOM 3140 C CA . MET B 1 67 ? -3.043 -5.52 -1.812 1 97.94 67 MET B CA 1
ATOM 3141 C C . MET B 1 67 ? -2.193 -5.574 -0.545 1 97.94 67 MET B C 1
ATOM 3143 O O . MET B 1 67 ? -1.094 -6.129 -0.553 1 97.94 67 MET B O 1
ATOM 3147 N N . PRO B 1 68 ? -2.703 -5.102 0.576 1 98.31 68 PRO B N 1
ATOM 3148 C CA . PRO B 1 68 ? -1.975 -5.188 1.845 1 98.31 68 PRO B CA 1
ATOM 3149 C C . PRO B 1 68 ? -2.232 -6.496 2.588 1 98.31 68 PRO B C 1
ATOM 3151 O O . PRO B 1 68 ? -3.283 -7.113 2.41 1 98.31 68 PRO B O 1
ATOM 3154 N N . CYS B 1 69 ? -1.309 -6.879 3.377 1 97.81 69 CYS B N 1
ATOM 3155 C CA . CYS B 1 69 ? -1.405 -8.062 4.23 1 97.81 69 CYS B CA 1
ATOM 3156 C C . CYS B 1 69 ? -0.539 -7.906 5.473 1 97.81 69 CYS B C 1
ATOM 3158 O O . CYS B 1 69 ? 0.564 -7.363 5.402 1 97.81 69 CYS B O 1
ATOM 3160 N N . SER B 1 70 ? -1.065 -8.328 6.605 1 96.88 70 SER B N 1
ATOM 3161 C CA . SER B 1 70 ? -0.288 -8.273 7.84 1 96.88 70 SER B CA 1
ATOM 3162 C C . SER B 1 70 ? -0.37 -9.594 8.594 1 96.88 70 SER B C 1
ATOM 3164 O O . SER B 1 70 ? -1.43 -10.227 8.648 1 96.88 70 SER B O 1
ATOM 3166 N N . THR B 1 71 ? 0.714 -10.062 9.055 1 95.38 71 THR B N 1
ATOM 3167 C CA . THR B 1 71 ? 0.868 -11.094 10.07 1 95.38 71 THR B CA 1
ATOM 3168 C C . THR B 1 71 ? 1.391 -10.492 11.375 1 95.38 71 THR B C 1
ATOM 3170 O O . THR B 1 71 ? 1.673 -9.289 11.438 1 95.38 71 THR B O 1
ATOM 3173 N N . PRO B 1 72 ? 1.484 -11.281 12.438 1 92.81 72 PRO B N 1
ATOM 3174 C CA . PRO B 1 72 ? 1.966 -10.703 13.688 1 92.81 72 PRO B CA 1
ATOM 3175 C C . PRO B 1 72 ? 3.385 -10.148 13.578 1 92.81 72 PRO B C 1
ATOM 3177 O O . PRO B 1 72 ? 3.766 -9.258 14.344 1 92.81 72 PRO B O 1
ATOM 3180 N N . ASN B 1 73 ? 4.137 -10.531 12.555 1 94.62 73 ASN B N 1
ATOM 3181 C CA . ASN B 1 73 ? 5.543 -10.141 12.508 1 94.62 73 ASN B CA 1
ATOM 3182 C C . ASN B 1 73 ? 5.836 -9.227 11.32 1 94.62 73 ASN B C 1
ATOM 3184 O O . ASN B 1 73 ? 6.828 -8.492 11.328 1 94.62 73 ASN B O 1
ATOM 3188 N N . LEU B 1 74 ? 4.941 -9.305 10.336 1 97.44 74 LEU B N 1
ATOM 3189 C CA . LEU B 1 74 ? 5.281 -8.625 9.086 1 97.44 74 LEU B CA 1
ATOM 3190 C C . LEU B 1 74 ? 4.047 -7.965 8.477 1 97.44 74 LEU B C 1
ATOM 3192 O O . LEU B 1 74 ? 2.928 -8.445 8.664 1 97.44 74 LEU B O 1
ATOM 3196 N N . THR B 1 75 ? 4.266 -6.895 7.828 1 98 75 THR B N 1
ATOM 3197 C CA . THR B 1 75 ? 3.285 -6.266 6.949 1 98 75 THR B CA 1
ATOM 3198 C C . THR B 1 75 ? 3.859 -6.07 5.547 1 98 75 THR B C 1
ATOM 3200 O O . THR B 1 75 ? 5.016 -5.676 5.395 1 98 75 THR B O 1
ATOM 3203 N N . SER B 1 76 ? 3.107 -6.438 4.547 1 98.62 76 SER B N 1
ATOM 3204 C CA . SER B 1 76 ? 3.484 -6.199 3.158 1 98.62 76 SER B CA 1
ATOM 3205 C C . SER B 1 76 ? 2.381 -5.461 2.406 1 98.62 76 SER B C 1
ATOM 3207 O O . SER B 1 76 ? 1.195 -5.672 2.67 1 98.62 76 SER B O 1
ATOM 3209 N N . ILE B 1 77 ? 2.768 -4.602 1.562 1 98.75 77 ILE B N 1
ATOM 3210 C CA . ILE B 1 77 ? 1.853 -3.936 0.642 1 98.75 77 ILE B CA 1
ATOM 3211 C C . ILE B 1 77 ? 2.34 -4.117 -0.794 1 98.75 77 ILE B C 1
ATOM 3213 O O . ILE B 1 77 ? 3.43 -3.664 -1.148 1 98.75 77 ILE B O 1
ATOM 3217 N N . LYS B 1 78 ? 1.526 -4.746 -1.563 1 98.69 78 LYS B N 1
ATOM 3218 C CA . LYS B 1 78 ? 1.827 -4.828 -2.99 1 98.69 78 LYS B CA 1
ATOM 3219 C C . LYS B 1 78 ? 0.944 -3.881 -3.797 1 98.69 78 LYS B C 1
ATOM 3221 O O . LYS B 1 78 ? -0.253 -3.762 -3.527 1 98.69 78 LYS B O 1
ATOM 3226 N N . SER B 1 79 ? 1.56 -3.217 -4.637 1 98.19 79 SER B N 1
ATOM 3227 C CA . SER B 1 79 ? 0.846 -2.508 -5.695 1 98.19 79 SER B CA 1
ATOM 3228 C C . SER B 1 79 ? 1.245 -3.025 -7.07 1 98.19 79 SER B C 1
ATOM 3230 O O . SER B 1 79 ? 2.426 -3.262 -7.336 1 98.19 79 SER B O 1
ATOM 3232 N N . VAL B 1 80 ? 0.318 -3.266 -7.883 1 96.88 80 VAL B N 1
ATOM 3233 C CA . VAL B 1 80 ? 0.573 -3.652 -9.266 1 96.88 80 VAL B CA 1
ATOM 3234 C C . VAL B 1 80 ? -0.316 -2.838 -10.203 1 96.88 80 VAL B C 1
ATOM 3236 O O . VAL B 1 80 ? -1.482 -2.578 -9.891 1 96.88 80 VAL B O 1
ATOM 3239 N N . THR B 1 81 ? 0.249 -2.385 -11.211 1 96.25 81 THR B N 1
ATOM 3240 C CA . THR B 1 81 ? -0.45 -1.566 -12.195 1 96.25 81 THR B CA 1
ATOM 3241 C C . THR B 1 81 ? -0.478 -2.26 -13.555 1 96.25 81 THR B C 1
ATOM 3243 O O . THR B 1 81 ? 0.562 -2.688 -14.062 1 96.25 81 THR B O 1
ATOM 3246 N N . LEU B 1 82 ? -1.679 -2.361 -14.094 1 92 82 LEU B N 1
ATOM 3247 C CA . LEU B 1 82 ? -1.898 -3.004 -15.383 1 92 82 LEU B CA 1
ATOM 3248 C C . LEU B 1 82 ? -2.506 -2.025 -16.375 1 92 82 LEU B C 1
ATOM 3250 O O . LEU B 1 82 ? -3.346 -1.199 -16.016 1 92 82 LEU B O 1
ATOM 3254 N N . PRO B 1 83 ? -2.049 -2.137 -17.641 1 91 83 PRO B N 1
ATOM 3255 C CA . PRO B 1 83 ? -2.73 -1.334 -18.656 1 91 83 PRO B CA 1
ATOM 3256 C C . PRO B 1 83 ? -4.184 -1.76 -18.859 1 91 83 PRO B C 1
ATOM 3258 O O . PRO B 1 83 ? -4.5 -2.947 -18.766 1 91 83 PRO B O 1
ATOM 3261 N N . THR B 1 84 ? -4.996 -0.8 -19.062 1 86.94 84 THR B N 1
ATOM 3262 C CA . THR B 1 84 ? -6.391 -1.056 -19.422 1 86.94 84 THR B CA 1
ATOM 3263 C C . THR B 1 84 ? -6.691 -0.575 -20.828 1 86.94 84 THR B C 1
ATOM 3265 O O . THR B 1 84 ? -6.141 0.431 -21.281 1 86.94 84 THR B O 1
ATOM 3268 N N . PRO B 1 85 ? -7.504 -1.44 -21.547 1 82.69 85 PRO B N 1
ATOM 3269 C CA . PRO B 1 85 ? -7.844 -0.987 -22.906 1 82.69 85 PRO B CA 1
ATOM 3270 C C . PRO B 1 85 ? -8.242 0.487 -22.953 1 82.69 85 PRO B C 1
ATOM 3272 O O . PRO B 1 85 ? -8.898 0.981 -22.031 1 82.69 85 PRO B O 1
ATOM 3275 N N . PRO B 1 86 ? -7.695 1.131 -23.859 1 82.44 86 PRO B N 1
ATOM 3276 C CA . PRO B 1 86 ? -7.086 0.694 -25.125 1 82.44 86 PRO B CA 1
ATOM 3277 C C . PRO B 1 86 ? -5.562 0.61 -25.047 1 82.44 86 PRO B C 1
ATOM 3279 O O . PRO B 1 86 ? -4.898 0.406 -26.062 1 82.44 86 PRO B O 1
ATOM 3282 N N . ALA B 1 87 ? -4.984 0.831 -23.875 1 81.75 87 ALA B N 1
ATOM 3283 C CA . ALA B 1 87 ? -3.535 0.676 -23.766 1 81.75 87 ALA B CA 1
ATOM 3284 C C . ALA B 1 87 ? -3.104 -0.742 -24.125 1 81.75 87 ALA B C 1
ATOM 3286 O O . ALA B 1 87 ? -3.779 -1.712 -23.781 1 81.75 87 ALA B O 1
ATOM 3287 N N . PRO B 1 88 ? -1.977 -0.799 -24.844 1 81 88 PRO B N 1
ATOM 3288 C CA . PRO B 1 88 ? -1.497 -2.137 -25.203 1 81 88 PRO B CA 1
ATOM 3289 C C . PRO B 1 88 ? -1.106 -2.967 -23.984 1 81 88 PRO B C 1
ATOM 3291 O O . PRO B 1 88 ? -0.631 -2.42 -22.984 1 81 88 PRO B O 1
ATOM 3294 N N . PRO B 1 89 ? -1.349 -4.273 -24.156 1 77.19 89 PRO B N 1
ATOM 3295 C CA . PRO B 1 89 ? -0.946 -5.152 -23.062 1 77.19 89 PRO B CA 1
ATOM 3296 C C . PRO B 1 89 ? 0.555 -5.102 -22.781 1 77.19 89 PRO B C 1
ATOM 3298 O O . PRO B 1 89 ? 1.355 -5.004 -23.719 1 77.19 89 PRO B O 1
ATOM 3301 N N . SER B 1 90 ? 0.91 -4.961 -21.531 1 79.69 90 SER B N 1
ATOM 3302 C CA . SER B 1 90 ? 2.281 -5.016 -21.031 1 79.69 90 SER B CA 1
ATOM 3303 C C . SER B 1 90 ? 2.346 -5.652 -19.641 1 79.69 90 SER B C 1
ATOM 3305 O O . SER B 1 90 ? 1.332 -5.738 -18.953 1 79.69 90 SER B O 1
ATOM 3307 N N . PRO B 1 91 ? 3.512 -6.242 -19.359 1 82.31 91 PRO B N 1
ATOM 3308 C CA . PRO B 1 91 ? 3.637 -6.781 -18.016 1 82.31 91 PRO B CA 1
ATOM 3309 C C . PRO B 1 91 ? 3.316 -5.75 -16.938 1 82.31 91 PRO B C 1
ATOM 3311 O O . PRO B 1 91 ? 3.562 -4.555 -17.125 1 82.31 91 PRO B O 1
ATOM 3314 N N . PRO B 1 92 ? 2.725 -6.25 -15.93 1 90.38 92 PRO B N 1
ATOM 3315 C CA . PRO B 1 92 ? 2.414 -5.312 -14.844 1 90.38 92 PRO B CA 1
ATOM 3316 C C . PRO B 1 92 ? 3.666 -4.73 -14.195 1 90.38 92 PRO B C 1
ATOM 3318 O O . PRO B 1 92 ? 4.684 -5.418 -14.078 1 90.38 92 PRO B O 1
ATOM 3321 N N . ASN B 1 93 ? 3.613 -3.494 -13.867 1 94.75 93 ASN B N 1
ATOM 3322 C CA . ASN B 1 93 ? 4.605 -2.879 -12.992 1 94.75 93 ASN B CA 1
ATOM 3323 C C . ASN B 1 93 ? 4.125 -2.834 -11.547 1 94.75 93 ASN B C 1
ATOM 3325 O O . ASN B 1 93 ? 2.922 -2.766 -11.289 1 94.75 93 ASN B O 1
ATOM 3329 N N . GLY B 1 94 ? 5.086 -2.986 -10.664 1 96.56 94 GLY B N 1
ATOM 3330 C CA . GLY B 1 94 ? 4.621 -2.93 -9.289 1 96.56 94 GLY B CA 1
ATOM 3331 C C . GLY B 1 94 ? 5.75 -2.975 -8.273 1 96.56 94 GLY B C 1
ATOM 3332 O O . GLY B 1 94 ? 6.922 -3.053 -8.648 1 96.56 94 GLY B O 1
ATOM 3333 N N . VAL B 1 95 ? 5.316 -2.816 -7.027 1 98.44 95 VAL B N 1
ATOM 3334 C CA . VAL B 1 95 ? 6.238 -2.754 -5.898 1 98.44 95 VAL B CA 1
ATOM 3335 C C . VAL B 1 95 ? 5.648 -3.51 -4.707 1 98.44 95 VAL B C 1
ATOM 3337 O O . VAL B 1 95 ? 4.43 -3.529 -4.516 1 98.44 95 VAL B O 1
ATOM 3340 N N . ILE B 1 96 ? 6.516 -4.156 -3.992 1 98.88 96 ILE B N 1
ATOM 3341 C CA . ILE B 1 96 ? 6.164 -4.727 -2.697 1 98.88 96 ILE B CA 1
ATOM 3342 C C . ILE B 1 96 ? 7.012 -4.086 -1.602 1 98.88 96 ILE B C 1
ATOM 3344 O O . ILE B 1 96 ? 8.242 -4.059 -1.695 1 98.88 96 ILE B O 1
ATOM 3348 N N . THR B 1 97 ? 6.383 -3.564 -0.645 1 98.88 97 THR B N 1
ATOM 3349 C CA . THR B 1 97 ? 7.09 -3.166 0.566 1 98.88 97 THR B CA 1
ATOM 3350 C C . THR B 1 97 ? 6.91 -4.207 1.666 1 98.88 97 THR B C 1
ATOM 3352 O O . THR B 1 97 ? 5.82 -4.766 1.827 1 98.88 97 THR B O 1
ATOM 3355 N N . LEU B 1 98 ? 7.98 -4.504 2.309 1 98.88 98 LEU B N 1
ATOM 3356 C CA . LEU B 1 98 ? 7.98 -5.387 3.471 1 98.88 98 LEU B CA 1
ATOM 3357 C C . LEU B 1 98 ? 8.398 -4.629 4.727 1 98.88 98 LEU B C 1
ATOM 3359 O O . LEU B 1 98 ? 9.445 -3.967 4.738 1 98.88 98 LEU B O 1
ATOM 3363 N N . GLN B 1 99 ? 7.598 -4.719 5.754 1 98.38 99 GLN B N 1
ATOM 3364 C CA . GLN B 1 99 ? 7.809 -3.984 6.996 1 98.38 99 GLN B CA 1
ATOM 3365 C C . GLN B 1 99 ? 7.684 -4.902 8.211 1 98.38 99 GLN B C 1
ATOM 3367 O O . GLN B 1 99 ? 6.992 -5.922 8.148 1 98.38 99 GLN B O 1
ATOM 3372 N N . ASP B 1 100 ? 8.398 -4.578 9.289 1 96.88 100 ASP B N 1
ATOM 3373 C CA . ASP B 1 100 ? 8.203 -5.34 10.516 1 96.88 100 ASP B CA 1
ATOM 3374 C C . ASP B 1 100 ? 6.914 -4.922 11.219 1 96.88 100 ASP B C 1
ATOM 3376 O O . ASP B 1 100 ? 6.141 -4.117 10.688 1 96.88 100 ASP B O 1
ATOM 3380 N N . ALA B 1 101 ? 6.562 -5.504 12.336 1 93.25 101 ALA B N 1
ATOM 3381 C CA . ALA B 1 101 ? 5.297 -5.289 13.031 1 93.25 101 ALA B CA 1
ATOM 3382 C C . ALA B 1 101 ? 5.117 -3.82 13.406 1 93.25 101 ALA B C 1
ATOM 3384 O O . ALA B 1 101 ? 3.996 -3.312 13.438 1 93.25 101 ALA B O 1
ATOM 3385 N N . ALA B 1 102 ? 6.23 -3.109 13.609 1 94.31 102 ALA B N 1
ATOM 3386 C CA . ALA B 1 102 ? 6.191 -1.711 14.031 1 94.31 102 ALA B CA 1
ATOM 3387 C C . ALA B 1 102 ? 6.121 -0.78 12.82 1 94.31 102 ALA B C 1
ATOM 3389 O O . ALA B 1 102 ? 6.062 0.442 12.977 1 94.31 102 ALA B O 1
ATOM 3390 N N . GLY B 1 103 ? 6.172 -1.353 11.641 1 96.19 103 GLY B N 1
ATOM 3391 C CA . GLY B 1 103 ? 6.023 -0.557 10.438 1 96.19 103 GLY B CA 1
ATOM 3392 C C . GLY B 1 103 ? 7.348 -0.087 9.867 1 96.19 103 GLY B C 1
ATOM 3393 O O . GLY B 1 103 ? 7.375 0.706 8.922 1 96.19 103 GLY B O 1
ATOM 3394 N N . ARG B 1 104 ? 8.508 -0.525 10.539 1 97.38 104 ARG B N 1
ATOM 3395 C CA . ARG B 1 104 ? 9.82 -0.174 10 1 97.38 104 ARG B CA 1
ATOM 3396 C C . ARG B 1 104 ? 10.125 -0.959 8.727 1 97.38 104 ARG B C 1
ATOM 3398 O O . ARG B 1 104 ? 9.828 -2.152 8.648 1 97.38 104 ARG B O 1
ATOM 3405 N N . LEU B 1 105 ? 10.672 -0.288 7.68 1 98.5 105 LEU B N 1
ATOM 3406 C CA . LEU B 1 105 ? 10.898 -0.882 6.367 1 98.5 105 LEU B CA 1
ATOM 3407 C C . LEU B 1 105 ? 11.992 -1.943 6.43 1 98.5 105 LEU B C 1
ATOM 3409 O O . LEU B 1 105 ? 13.078 -1.691 6.961 1 98.5 105 LEU B O 1
ATOM 3413 N N . LEU B 1 106 ? 11.734 -3.086 5.926 1 98.62 106 LEU B N 1
ATOM 3414 C CA . LEU B 1 106 ? 12.711 -4.168 5.859 1 98.62 106 LEU B CA 1
ATOM 3415 C C . LEU B 1 106 ? 13.242 -4.332 4.438 1 98.62 106 LEU B C 1
ATOM 3417 O O . LEU B 1 106 ? 14.406 -4.684 4.242 1 98.62 106 LEU B O 1
ATOM 3421 N N . ALA B 1 107 ? 12.305 -4.109 3.426 1 98.88 107 ALA B N 1
ATOM 3422 C CA . ALA B 1 107 ? 12.719 -4.316 2.041 1 98.88 107 ALA B CA 1
ATOM 3423 C C . ALA B 1 107 ? 11.727 -3.688 1.069 1 98.88 107 ALA B C 1
ATOM 3425 O O . ALA B 1 107 ? 10.562 -3.471 1.416 1 98.88 107 ALA B O 1
ATOM 3426 N N . VAL B 1 108 ? 12.195 -3.307 -0.031 1 98.88 108 VAL B N 1
ATOM 3427 C CA . VAL B 1 108 ? 11.398 -2.955 -1.2 1 98.88 108 VAL B CA 1
ATOM 3428 C C . VAL B 1 108 ? 11.742 -3.883 -2.361 1 98.88 108 VAL B C 1
ATOM 3430 O O . VAL B 1 108 ? 12.914 -4.031 -2.719 1 98.88 108 VAL B O 1
ATOM 3433 N N . LEU B 1 109 ? 10.703 -4.496 -2.922 1 98.88 109 LEU B N 1
ATOM 3434 C CA . LEU B 1 109 ? 10.922 -5.477 -3.979 1 98.88 109 LEU B CA 1
ATOM 3435 C C . LEU B 1 109 ? 10.141 -5.109 -5.234 1 98.88 109 LEU B C 1
ATOM 3437 O O . LEU B 1 109 ? 8.984 -4.695 -5.148 1 98.88 109 LEU B O 1
ATOM 3441 N N . ASN B 1 110 ? 10.82 -5.262 -6.395 1 98.62 110 ASN B N 1
ATOM 3442 C CA . ASN B 1 110 ? 10.023 -5.25 -7.617 1 98.62 110 ASN B CA 1
ATOM 3443 C C . ASN B 1 110 ? 9.016 -6.395 -7.645 1 98.62 110 ASN B C 1
ATOM 3445 O O . ASN B 1 110 ? 9.367 -7.543 -7.352 1 98.62 110 ASN B O 1
ATOM 3449 N N . ALA B 1 111 ? 7.816 -6.117 -8.023 1 98.25 111 ALA B N 1
ATOM 3450 C CA . ALA B 1 111 ? 6.73 -7.07 -7.82 1 98.25 111 ALA B CA 1
ATOM 3451 C C . ALA B 1 111 ? 6.543 -7.961 -9.047 1 98.25 111 ALA B C 1
ATOM 3453 O O . ALA B 1 111 ? 5.879 -8.992 -8.977 1 98.25 111 ALA B O 1
ATOM 3454 N N . GLU B 1 112 ? 7.066 -7.586 -10.195 1 96 112 GLU B N 1
ATOM 3455 C CA . GLU B 1 112 ? 6.707 -8.211 -11.469 1 96 112 GLU B CA 1
ATOM 3456 C C . GLU B 1 112 ? 6.984 -9.711 -11.445 1 96 112 GLU B C 1
ATOM 3458 O O . GLU B 1 112 ? 6.059 -10.523 -11.547 1 96 112 GLU B O 1
ATOM 3463 N N . GLU B 1 113 ? 8.219 -10.102 -11.195 1 96.75 113 GLU B N 1
ATOM 3464 C CA . GLU B 1 113 ? 8.602 -11.508 -11.234 1 96.75 113 GLU B CA 1
ATOM 3465 C C . GLU B 1 113 ? 8.039 -12.266 -10.031 1 96.75 113 GLU B C 1
ATOM 3467 O O . GLU B 1 113 ? 7.684 -13.438 -10.141 1 96.75 113 GLU B O 1
ATOM 3472 N N . ILE B 1 114 ? 7.938 -11.602 -8.945 1 98.25 114 ILE B N 1
ATOM 3473 C CA . ILE B 1 114 ? 7.48 -12.234 -7.715 1 98.25 114 ILE B CA 1
ATOM 3474 C C . ILE B 1 114 ? 6.02 -12.656 -7.863 1 98.25 114 ILE B C 1
ATOM 3476 O O . ILE B 1 114 ? 5.637 -13.742 -7.414 1 98.25 114 ILE B O 1
ATOM 3480 N N . THR B 1 115 ? 5.23 -11.789 -8.492 1 97.06 115 THR B N 1
ATOM 3481 C CA . THR B 1 115 ? 3.814 -12.086 -8.68 1 97.06 115 THR B CA 1
ATOM 3482 C C . THR B 1 115 ? 3.631 -13.344 -9.516 1 97.06 115 THR B C 1
ATOM 3484 O O . THR B 1 115 ? 2.848 -14.227 -9.156 1 97.06 115 THR B O 1
ATOM 3487 N N . ALA B 1 116 ? 4.387 -13.43 -10.578 1 96.69 116 ALA B N 1
ATOM 3488 C CA . ALA B 1 116 ? 4.293 -14.594 -11.461 1 96.69 116 ALA B CA 1
ATOM 3489 C C . ALA B 1 116 ? 4.816 -15.852 -10.766 1 96.69 116 ALA B C 1
ATOM 3491 O O . ALA B 1 116 ? 4.184 -16.906 -10.828 1 96.69 116 ALA B O 1
ATOM 3492 N N . PHE B 1 117 ? 5.934 -15.727 -10.07 1 98.5 117 PHE B N 1
ATOM 3493 C CA . PHE B 1 117 ? 6.598 -16.844 -9.43 1 98.5 117 PHE B CA 1
ATOM 3494 C C . PHE B 1 117 ? 5.723 -17.438 -8.328 1 98.5 117 PHE B C 1
ATOM 3496 O O . PHE B 1 117 ? 5.465 -18.641 -8.32 1 98.5 117 PHE B O 1
ATOM 3503 N N . ARG B 1 118 ? 5.199 -16.594 -7.438 1 98.56 118 ARG B N 1
ATOM 3504 C CA . ARG B 1 118 ? 4.434 -17.109 -6.312 1 98.56 118 ARG B CA 1
ATOM 3505 C C . ARG B 1 118 ? 3.109 -17.703 -6.777 1 98.56 118 ARG B C 1
ATOM 3507 O O . ARG B 1 118 ? 2.631 -18.688 -6.207 1 98.56 118 ARG B O 1
ATOM 3514 N N . THR B 1 119 ? 2.48 -17.125 -7.82 1 98 119 THR B N 1
ATOM 3515 C CA . THR B 1 119 ? 1.257 -17.688 -8.383 1 98 119 THR B CA 1
ATOM 3516 C C . THR B 1 119 ? 1.524 -19.062 -8.992 1 98 119 THR B C 1
ATOM 3518 O O . THR B 1 119 ? 0.758 -20 -8.773 1 98 119 THR B O 1
ATOM 3521 N N . ALA B 1 120 ? 2.639 -19.172 -9.703 1 98.31 120 ALA B N 1
ATOM 3522 C CA . ALA B 1 120 ? 3.029 -20.453 -10.289 1 98.31 120 ALA B CA 1
ATOM 3523 C C . ALA B 1 120 ? 3.291 -21.5 -9.211 1 98.31 120 ALA B C 1
ATOM 3525 O O . ALA B 1 120 ? 2.895 -22.656 -9.344 1 98.31 120 ALA B O 1
ATOM 3526 N N . CYS B 1 121 ? 3.934 -21.062 -8.148 1 98.5 121 CYS B N 1
ATOM 3527 C CA . CYS B 1 121 ? 4.23 -21.953 -7.039 1 98.5 121 CYS B CA 1
ATOM 3528 C C . CYS B 1 121 ? 2.949 -22.531 -6.445 1 98.5 121 CYS B C 1
ATOM 3530 O O . CYS B 1 121 ? 2.848 -23.75 -6.234 1 98.5 121 CYS B O 1
ATOM 3532 N N . VAL B 1 122 ? 1.982 -21.703 -6.242 1 98.19 122 VAL B N 1
ATOM 3533 C CA . VAL B 1 122 ? 0.728 -22.156 -5.652 1 98.19 122 VAL B CA 1
ATOM 3534 C C . VAL B 1 122 ? -0.033 -23.016 -6.656 1 98.19 122 VAL B C 1
ATOM 3536 O O . VAL B 1 122 ? -0.635 -24.031 -6.281 1 98.19 122 VAL B O 1
ATOM 3539 N N . SER B 1 123 ? 0.044 -22.656 -7.871 1 97.62 123 SER B N 1
ATOM 3540 C CA . SER B 1 123 ? -0.655 -23.359 -8.945 1 97.62 123 SER B CA 1
ATOM 3541 C C . SER B 1 123 ? -0.16 -24.797 -9.078 1 97.62 123 SER B C 1
ATOM 3543 O O . SER B 1 123 ? -0.929 -25.688 -9.43 1 97.62 123 SER B O 1
ATOM 3545 N N . ILE B 1 124 ? 1.108 -25.078 -8.812 1 97.5 124 ILE B N 1
ATOM 3546 C CA . ILE B 1 124 ? 1.657 -26.406 -9.055 1 97.5 124 ILE B CA 1
ATOM 3547 C C . ILE B 1 124 ? 1.636 -27.203 -7.758 1 97.5 124 ILE B C 1
ATOM 3549 O O . ILE B 1 124 ? 1.945 -28.406 -7.758 1 97.5 124 ILE B O 1
ATOM 3553 N N . ALA B 1 125 ? 1.267 -26.562 -6.629 1 97.12 125 ALA B N 1
ATOM 3554 C CA . ALA B 1 125 ? 1.337 -27.203 -5.316 1 97.12 125 ALA B CA 1
ATOM 3555 C C . ALA B 1 125 ? 0.473 -28.469 -5.273 1 97.12 125 ALA B C 1
ATOM 3557 O O . ALA B 1 125 ? 0.909 -29.5 -4.781 1 97.12 125 ALA B O 1
ATOM 3558 N N . LEU B 1 126 ? -0.712 -28.375 -5.801 1 95.56 126 LEU B N 1
ATOM 3559 C CA . LEU B 1 126 ? -1.623 -29.516 -5.809 1 95.56 126 LEU B CA 1
ATOM 3560 C C . LEU B 1 126 ? -1.089 -30.641 -6.699 1 95.56 126 LEU B C 1
ATOM 3562 O O . LEU B 1 126 ? -1.191 -31.812 -6.352 1 95.56 126 LEU B O 1
ATOM 3566 N N . LEU B 1 127 ? -0.571 -30.25 -7.805 1 96.12 127 LEU B N 1
ATOM 3567 C CA . LEU B 1 127 ? 0.009 -31.219 -8.719 1 96.12 127 LEU B CA 1
ATOM 3568 C C . LEU B 1 127 ? 1.138 -32 -8.047 1 96.12 127 LEU B C 1
ATOM 3570 O O . LEU B 1 127 ? 1.218 -33.219 -8.164 1 96.12 127 LEU B O 1
ATOM 3574 N N . LEU B 1 128 ? 1.959 -31.328 -7.332 1 95.88 128 LEU B N 1
ATOM 3575 C CA . LEU B 1 128 ? 3.061 -31.953 -6.617 1 95.88 128 LEU B CA 1
ATOM 3576 C C . LEU B 1 128 ? 2.537 -32.906 -5.531 1 95.88 128 LEU B C 1
ATOM 3578 O O . LEU B 1 128 ? 3.113 -33.969 -5.293 1 95.88 128 LEU B O 1
ATOM 3582 N N . GLY B 1 129 ? 1.511 -32.438 -4.867 1 93.94 129 GLY B N 1
ATOM 3583 C CA . GLY B 1 129 ? 0.872 -33.312 -3.898 1 93.94 129 GLY B CA 1
ATOM 3584 C C . GLY B 1 129 ? 0.36 -34.625 -4.508 1 93.94 129 GLY B C 1
ATOM 3585 O O . GLY B 1 129 ? 0.537 -35.688 -3.932 1 93.94 129 GLY B O 1
ATOM 3586 N N . ARG B 1 130 ? -0.264 -34.5 -5.664 1 93.44 130 ARG B N 1
ATOM 3587 C CA . ARG B 1 130 ? -0.783 -35.656 -6.367 1 93.44 130 ARG B CA 1
ATOM 3588 C C . ARG B 1 130 ? 0.347 -36.594 -6.777 1 93.44 130 ARG B C 1
ATOM 3590 O O . ARG B 1 130 ? 0.204 -37.844 -6.703 1 93.44 130 ARG B O 1
ATOM 3597 N N . ILE B 1 131 ? 1.426 -36.031 -7.191 1 93.62 131 ILE B N 1
ATOM 3598 C CA . ILE B 1 131 ? 2.592 -36.812 -7.59 1 93.62 131 ILE B CA 1
ATOM 3599 C C . ILE B 1 131 ? 3.117 -37.594 -6.391 1 93.62 131 ILE B C 1
ATOM 3601 O O . ILE B 1 131 ? 3.475 -38.781 -6.52 1 93.62 131 ILE B O 1
ATOM 3605 N N . ARG B 1 132 ? 3.08 -37 -5.27 1 91.31 132 ARG B N 1
ATOM 3606 C CA . ARG B 1 132 ? 3.533 -37.688 -4.055 1 91.31 132 ARG B CA 1
ATOM 3607 C C . ARG B 1 132 ? 2.641 -38.875 -3.727 1 91.31 132 ARG B C 1
ATOM 3609 O O . ARG B 1 132 ? 3.092 -39.844 -3.107 1 91.31 132 ARG B O 1
ATOM 3616 N N . TYR B 1 133 ? 1.42 -38.812 -4.145 1 91.38 133 TYR B N 1
ATOM 3617 C CA . TYR B 1 133 ? 0.468 -39.875 -3.896 1 91.38 133 TYR B CA 1
ATOM 3618 C C . TYR B 1 133 ? 0.573 -40.969 -4.969 1 91.38 133 TYR B C 1
ATOM 3620 O O . TYR B 1 133 ? -0.162 -41.969 -4.938 1 91.38 133 TYR B O 1
ATOM 3628 N N . GLY B 1 134 ? 1.406 -40.719 -5.953 1 88.88 134 GLY B N 1
ATOM 3629 C CA . GLY B 1 134 ? 1.699 -41.812 -6.871 1 88.88 134 GLY B CA 1
ATOM 3630 C C . GLY B 1 134 ? 1.26 -41.531 -8.297 1 88.88 134 GLY B C 1
ATOM 3631 O O . GLY B 1 134 ? 1.435 -42.344 -9.18 1 88.88 134 GLY B O 1
ATOM 3632 N N . LEU B 1 135 ? 0.715 -40.344 -8.539 1 91.75 135 LEU B N 1
ATOM 3633 C CA . LEU B 1 135 ? 0.319 -40 -9.898 1 91.75 135 LEU B CA 1
ATOM 3634 C C . LEU B 1 135 ? 1.511 -39.5 -10.703 1 91.75 135 LEU B C 1
ATOM 3636 O O . LEU B 1 135 ? 2.355 -38.781 -10.18 1 91.75 135 LEU B O 1
ATOM 3640 N N . ALA B 1 136 ? 1.522 -39.875 -11.93 1 91.75 136 ALA B N 1
ATOM 3641 C CA . ALA B 1 136 ? 2.58 -39.406 -12.82 1 91.75 136 ALA B CA 1
ATOM 3642 C C . ALA B 1 136 ? 2.064 -38.312 -13.758 1 91.75 136 ALA B C 1
ATOM 3644 O O . ALA B 1 136 ? 0.927 -38.375 -14.227 1 91.75 136 ALA B O 1
ATOM 3645 N N . VAL B 1 137 ? 2.877 -37.375 -13.906 1 94.69 137 VAL B N 1
ATOM 3646 C CA . VAL B 1 137 ? 2.613 -36.344 -14.906 1 94.69 137 VAL B CA 1
ATOM 3647 C C . VAL B 1 137 ? 3.561 -36.531 -16.094 1 94.69 137 VAL B C 1
ATOM 3649 O O . VAL B 1 137 ? 4.754 -36.219 -15.992 1 94.69 137 VAL B O 1
ATOM 3652 N N . LYS B 1 138 ? 3.027 -36.969 -17.188 1 96.25 138 LYS B N 1
ATOM 3653 C CA . LYS B 1 138 ? 3.85 -37.281 -18.359 1 96.25 138 LYS B CA 1
ATOM 3654 C C . LYS B 1 138 ? 3.723 -36.188 -19.406 1 96.25 138 LYS B C 1
ATOM 3656 O O . LYS B 1 138 ? 4.672 -35.938 -20.156 1 96.25 138 LYS B O 1
ATOM 3661 N N . LYS B 1 139 ? 2.582 -35.625 -19.5 1 97.12 139 LYS B N 1
ATOM 3662 C CA . LYS B 1 139 ? 2.314 -34.594 -20.5 1 97.12 139 LYS B CA 1
ATOM 3663 C C . LYS B 1 139 ? 1.601 -33.406 -19.859 1 97.12 139 LYS B C 1
ATOM 3665 O O . LYS B 1 139 ? 0.609 -33.562 -19.156 1 97.12 139 LYS B O 1
ATOM 3670 N N . ALA B 1 140 ? 2.123 -32.25 -20.109 1 97.94 140 ALA B N 1
ATOM 3671 C CA . ALA B 1 140 ? 1.505 -31.016 -19.625 1 97.94 140 ALA B CA 1
ATOM 3672 C C . ALA B 1 140 ? 1.333 -30 -20.766 1 97.94 140 ALA B C 1
ATOM 3674 O O . ALA B 1 140 ? 2.125 -29.984 -21.719 1 97.94 140 ALA B O 1
ATOM 3675 N N . VAL B 1 141 ? 0.307 -29.219 -20.688 1 98.44 141 VAL B N 1
ATOM 3676 C CA . VAL B 1 141 ? 0.024 -28.141 -21.625 1 98.44 141 VAL B CA 1
ATOM 3677 C C . VAL B 1 141 ? -0.073 -26.812 -20.875 1 98.44 141 VAL B C 1
ATOM 3679 O O . VAL B 1 141 ? -0.689 -26.734 -19.812 1 98.44 141 VAL B O 1
ATOM 3682 N N . VAL B 1 142 ? 0.59 -25.797 -21.375 1 98.38 142 VAL B N 1
ATOM 3683 C CA . VAL B 1 142 ? 0.536 -24.453 -20.812 1 98.38 142 VAL B CA 1
ATOM 3684 C C . VAL B 1 142 ? 0.049 -23.453 -21.859 1 98.38 142 VAL B C 1
ATOM 3686 O O . VAL B 1 142 ? 0.623 -23.375 -22.953 1 98.38 142 VAL B O 1
ATOM 3689 N N . PHE B 1 143 ? -1.02 -22.75 -21.516 1 97.75 143 PHE B N 1
ATOM 3690 C CA . PHE B 1 143 ? -1.526 -21.703 -22.391 1 97.75 143 PHE B CA 1
ATOM 3691 C C . PHE B 1 143 ? -0.885 -20.359 -22.062 1 97.75 143 PHE B C 1
ATOM 3693 O O . PHE B 1 143 ? -0.822 -19.969 -20.906 1 97.75 143 PHE B O 1
ATOM 3700 N N . SER B 1 144 ? -0.486 -19.609 -23.078 1 95.12 144 SER B N 1
ATOM 3701 C CA . SER B 1 144 ? 0.068 -18.25 -23 1 95.12 144 SER B CA 1
ATOM 3702 C C . SER B 1 144 ? 1.584 -18.266 -23.172 1 95.12 144 SER B C 1
ATOM 3704 O O . SER B 1 144 ? 2.201 -19.328 -23.172 1 95.12 144 SER B O 1
ATOM 3706 N N . THR B 1 145 ? 2.182 -17.141 -23.422 1 94.56 145 THR B N 1
ATOM 3707 C CA . THR B 1 145 ? 3.627 -16.938 -23.484 1 94.56 145 THR B CA 1
ATOM 3708 C C . THR B 1 145 ? 4.055 -15.805 -22.562 1 94.56 145 THR B C 1
ATOM 3710 O O . THR B 1 145 ? 5.055 -15.133 -22.828 1 94.56 145 THR B O 1
ATOM 3713 N N . GLY B 1 146 ? 3.238 -15.531 -21.547 1 93 146 GLY B N 1
ATOM 3714 C CA . GLY B 1 146 ? 3.576 -14.5 -20.578 1 93 146 GLY B CA 1
ATOM 3715 C C . GLY B 1 146 ? 4.398 -15.016 -19.406 1 93 146 GLY B C 1
ATOM 3716 O O . GLY B 1 146 ? 4.875 -16.156 -19.438 1 93 146 GLY B O 1
ATOM 3717 N N . LYS B 1 147 ? 4.52 -14.242 -18.406 1 93.31 147 LYS B N 1
ATOM 3718 C CA . LYS B 1 147 ? 5.367 -14.539 -17.25 1 93.31 147 LYS B CA 1
ATOM 3719 C C . LYS B 1 147 ? 4.828 -15.734 -16.469 1 93.31 147 LYS B C 1
ATOM 3721 O O . LYS B 1 147 ? 5.598 -16.547 -15.969 1 93.31 147 LYS B O 1
ATOM 3726 N N . GLN B 1 148 ? 3.498 -15.789 -16.375 1 95.56 148 GLN B N 1
ATOM 3727 C CA . GLN B 1 148 ? 2.912 -16.922 -15.68 1 95.56 148 GLN B CA 1
ATOM 3728 C C . GLN B 1 148 ? 3.268 -18.234 -16.359 1 95.56 148 GLN B C 1
ATOM 3730 O O . GLN B 1 148 ? 3.689 -19.188 -15.711 1 95.56 148 GLN B O 1
ATOM 3735 N N . ALA B 1 149 ? 3.141 -18.234 -17.641 1 96.69 149 ALA B N 1
ATOM 3736 C CA . ALA B 1 149 ? 3.48 -19.422 -18.422 1 96.69 149 ALA B CA 1
ATOM 3737 C C . ALA B 1 149 ? 4.961 -19.766 -18.281 1 96.69 149 ALA B C 1
ATOM 3739 O O . ALA B 1 149 ? 5.328 -20.938 -18.188 1 96.69 149 ALA B O 1
ATOM 3740 N N . GLU B 1 150 ? 5.75 -18.766 -18.266 1 96.06 150 GLU B N 1
ATOM 3741 C CA . GLU B 1 150 ? 7.188 -18.953 -18.125 1 96.06 150 GLU B CA 1
ATOM 3742 C C . GLU B 1 150 ? 7.52 -19.656 -16.812 1 96.06 150 GLU B C 1
ATOM 3744 O O . GLU B 1 150 ? 8.242 -20.641 -16.781 1 96.06 150 GLU B O 1
ATOM 3749 N N . TRP B 1 151 ? 6.977 -19.203 -15.766 1 97.19 151 TRP B N 1
ATOM 3750 C CA . TRP B 1 151 ? 7.301 -19.75 -14.453 1 97.19 151 TRP B CA 1
ATOM 3751 C C . TRP B 1 151 ? 6.684 -21.125 -14.266 1 97.19 151 TRP B C 1
ATOM 3753 O O . TRP B 1 151 ? 7.309 -22.031 -13.688 1 97.19 151 TRP B O 1
ATOM 3763 N N . ILE B 1 152 ? 5.453 -21.312 -14.727 1 97.75 152 ILE B N 1
ATOM 3764 C CA . ILE B 1 152 ? 4.848 -22.641 -14.664 1 97.75 152 ILE B CA 1
ATOM 3765 C C . ILE B 1 152 ? 5.73 -23.641 -15.398 1 97.75 152 ILE B C 1
ATOM 3767 O O . ILE B 1 152 ? 6.008 -24.719 -14.883 1 97.75 152 ILE B O 1
ATOM 3771 N N . SER B 1 153 ? 6.188 -23.25 -16.562 1 96.69 153 SER B N 1
ATOM 3772 C CA . SER B 1 153 ? 7.027 -24.125 -17.375 1 96.69 153 SER B CA 1
ATOM 3773 C C . SER B 1 153 ? 8.336 -24.453 -16.656 1 96.69 153 SER B C 1
ATOM 3775 O O . SER B 1 153 ? 8.734 -25.609 -16.578 1 96.69 153 SER B O 1
ATOM 3777 N N . ARG B 1 154 ? 8.945 -23.453 -16.094 1 95.69 154 ARG B N 1
ATOM 3778 C CA . ARG B 1 154 ? 10.188 -23.656 -15.352 1 95.69 154 ARG B CA 1
ATOM 3779 C C . ARG B 1 154 ? 9.977 -24.609 -14.172 1 95.69 154 ARG B C 1
ATOM 3781 O O . ARG B 1 154 ? 10.797 -25.5 -13.93 1 95.69 154 ARG B O 1
ATOM 3788 N N . LEU B 1 155 ? 8.891 -24.406 -13.5 1 96.88 155 LEU B N 1
ATOM 3789 C CA . LEU B 1 155 ? 8.625 -25.203 -12.305 1 96.88 155 LEU B CA 1
ATOM 3790 C C . LEU B 1 155 ? 8.297 -26.641 -12.688 1 96.88 155 LEU B C 1
ATOM 3792 O O . LEU B 1 155 ? 8.742 -27.578 -12.023 1 96.88 155 LEU B O 1
ATOM 3796 N N . LEU B 1 156 ? 7.504 -26.844 -13.75 1 96.5 156 LEU B N 1
ATOM 3797 C CA . LEU B 1 156 ? 7.191 -28.188 -14.227 1 96.5 156 LEU B CA 1
ATOM 3798 C C . LEU B 1 156 ? 8.469 -28.938 -14.586 1 96.5 156 LEU B C 1
ATOM 3800 O O . LEU B 1 156 ? 8.648 -30.094 -14.18 1 96.5 156 LEU B O 1
ATOM 3804 N N . LEU B 1 157 ? 9.336 -28.297 -15.305 1 94.94 157 LEU B N 1
ATOM 3805 C CA . LEU B 1 157 ? 10.562 -28.922 -15.781 1 94.94 157 LEU B CA 1
ATOM 3806 C C . LEU B 1 157 ? 11.492 -29.25 -14.617 1 94.94 157 LEU B C 1
ATOM 3808 O O . LEU B 1 157 ? 12.219 -30.25 -14.656 1 94.94 157 LEU B O 1
ATOM 3812 N N . LYS B 1 158 ? 11.398 -28.469 -13.586 1 93.88 158 LYS B N 1
ATOM 3813 C CA . LYS B 1 158 ? 12.328 -28.609 -12.461 1 93.88 158 LYS B CA 1
ATOM 3814 C C . LYS B 1 158 ? 11.781 -29.562 -11.414 1 93.88 158 LYS B C 1
ATOM 3816 O O . LYS B 1 158 ? 12.539 -30.266 -10.734 1 93.88 158 LYS B O 1
ATOM 3821 N N . LEU B 1 159 ? 10.461 -29.625 -11.281 1 95.25 159 LEU B N 1
ATOM 3822 C CA . LEU B 1 159 ? 9.906 -30.281 -10.102 1 95.25 159 LEU B CA 1
ATOM 3823 C C . LEU B 1 159 ? 9.148 -31.547 -10.477 1 95.25 159 LEU B C 1
ATOM 3825 O O . LEU B 1 159 ? 8.734 -32.312 -9.602 1 95.25 159 LEU B O 1
ATOM 3829 N N . CYS B 1 160 ? 8.922 -31.797 -11.766 1 94.38 160 CYS B N 1
ATOM 3830 C CA . CYS B 1 160 ? 8.211 -33 -12.227 1 94.38 160 CYS B CA 1
ATOM 3831 C C . CYS B 1 160 ? 9.133 -33.906 -13 1 94.38 160 CYS B C 1
ATOM 3833 O O . CYS B 1 160 ? 9.242 -33.812 -14.227 1 94.38 160 CYS B O 1
ATOM 3835 N N . PRO B 1 161 ? 9.711 -34.875 -12.375 1 88.81 161 PRO B N 1
ATOM 3836 C CA . PRO B 1 161 ? 10.75 -35.688 -13 1 88.81 161 PRO B CA 1
ATOM 3837 C C . PRO B 1 161 ? 10.211 -36.594 -14.109 1 88.81 161 PRO B C 1
ATOM 3839 O O . PRO B 1 161 ? 10.953 -36.969 -15.016 1 88.81 161 PRO B O 1
ATOM 3842 N N . THR B 1 162 ? 8.945 -36.938 -14.102 1 93.56 162 THR B N 1
ATOM 3843 C CA . THR B 1 162 ? 8.391 -37.875 -15.07 1 93.56 162 THR B CA 1
ATOM 3844 C C . THR B 1 162 ? 7.805 -37.125 -16.266 1 93.56 162 THR B C 1
ATOM 3846 O O . THR B 1 162 ? 7.246 -37.75 -17.172 1 93.56 162 THR B O 1
ATOM 3849 N N . LEU B 1 163 ? 7.941 -35.844 -16.25 1 95.25 163 LEU B N 1
ATOM 3850 C CA . LEU B 1 163 ? 7.398 -35.062 -17.359 1 95.25 163 LEU B CA 1
ATOM 3851 C C . LEU B 1 163 ? 8.156 -35.375 -18.641 1 95.25 163 LEU B C 1
ATOM 3853 O O . LEU B 1 163 ? 9.352 -35.062 -18.75 1 95.25 163 LEU B O 1
ATOM 3857 N N . GLY B 1 164 ? 7.402 -35.875 -19.609 1 94.62 164 GLY B N 1
ATOM 3858 C CA . GLY B 1 164 ? 8.031 -36.25 -20.875 1 94.62 164 GLY B CA 1
ATOM 3859 C C . GLY B 1 164 ? 7.797 -35.219 -21.953 1 94.62 164 GLY B C 1
ATOM 3860 O O . GLY B 1 164 ? 8.617 -35.062 -22.859 1 94.62 164 GLY B O 1
ATOM 3861 N N . ARG B 1 165 ? 6.664 -34.594 -21.891 1 95.56 165 ARG B N 1
ATOM 3862 C CA . ARG B 1 165 ? 6.312 -33.625 -22.922 1 95.56 165 ARG B CA 1
ATOM 3863 C C . ARG B 1 165 ? 5.648 -32.375 -22.312 1 95.56 165 ARG B C 1
ATOM 3865 O O . ARG B 1 165 ? 4.742 -32.5 -21.484 1 95.56 165 ARG B O 1
ATOM 3872 N N . LEU B 1 166 ? 6.141 -31.266 -22.672 1 96.62 166 LEU B N 1
ATOM 3873 C CA . LEU B 1 166 ? 5.547 -29.969 -22.328 1 96.62 166 LEU B CA 1
ATOM 3874 C C . LEU B 1 166 ? 5.176 -29.203 -23.594 1 96.62 166 LEU B C 1
ATOM 3876 O O . LEU B 1 166 ? 6.035 -28.922 -24.438 1 96.62 166 LEU B O 1
ATOM 3880 N N . SER B 1 167 ? 3.936 -28.891 -23.797 1 97 167 SER B N 1
ATOM 3881 C CA . SER B 1 167 ? 3.461 -28.141 -24.953 1 97 167 SER B CA 1
ATOM 3882 C C . SER B 1 167 ? 2.996 -26.734 -24.562 1 97 167 SER B C 1
ATOM 3884 O O . SER B 1 167 ? 2.117 -26.594 -23.703 1 97 167 SER B O 1
ATOM 3886 N N . ILE B 1 168 ? 3.576 -25.734 -25.203 1 97.56 168 ILE B N 1
ATOM 3887 C CA . ILE B 1 168 ? 3.172 -24.344 -25 1 97.56 168 ILE B CA 1
ATOM 3888 C C . ILE B 1 168 ? 2.213 -23.922 -26.109 1 97.56 168 ILE B C 1
ATOM 3890 O O . ILE B 1 168 ? 2.535 -24.047 -27.297 1 97.56 168 ILE B O 1
ATOM 3894 N N . ILE B 1 169 ? 1.044 -23.453 -25.703 1 97.94 169 ILE B N 1
ATOM 3895 C CA . ILE B 1 169 ? 0.081 -22.984 -26.703 1 97.94 169 ILE B CA 1
ATOM 3896 C C . ILE B 1 169 ? -0.043 -21.469 -26.641 1 97.94 169 ILE B C 1
ATOM 3898 O O . ILE B 1 169 ? -0.61 -20.938 -25.688 1 97.94 169 ILE B O 1
ATOM 3902 N N . GLY B 1 170 ? 0.432 -20.781 -27.609 1 96.25 170 GLY B N 1
ATOM 3903 C CA . GLY B 1 170 ? 0.316 -19.328 -27.734 1 96.25 170 GLY B CA 1
ATOM 3904 C C . GLY B 1 170 ? -0.913 -18.891 -28.5 1 96.25 170 GLY B C 1
ATOM 3905 O O . GLY B 1 170 ? -1.559 -19.703 -29.172 1 96.25 170 GLY B O 1
ATOM 3906 N N . ARG B 1 171 ? -1.285 -17.625 -28.328 1 90.62 171 ARG B N 1
ATOM 3907 C CA . ARG B 1 171 ? -2.432 -17.062 -29.047 1 90.62 171 ARG B CA 1
ATOM 3908 C C . ARG B 1 171 ? -2.152 -16.984 -30.531 1 90.62 171 ARG B C 1
ATOM 3910 O O . ARG B 1 171 ? -0.997 -16.891 -30.953 1 90.62 171 ARG B O 1
ATOM 3917 N N . GLU B 1 172 ? -3.34 -16.812 -31.125 1 81.62 172 GLU B N 1
ATOM 3918 C CA . GLU B 1 172 ? -3.221 -16.609 -32.562 1 81.62 172 GLU B CA 1
ATOM 3919 C C . GLU B 1 172 ? -2.549 -15.273 -32.875 1 81.62 172 GLU B C 1
ATOM 3921 O O . GLU B 1 172 ? -2.828 -14.266 -32.219 1 81.62 172 GLU B O 1
ATOM 3926 N N . GLY B 1 173 ? -1.519 -15.219 -33.562 1 84 173 GLY B N 1
ATOM 3927 C CA . GLY B 1 173 ? -0.796 -14 -33.906 1 84 173 GLY B CA 1
ATOM 3928 C C . GLY B 1 173 ? 0.656 -14.031 -33.469 1 84 173 GLY B C 1
ATOM 3929 O O . GLY B 1 173 ? 1.478 -13.266 -33.969 1 84 173 GLY B O 1
ATOM 3930 N N . ASN B 1 174 ? 0.818 -14.828 -32.438 1 89.31 174 ASN B N 1
ATOM 3931 C CA . ASN B 1 174 ? 2.227 -15 -32.094 1 89.31 174 ASN B CA 1
ATOM 3932 C C . ASN B 1 174 ? 3.02 -15.578 -33.281 1 89.31 174 ASN B C 1
ATOM 3934 O O . ASN B 1 174 ? 2.623 -16.594 -33.844 1 89.31 174 ASN B O 1
ATOM 3938 N N . SER B 1 175 ? 4.082 -15.016 -33.625 1 92.69 175 SER B N 1
ATOM 3939 C CA . SER B 1 175 ? 4.93 -15.508 -34.688 1 92.69 175 SER B CA 1
ATOM 3940 C C . SER B 1 175 ? 5.711 -16.75 -34.281 1 92.69 175 SER B C 1
ATOM 3942 O O . SER B 1 175 ? 5.93 -16.969 -33.062 1 92.69 175 SER B O 1
ATOM 3944 N N . PRO B 1 176 ? 6.07 -17.5 -35.25 1 94.75 176 PRO B N 1
ATOM 3945 C CA . PRO B 1 176 ? 6.938 -18.641 -34.938 1 94.75 176 PRO B CA 1
ATOM 3946 C C . PRO B 1 176 ? 8.219 -18.219 -34.219 1 94.75 176 PRO B C 1
ATOM 3948 O O . PRO B 1 176 ? 8.68 -18.922 -33.312 1 94.75 176 PRO B O 1
ATOM 3951 N N . GLU B 1 177 ? 8.734 -17.125 -34.594 1 95.94 177 GLU B N 1
ATOM 3952 C CA . GLU B 1 177 ? 9.953 -16.641 -33.938 1 95.94 177 GLU B CA 1
ATOM 3953 C C . GLU B 1 177 ? 9.734 -16.359 -32.469 1 95.94 177 GLU B C 1
ATOM 3955 O O . GLU B 1 177 ? 10.578 -16.688 -31.625 1 95.94 177 GLU B O 1
ATOM 3960 N N . LYS B 1 178 ? 8.562 -15.766 -32.219 1 94.75 178 LYS B N 1
ATOM 3961 C CA . LYS B 1 178 ? 8.234 -15.469 -30.812 1 94.75 178 LYS B CA 1
ATOM 3962 C C . LYS B 1 178 ? 8.055 -16.75 -30 1 94.75 178 LYS B C 1
ATOM 3964 O O . LYS B 1 178 ? 8.539 -16.859 -28.875 1 94.75 178 LYS B O 1
ATOM 3969 N N . MET B 1 179 ? 7.359 -17.656 -30.625 1 96.06 179 MET B N 1
ATOM 3970 C CA . MET B 1 179 ? 7.121 -18.922 -29.938 1 96.06 179 MET B CA 1
ATOM 3971 C C . MET B 1 179 ? 8.43 -19.688 -29.719 1 96.06 179 MET B C 1
ATOM 3973 O O . MET B 1 179 ? 8.656 -20.234 -28.641 1 96.06 179 MET B O 1
ATOM 3977 N N . GLU B 1 180 ? 9.352 -19.672 -30.719 1 95.31 180 GLU B N 1
ATOM 3978 C CA . GLU B 1 180 ? 10.648 -20.344 -30.609 1 95.31 180 GLU B CA 1
ATOM 3979 C C . GLU B 1 180 ? 11.523 -19.688 -29.562 1 95.31 180 GLU B C 1
ATOM 3981 O O . GLU B 1 180 ? 12.227 -20.375 -28.812 1 95.31 180 GLU B O 1
ATOM 3986 N N . ALA B 1 181 ? 11.43 -18.422 -29.531 1 94.44 181 ALA B N 1
ATOM 3987 C CA . ALA B 1 181 ? 12.195 -17.688 -28.531 1 94.44 181 ALA B CA 1
ATOM 3988 C C . ALA B 1 181 ? 11.711 -18.016 -27.109 1 94.44 181 ALA B C 1
ATOM 3990 O O . ALA B 1 181 ? 12.516 -18.156 -26.188 1 94.44 181 ALA B O 1
ATOM 3991 N N . PHE B 1 182 ? 10.43 -18.125 -27 1 94.88 182 PHE B N 1
ATOM 3992 C CA . PHE B 1 182 ? 9.852 -18.422 -25.688 1 94.88 182 PHE B CA 1
ATOM 3993 C C . PHE B 1 182 ? 10.258 -19.828 -25.234 1 94.88 182 PHE B C 1
ATOM 3995 O O . PHE B 1 182 ? 10.727 -20 -24.109 1 94.88 182 PHE B O 1
ATOM 4002 N N . VAL B 1 183 ? 10.117 -20.797 -26.094 1 94.25 183 VAL B N 1
ATOM 4003 C CA . VAL B 1 183 ? 10.406 -22.172 -25.734 1 94.25 183 VAL B CA 1
ATOM 4004 C C . VAL B 1 183 ? 11.914 -22.359 -25.594 1 94.25 183 VAL B C 1
ATOM 4006 O O . VAL B 1 183 ? 12.367 -23.203 -24.812 1 94.25 183 VAL B O 1
ATOM 4009 N N . GLY B 1 184 ? 12.68 -21.547 -26.281 1 91.81 184 GLY B N 1
ATOM 4010 C CA . GLY B 1 184 ? 14.133 -21.578 -26.203 1 91.81 184 GLY B CA 1
ATOM 4011 C C . GLY B 1 184 ? 14.648 -21.281 -24.812 1 91.81 184 GLY B C 1
ATOM 4012 O O . GLY B 1 184 ? 15.727 -21.734 -24.422 1 91.81 184 GLY B O 1
ATOM 4013 N N . LYS B 1 185 ? 13.859 -20.594 -24.031 1 88.81 185 LYS B N 1
ATOM 4014 C CA . LYS B 1 185 ? 14.234 -20.266 -22.656 1 88.81 185 LYS B CA 1
ATOM 4015 C C . LYS B 1 185 ? 14.398 -21.531 -21.812 1 88.81 185 LYS B C 1
ATOM 4017 O O . LYS B 1 185 ? 15.086 -21.5 -20.797 1 88.81 185 LYS B O 1
ATOM 4022 N N . PHE B 1 186 ? 13.75 -22.594 -22.25 1 88.81 186 PHE B N 1
ATOM 4023 C CA . PHE B 1 186 ? 13.672 -23.797 -21.422 1 88.81 186 PHE B CA 1
ATOM 4024 C C . PHE B 1 186 ? 14.562 -24.891 -21.984 1 88.81 186 PHE B C 1
ATOM 4026 O O . PHE B 1 186 ? 14.812 -25.891 -21.312 1 88.81 186 PHE B O 1
ATOM 4033 N N . ARG B 1 187 ? 14.969 -24.938 -23.188 1 75.06 187 ARG B N 1
ATOM 4034 C CA . ARG B 1 187 ? 15.711 -26 -23.844 1 75.06 187 ARG B CA 1
ATOM 4035 C C . ARG B 1 187 ? 17.125 -26.141 -23.266 1 75.06 187 ARG B C 1
ATOM 4037 O O . ARG B 1 187 ? 17.641 -27.25 -23.109 1 75.06 187 ARG B O 1
ATOM 4044 N N . GLY B 1 188 ? 17.75 -25.156 -23 1 62.41 188 GLY B N 1
ATOM 4045 C CA . GLY B 1 188 ? 19.125 -25.266 -22.531 1 62.41 188 GLY B CA 1
ATOM 4046 C C . GLY B 1 188 ? 19.234 -25.922 -21.172 1 62.41 188 GLY B C 1
ATOM 4047 O O . GLY B 1 188 ? 20.219 -26.594 -20.875 1 62.41 188 GLY B O 1
ATOM 4048 N N . GLY B 1 189 ? 18.375 -25.656 -20.312 1 55.53 189 GLY B N 1
ATOM 4049 C CA . GLY B 1 189 ? 18.5 -26.062 -18.922 1 55.53 189 GLY B CA 1
ATOM 4050 C C . GLY B 1 189 ? 17.812 -27.375 -18.625 1 55.53 189 GLY B C 1
ATOM 4051 O O . GLY B 1 189 ? 17.766 -27.812 -17.469 1 55.53 189 GLY B O 1
ATOM 4052 N N . VAL B 1 190 ? 17.109 -27.828 -19.672 1 56.62 190 VAL B N 1
ATOM 4053 C CA . VAL B 1 190 ? 16.266 -28.969 -19.375 1 56.62 190 VAL B CA 1
ATOM 4054 C C . VAL B 1 190 ? 17.109 -30.234 -19.203 1 56.62 190 VAL B C 1
ATOM 4056 O O . VAL B 1 190 ? 17.781 -30.672 -20.141 1 56.62 190 VAL B O 1
ATOM 4059 N N . GLU B 1 191 ? 17.609 -30.312 -17.938 1 55.16 191 GLU B N 1
ATOM 4060 C CA . GLU B 1 191 ? 18.203 -31.594 -17.562 1 55.16 191 GLU B CA 1
ATOM 4061 C C . GLU B 1 191 ? 17.234 -32.75 -17.797 1 55.16 191 GLU B C 1
ATOM 4063 O O . GLU B 1 191 ? 17.609 -33.906 -17.734 1 55.16 191 GLU B O 1
ATOM 4068 N N . SER B 1 192 ? 15.938 -32.312 -18.031 1 63.22 192 SER B N 1
ATOM 4069 C CA . SER B 1 192 ? 14.961 -33.406 -18.062 1 63.22 192 SER B CA 1
ATOM 4070 C C . SER B 1 192 ? 14.695 -33.875 -19.484 1 63.22 192 SER B C 1
ATOM 4072 O O . SER B 1 192 ? 14.922 -33.125 -20.438 1 63.22 192 SER B O 1
ATOM 4074 N N . GLY B 1 193 ? 14.875 -35.156 -19.859 1 82.81 193 GLY B N 1
ATOM 4075 C CA . GLY B 1 193 ? 14.453 -35.844 -21.078 1 82.81 193 GLY B CA 1
ATOM 4076 C C . GLY B 1 193 ? 13.094 -35.375 -21.578 1 82.81 193 GLY B C 1
ATOM 4077 O O . GLY B 1 193 ? 12.516 -35.969 -22.484 1 82.81 193 GLY B O 1
ATOM 4078 N N . THR B 1 194 ? 12.656 -34.062 -21.062 1 91.81 194 THR B N 1
ATOM 4079 C CA . THR B 1 194 ? 11.336 -33.562 -21.438 1 91.81 194 THR B CA 1
ATOM 4080 C C . THR B 1 194 ? 11.391 -32.844 -22.781 1 91.81 194 THR B C 1
ATOM 4082 O O . THR B 1 194 ? 12.242 -31.984 -23 1 91.81 194 THR B O 1
ATOM 4085 N N . ARG B 1 195 ? 10.586 -33.188 -23.75 1 94.38 195 ARG B N 1
ATOM 4086 C CA . ARG B 1 195 ? 10.43 -32.469 -25.031 1 94.38 195 ARG B CA 1
ATOM 4087 C C . ARG B 1 195 ? 9.516 -31.266 -24.875 1 94.38 195 ARG B C 1
ATOM 4089 O O . ARG B 1 195 ? 8.352 -31.406 -24.484 1 94.38 195 ARG B O 1
ATOM 4096 N N . VAL B 1 196 ? 10.055 -30.109 -25.188 1 94.94 196 VAL B N 1
ATOM 4097 C CA . VAL B 1 196 ? 9.266 -28.891 -25.109 1 94.94 196 VAL B CA 1
ATOM 4098 C C . VAL B 1 196 ? 8.891 -28.422 -26.5 1 94.94 196 VAL B C 1
ATOM 4100 O O . VAL B 1 196 ? 9.766 -28.203 -27.344 1 94.94 196 VAL B O 1
ATOM 4103 N N . GLY B 1 197 ? 7.621 -28.312 -26.828 1 94.88 197 GLY B N 1
ATOM 4104 C CA . GLY B 1 197 ? 7.117 -27.844 -28.109 1 94.88 197 GLY B CA 1
ATOM 4105 C C . GLY B 1 197 ? 6.105 -26.719 -27.969 1 94.88 197 GLY B C 1
ATOM 4106 O O . GLY B 1 197 ? 5.801 -26.281 -26.859 1 94.88 197 GLY B O 1
ATOM 4107 N N . TRP B 1 198 ? 5.668 -26.203 -29.125 1 96.19 198 TRP B N 1
ATOM 4108 C CA . TRP B 1 198 ? 4.699 -25.109 -29.094 1 96.19 198 TRP B CA 1
ATOM 4109 C C . TRP B 1 198 ? 3.727 -25.203 -30.266 1 96.19 198 TRP B C 1
ATOM 4111 O O . TRP B 1 198 ? 4.004 -25.891 -31.25 1 96.19 198 TRP B O 1
ATOM 4121 N N . LYS B 1 199 ? 2.607 -24.656 -30.078 1 96.44 199 LYS B N 1
ATOM 4122 C CA . LYS B 1 199 ? 1.601 -24.406 -31.109 1 96.44 199 LYS B CA 1
ATOM 4123 C C . LYS B 1 199 ? 0.973 -23.016 -30.938 1 96.44 199 LYS B C 1
ATOM 4125 O O . LYS B 1 199 ? 1.109 -22.391 -29.875 1 96.44 199 LYS B O 1
ATOM 4130 N N . THR B 1 200 ? 0.43 -22.516 -31.969 1 96.31 200 THR B N 1
ATOM 4131 C CA . THR B 1 200 ? -0.448 -21.359 -31.875 1 96.31 200 THR B CA 1
ATOM 4132 C C . THR B 1 200 ? -1.904 -21.75 -32.094 1 96.31 200 THR B C 1
ATOM 4134 O O . THR B 1 200 ? -2.186 -22.734 -32.781 1 96.31 200 THR B O 1
ATOM 4137 N N . TYR B 1 201 ? -2.717 -21.078 -31.453 1 95.44 201 TYR B N 1
ATOM 4138 C CA . TYR B 1 201 ? -4.121 -21.469 -31.422 1 95.44 201 TYR B CA 1
ATOM 4139 C C . TYR B 1 201 ? -5.031 -20.25 -31.375 1 95.44 201 TYR B C 1
ATOM 4141 O O . TYR B 1 201 ? -4.824 -19.344 -30.562 1 95.44 201 TYR B O 1
ATOM 4149 N N . GLY B 1 202 ? -5.969 -20.172 -32.281 1 90.62 202 GLY B N 1
ATOM 4150 C CA . GLY B 1 202 ? -6.879 -19.031 -32.344 1 90.62 202 GLY B CA 1
ATOM 4151 C C . GLY B 1 202 ? -8.258 -19.344 -31.812 1 90.62 202 GLY B C 1
ATOM 4152 O O . GLY B 1 202 ? -9.203 -18.578 -32.031 1 90.62 202 GLY B O 1
ATOM 4153 N N . GLY B 1 203 ? -8.391 -20.547 -31.25 1 89.25 203 GLY B N 1
ATOM 4154 C CA . GLY B 1 203 ? -9.703 -20.953 -30.781 1 89.25 203 GLY B CA 1
ATOM 4155 C C . GLY B 1 203 ? -10.43 -21.875 -31.734 1 89.25 203 GLY B C 1
ATOM 4156 O O . GLY B 1 203 ? -9.93 -22.156 -32.844 1 89.25 203 GLY B O 1
ATOM 4157 N N . GLY B 1 204 ? -11.5 -22.406 -31.297 1 90.12 204 GLY B N 1
ATOM 4158 C CA . GLY B 1 204 ? -12.297 -23.281 -32.125 1 90.12 204 GLY B CA 1
ATOM 4159 C C . GLY B 1 204 ? -11.734 -24.688 -32.25 1 90.12 204 GLY B C 1
ATOM 4160 O O . GLY B 1 204 ? -11.055 -25.156 -31.328 1 90.12 204 GLY B O 1
ATOM 4161 N N . ILE B 1 205 ? -12.141 -25.344 -33.375 1 90.69 205 ILE B N 1
ATOM 4162 C CA . ILE B 1 205 ? -11.719 -26.734 -33.562 1 90.69 205 ILE B CA 1
ATOM 4163 C C . ILE B 1 205 ? -10.352 -26.766 -34.219 1 90.69 205 ILE B C 1
ATOM 4165 O O . ILE B 1 205 ? -10.156 -26.203 -35.281 1 90.69 205 ILE B O 1
ATOM 4169 N N . ASP B 1 206 ? -9.484 -27.344 -33.5 1 94.12 206 ASP B N 1
ATOM 4170 C CA . ASP B 1 206 ? -8.109 -27.562 -33.969 1 94.12 206 ASP B CA 1
ATOM 4171 C C . ASP B 1 206 ? -7.598 -28.938 -33.531 1 94.12 206 ASP B C 1
ATOM 4173 O O . ASP B 1 206 ? -7.344 -29.156 -32.344 1 94.12 206 ASP B O 1
ATOM 4177 N N . GLN B 1 207 ? -7.348 -29.766 -34.438 1 95.12 207 GLN B N 1
ATOM 4178 C CA . GLN B 1 207 ? -7.035 -31.156 -34.156 1 95.12 207 GLN B CA 1
ATOM 4179 C C . GLN B 1 207 ? -5.719 -31.281 -33.375 1 95.12 207 GLN B C 1
ATOM 4181 O O . GLN B 1 207 ? -5.582 -32.125 -32.5 1 95.12 207 GLN B O 1
ATOM 4186 N N . ASP B 1 208 ? -4.785 -30.5 -33.781 1 95.31 208 ASP B N 1
ATOM 4187 C CA . ASP B 1 208 ? -3.482 -30.547 -33.125 1 95.31 208 ASP B CA 1
ATOM 4188 C C . ASP B 1 208 ? -3.598 -30.172 -31.656 1 95.31 208 ASP B C 1
ATOM 4190 O O . ASP B 1 208 ? -3.031 -30.844 -30.797 1 95.31 208 ASP B O 1
ATOM 4194 N N . VAL B 1 209 ? -4.316 -29.109 -31.406 1 96.81 209 VAL B N 1
ATOM 4195 C CA . VAL B 1 209 ? -4.504 -28.656 -30.031 1 96.81 209 VAL B CA 1
ATOM 4196 C C . VAL B 1 209 ? -5.371 -29.656 -29.281 1 96.81 209 VAL B C 1
ATOM 4198 O O . VAL B 1 209 ? -5.098 -29.969 -28.109 1 96.81 209 VAL B O 1
ATOM 4201 N N . GLN B 1 210 ? -6.367 -30.188 -29.938 1 96.56 210 GLN B N 1
ATOM 4202 C CA . GLN B 1 210 ? -7.215 -31.203 -29.328 1 96.56 210 GLN B CA 1
ATOM 4203 C C . GLN B 1 210 ? -6.395 -32.438 -28.906 1 96.56 210 GLN B C 1
ATOM 4205 O O . GLN B 1 210 ? -6.594 -32.969 -27.812 1 96.56 210 GLN B O 1
ATOM 4210 N N . ASP B 1 211 ? -5.492 -32.875 -29.75 1 95.81 211 ASP B N 1
ATOM 4211 C CA . ASP B 1 211 ? -4.656 -34.031 -29.469 1 95.81 211 ASP B CA 1
ATOM 4212 C C . ASP B 1 211 ? -3.775 -33.781 -28.234 1 95.81 211 ASP B C 1
ATOM 4214 O O . ASP B 1 211 ? -3.625 -34.656 -27.391 1 95.81 211 ASP B O 1
ATOM 4218 N N . GLU B 1 212 ? -3.197 -32.562 -28.172 1 96 212 GLU B N 1
ATOM 4219 C CA . GLU B 1 212 ? -2.361 -32.188 -27.031 1 96 212 GLU B CA 1
ATOM 4220 C C . GLU B 1 212 ? -3.16 -32.219 -25.734 1 96 212 GLU B C 1
ATOM 4222 O O . GLU B 1 212 ? -2.693 -32.75 -24.719 1 96 212 GLU B O 1
ATOM 4227 N N . LEU B 1 213 ? -4.359 -31.672 -25.781 1 96.88 213 LEU B N 1
ATOM 4228 C CA . LEU B 1 213 ? -5.188 -31.578 -24.578 1 96.88 213 LEU B CA 1
ATOM 4229 C C . LEU B 1 213 ? -5.746 -32.938 -24.172 1 96.88 213 LEU B C 1
ATOM 4231 O O . LEU B 1 213 ? -5.863 -33.219 -22.984 1 96.88 213 LEU B O 1
ATOM 4235 N N . HIS B 1 214 ? -6.012 -33.719 -25.172 1 95 214 HIS B N 1
ATOM 4236 C CA . HIS B 1 214 ? -6.527 -35.062 -24.922 1 95 214 HIS B CA 1
ATOM 4237 C C . HIS B 1 214 ? -5.539 -35.906 -24.109 1 95 214 HIS B C 1
ATOM 4239 O O . HIS B 1 214 ? -5.941 -36.656 -23.219 1 95 214 HIS B O 1
ATOM 4245 N N . GLU B 1 215 ? -4.328 -35.688 -24.344 1 94.31 215 GLU B N 1
ATOM 4246 C CA . GLU B 1 215 ? -3.299 -36.531 -23.734 1 94.31 215 GLU B CA 1
ATOM 4247 C C . GLU B 1 215 ? -2.742 -35.875 -22.469 1 94.31 215 GLU B C 1
ATOM 4249 O O . GLU B 1 215 ? -1.988 -36.531 -21.719 1 94.31 215 GLU B O 1
ATOM 4254 N N . ALA B 1 216 ? -3.141 -34.719 -22.172 1 97.12 216 ALA B N 1
ATOM 4255 C CA . ALA B 1 216 ? -2.502 -33.938 -21.109 1 97.12 216 ALA B CA 1
ATOM 4256 C C . ALA B 1 216 ? -2.92 -34.469 -19.734 1 97.12 216 ALA B C 1
ATOM 4258 O O . ALA B 1 216 ? -4.105 -34.688 -19.484 1 97.12 216 ALA B O 1
ATOM 4259 N N . ASP B 1 217 ? -1.9 -34.688 -18.828 1 96.88 217 ASP B N 1
ATOM 4260 C CA . ASP B 1 217 ? -2.146 -34.969 -17.406 1 96.88 217 ASP B CA 1
ATOM 4261 C C . ASP B 1 217 ? -2.438 -33.688 -16.625 1 96.88 217 ASP B C 1
ATOM 4263 O O . ASP B 1 217 ? -3.145 -33.719 -15.617 1 96.88 217 ASP B O 1
ATOM 4267 N N . ALA B 1 218 ? -1.859 -32.625 -17.109 1 98.12 218 ALA B N 1
ATOM 4268 C CA . ALA B 1 218 ? -2.006 -31.328 -16.469 1 98.12 218 ALA B CA 1
ATOM 4269 C C . ALA B 1 218 ? -2.137 -30.219 -17.516 1 98.12 218 ALA B C 1
ATOM 4271 O O . ALA B 1 218 ? -1.451 -30.234 -18.531 1 98.12 218 ALA B O 1
ATOM 4272 N N . ILE B 1 219 ? -3.061 -29.297 -17.266 1 98.56 219 ILE B N 1
ATOM 4273 C CA . ILE B 1 219 ? -3.299 -28.156 -18.141 1 98.56 219 ILE B CA 1
ATOM 4274 C C . ILE B 1 219 ? -3.254 -26.859 -17.328 1 98.56 219 ILE B C 1
ATOM 4276 O O . ILE B 1 219 ? -3.945 -26.734 -16.312 1 98.56 219 ILE B O 1
ATOM 4280 N N . PHE B 1 220 ? -2.4 -25.953 -17.75 1 98.69 220 PHE B N 1
ATOM 4281 C CA . PHE B 1 220 ? -2.285 -24.656 -17.078 1 98.69 220 PHE B CA 1
ATOM 4282 C C . PHE B 1 220 ? -2.768 -23.547 -18 1 98.69 220 PHE B C 1
ATOM 4284 O O . PHE B 1 220 ? -2.191 -23.312 -19.062 1 98.69 220 PHE B O 1
ATOM 4291 N N . CYS B 1 221 ? -3.811 -22.891 -17.562 1 98.25 221 CYS B N 1
ATOM 4292 C CA . CYS B 1 221 ? -4.34 -21.734 -18.266 1 98.25 221 CYS B CA 1
ATOM 4293 C C . CYS B 1 221 ? -3.9 -20.438 -17.609 1 98.25 221 CYS B C 1
ATOM 4295 O O . CYS B 1 221 ? -4.285 -20.141 -16.469 1 98.25 221 CYS B O 1
ATOM 4297 N N . CYS B 1 222 ? -3.098 -19.672 -18.312 1 95.88 222 CYS B N 1
ATOM 4298 C CA . CYS B 1 222 ? -2.463 -18.469 -17.781 1 95.88 222 CYS B CA 1
ATOM 4299 C C . CYS B 1 222 ? -2.793 -17.266 -18.641 1 95.88 222 CYS B C 1
ATOM 4301 O O . CYS B 1 222 ? -1.925 -16.422 -18.906 1 95.88 222 CYS B O 1
ATOM 4303 N N . THR B 1 223 ? -3.986 -17.125 -19.062 1 92.38 223 THR B N 1
ATOM 4304 C CA . THR B 1 223 ? -4.379 -16.109 -20.031 1 92.38 223 THR B CA 1
ATOM 4305 C C . THR B 1 223 ? -5.547 -15.273 -19.5 1 92.38 223 THR B C 1
ATOM 4307 O O . THR B 1 223 ? -6.613 -15.812 -19.203 1 92.38 223 THR B O 1
ATOM 4310 N N . PRO B 1 224 ? -5.305 -13.953 -19.391 1 90.06 224 PRO B N 1
ATOM 4311 C CA . PRO B 1 224 ? -6.488 -13.133 -19.109 1 90.06 224 PRO B CA 1
ATOM 4312 C C . PRO B 1 224 ? -7.48 -13.117 -20.281 1 90.06 224 PRO B C 1
ATOM 4314 O O . PRO B 1 224 ? -7.172 -12.586 -21.344 1 90.06 224 PRO B O 1
ATOM 4317 N N . SER B 1 225 ? -8.586 -13.766 -20.109 1 92.5 225 SER B N 1
ATOM 4318 C CA . SER B 1 225 ? -9.531 -13.953 -21.203 1 92.5 225 SER B CA 1
ATOM 4319 C C . SER B 1 225 ? -10.969 -13.781 -20.734 1 92.5 225 SER B C 1
ATOM 4321 O O . SER B 1 225 ? -11.266 -13.969 -19.547 1 92.5 225 SER B O 1
ATOM 4323 N N . ARG B 1 226 ? -11.836 -13.391 -21.641 1 92.5 226 ARG B N 1
ATOM 4324 C CA . ARG B 1 226 ? -13.273 -13.305 -21.391 1 92.5 226 ARG B CA 1
ATOM 4325 C C . ARG B 1 226 ? -14.016 -14.445 -22.078 1 92.5 226 ARG B C 1
ATOM 4327 O O . ARG B 1 226 ? -15.227 -14.609 -21.891 1 92.5 226 ARG B O 1
ATOM 4334 N N . VAL B 1 227 ? -13.242 -15.211 -22.781 1 94.38 227 VAL B N 1
ATOM 4335 C CA . VAL B 1 227 ? -13.797 -16.375 -23.469 1 94.38 227 VAL B CA 1
ATOM 4336 C C . VAL B 1 227 ? -12.977 -17.609 -23.141 1 94.38 227 VAL B C 1
ATOM 4338 O O . VAL B 1 227 ? -11.805 -17.516 -22.766 1 94.38 227 VAL B O 1
ATOM 4341 N N . GLU B 1 228 ? -13.633 -18.797 -23.203 1 95.94 228 GLU B N 1
ATOM 4342 C CA . GLU B 1 228 ? -12.93 -20.047 -22.938 1 95.94 228 GLU B CA 1
ATOM 4343 C C . GLU B 1 228 ? -11.75 -20.234 -23.875 1 95.94 228 GLU B C 1
ATOM 4345 O O . GLU B 1 228 ? -11.836 -19.891 -25.062 1 95.94 228 GLU B O 1
ATOM 4350 N N . LEU B 1 229 ? -10.664 -20.766 -23.406 1 97 229 LEU B N 1
ATOM 4351 C CA . LEU B 1 229 ? -9.453 -20.906 -24.203 1 97 229 LEU B CA 1
ATOM 4352 C C . LEU B 1 229 ? -9.578 -22.062 -25.188 1 97 229 LEU B C 1
ATOM 4354 O O . LEU B 1 229 ? -8.938 -22.062 -26.25 1 97 229 LEU B O 1
ATOM 4358 N N . PHE B 1 230 ? -10.352 -23.109 -24.859 1 97.06 230 PHE B N 1
ATOM 4359 C CA . PHE B 1 230 ? -10.609 -24.281 -25.688 1 97.06 230 PHE B CA 1
ATOM 4360 C C . PHE B 1 230 ? -11.945 -24.922 -25.344 1 97.06 230 PHE B C 1
ATOM 4362 O O . PHE B 1 230 ? -12.453 -24.734 -24.234 1 97.06 230 PHE B O 1
ATOM 4369 N N . PRO B 1 231 ? -12.523 -25.641 -26.266 1 95.62 231 PRO B N 1
ATOM 4370 C CA . PRO B 1 231 ? -13.758 -26.375 -25.953 1 95.62 231 PRO B CA 1
ATOM 4371 C C . PRO B 1 231 ? -13.539 -27.5 -24.953 1 95.62 231 PRO B C 1
ATOM 4373 O O . PRO B 1 231 ? -12.586 -28.266 -25.078 1 95.62 231 PRO B O 1
ATOM 4376 N N . VAL B 1 232 ? -14.422 -27.594 -23.969 1 94.19 232 VAL B N 1
ATOM 4377 C CA . VAL B 1 232 ? -14.281 -28.609 -22.922 1 94.19 232 VAL B CA 1
ATOM 4378 C C . VAL B 1 232 ? -14.375 -30 -23.547 1 94.19 232 VAL B C 1
ATOM 4380 O O . VAL B 1 232 ? -13.906 -30.984 -22.953 1 94.19 232 VAL B O 1
ATOM 4383 N N . GLU B 1 233 ? -14.93 -30.062 -24.75 1 92.12 233 GLU B N 1
ATOM 4384 C CA . GLU B 1 233 ? -15.055 -31.312 -25.484 1 92.12 233 GLU B CA 1
ATOM 4385 C C . GLU B 1 233 ? -13.688 -31.891 -25.828 1 92.12 233 GLU B C 1
ATOM 4387 O O . GLU B 1 233 ? -13.57 -33.062 -26.141 1 92.12 233 GLU B O 1
ATOM 4392 N N . PHE B 1 234 ? -12.695 -31.016 -25.781 1 94.88 234 PHE B N 1
ATOM 4393 C CA . PHE B 1 234 ? -11.344 -31.5 -26.016 1 94.88 234 PHE B CA 1
ATOM 4394 C C . PHE B 1 234 ? -10.883 -32.406 -24.891 1 94.88 234 PHE B C 1
ATOM 4396 O O . PHE B 1 234 ? -9.938 -33.188 -25.047 1 94.88 234 PHE B O 1
ATOM 4403 N N . LEU B 1 235 ? -11.547 -32.25 -23.688 1 93.25 235 LEU B N 1
ATOM 4404 C CA . LEU B 1 235 ? -11.188 -33.031 -22.5 1 93.25 235 LEU B CA 1
ATOM 4405 C C . LEU B 1 235 ? -11.992 -34.312 -22.438 1 93.25 235 LEU B C 1
ATOM 4407 O O . LEU B 1 235 ? -13.219 -34.312 -22.531 1 93.25 235 LEU B O 1
ATOM 4411 N N . THR B 1 236 ? -11.398 -35.469 -22.625 1 83.31 236 THR B N 1
ATOM 4412 C CA . THR B 1 236 ? -12.109 -36.75 -22.594 1 83.31 236 THR B CA 1
ATOM 4413 C C . THR B 1 236 ? -12.297 -37.219 -21.141 1 83.31 236 THR B C 1
ATOM 4415 O O . THR B 1 236 ? -11.539 -36.812 -20.25 1 83.31 236 THR B O 1
ATOM 4418 N N . ASP B 1 237 ? -13.242 -38.062 -20.859 1 77.56 237 ASP B N 1
ATOM 4419 C CA . ASP B 1 237 ? -13.555 -38.562 -19.516 1 77.56 237 ASP B CA 1
ATOM 4420 C C . ASP B 1 237 ? -12.641 -39.719 -19.141 1 77.56 237 ASP B C 1
ATOM 4422 O O . ASP B 1 237 ? -12.672 -40.188 -18 1 77.56 237 ASP B O 1
ATOM 4426 N N . GLU B 1 238 ? -11.828 -40.125 -20 1 79.19 238 GLU B N 1
ATOM 4427 C CA . GLU B 1 238 ? -11.016 -41.344 -19.766 1 79.19 238 GLU B CA 1
ATOM 4428 C C . GLU B 1 238 ? -9.797 -41 -18.906 1 79.19 238 GLU B C 1
ATOM 4430 O O . GLU B 1 238 ? -9.18 -41.906 -18.344 1 79.19 238 GLU B O 1
ATOM 4435 N N . LYS B 1 239 ? -9.562 -39.812 -18.766 1 88.44 239 LYS B N 1
ATOM 4436 C CA . LYS B 1 239 ? -8.336 -39.406 -18.078 1 88.44 239 LYS B CA 1
ATOM 4437 C C . LYS B 1 239 ? -8.633 -38.438 -16.953 1 88.44 239 LYS B C 1
ATOM 4439 O O . LYS B 1 239 ? -9.453 -37.531 -17.109 1 88.44 239 LYS B O 1
ATOM 4444 N N . GLU B 1 240 ? -7.988 -38.719 -15.812 1 90.88 240 GLU B N 1
ATOM 4445 C CA . GLU B 1 240 ? -8.031 -37.75 -14.719 1 90.88 240 GLU B CA 1
ATOM 4446 C C . GLU B 1 240 ? -7.016 -36.625 -14.922 1 90.88 240 GLU B C 1
ATOM 4448 O O . GLU B 1 240 ? -5.863 -36.906 -15.273 1 90.88 240 GLU B O 1
ATOM 4453 N N . ARG B 1 241 ? -7.508 -35.375 -14.75 1 94.88 241 ARG B N 1
ATOM 4454 C CA . ARG B 1 241 ? -6.652 -34.25 -15.109 1 94.88 241 ARG B CA 1
ATOM 4455 C C . ARG B 1 241 ? -6.586 -33.25 -13.984 1 94.88 241 ARG B C 1
ATOM 4457 O O . ARG B 1 241 ? -7.492 -33.156 -13.148 1 94.88 241 ARG B O 1
ATOM 4464 N N . TYR B 1 242 ? -5.438 -32.594 -13.969 1 97.44 242 TYR B N 1
ATOM 4465 C CA . TYR B 1 242 ? -5.277 -31.375 -13.195 1 97.44 242 TYR B CA 1
ATOM 4466 C C . TYR B 1 242 ? -5.336 -30.141 -14.086 1 97.44 242 TYR B C 1
ATOM 4468 O O . TYR B 1 242 ? -4.555 -30.031 -15.039 1 97.44 242 TYR B O 1
ATOM 4476 N N . ILE B 1 243 ? -6.266 -29.234 -13.828 1 98.25 243 ILE B N 1
ATOM 4477 C CA . ILE B 1 243 ? -6.395 -28.016 -14.609 1 98.25 243 ILE B CA 1
ATOM 4478 C C . ILE B 1 243 ? -6.246 -26.797 -13.695 1 98.25 243 ILE B C 1
ATOM 4480 O O . ILE B 1 243 ? -6.957 -26.672 -12.695 1 98.25 243 ILE B O 1
ATOM 4484 N N . SER B 1 244 ? -5.309 -25.969 -14.016 1 98.56 244 SER B N 1
ATOM 4485 C CA . SER B 1 244 ? -5.066 -24.766 -13.242 1 98.56 244 SER B CA 1
ATOM 4486 C C . SER B 1 244 ? -5.504 -23.516 -14.016 1 98.56 244 SER B C 1
ATOM 4488 O O . SER B 1 244 ? -5.094 -23.312 -15.156 1 98.56 244 SER B O 1
ATOM 4490 N N . LEU B 1 245 ? -6.363 -22.734 -13.414 1 98.5 245 LEU B N 1
ATOM 4491 C CA . LEU B 1 245 ? -6.863 -21.484 -13.984 1 98.5 245 LEU B CA 1
ATOM 4492 C C . LEU B 1 245 ? -6.336 -20.281 -13.195 1 98.5 245 LEU B C 1
ATOM 4494 O O . LEU B 1 245 ? -6.863 -19.953 -12.133 1 98.5 245 LEU B O 1
ATOM 4498 N N . ILE B 1 246 ? -5.348 -19.547 -13.805 1 96.81 246 ILE B N 1
ATOM 4499 C CA . ILE B 1 246 ? -4.73 -18.516 -12.992 1 96.81 246 ILE B CA 1
ATOM 4500 C C . ILE B 1 246 ? -4.676 -17.203 -13.781 1 96.81 246 ILE B C 1
ATOM 4502 O O . ILE B 1 246 ? -4.129 -16.203 -13.312 1 96.81 246 ILE B O 1
ATOM 4506 N N . GLY B 1 247 ? -5.266 -17.141 -14.938 1 93.38 247 GLY B N 1
ATOM 4507 C CA . GLY B 1 247 ? -5.23 -15.945 -15.758 1 93.38 247 GLY B CA 1
ATOM 4508 C C . GLY B 1 247 ? -6.445 -15.055 -15.57 1 93.38 247 GLY B C 1
ATOM 4509 O O . GLY B 1 247 ? -6.398 -13.859 -15.875 1 93.38 247 GLY B O 1
ATOM 4510 N N . SER B 1 248 ? -7.539 -15.633 -15.227 1 92.12 248 SER B N 1
ATOM 4511 C CA . SER B 1 248 ? -8.773 -14.883 -14.992 1 92.12 248 SER B CA 1
ATOM 4512 C C . SER B 1 248 ? -8.898 -14.469 -13.531 1 92.12 248 SER B C 1
ATOM 4514 O O . SER B 1 248 ? -8.594 -15.25 -12.625 1 92.12 248 SER B O 1
ATOM 4516 N N . TYR B 1 249 ? -9.305 -13.18 -13.32 1 89.31 249 TYR B N 1
ATOM 4517 C CA . TYR B 1 249 ? -9.328 -12.703 -11.945 1 89.31 249 TYR B CA 1
ATOM 4518 C C . TYR B 1 249 ? -10.461 -11.711 -11.727 1 89.31 249 TYR B C 1
ATOM 4520 O O . TYR B 1 249 ? -10.469 -10.961 -10.742 1 89.31 249 TYR B O 1
ATOM 4528 N N . LYS B 1 250 ? -11.352 -11.594 -12.68 1 91.44 250 LYS B N 1
ATOM 4529 C CA . LYS B 1 250 ? -12.555 -10.773 -12.578 1 91.44 250 LYS B CA 1
ATOM 4530 C C . LYS B 1 250 ? -13.805 -11.594 -12.867 1 91.44 250 LYS B C 1
ATOM 4532 O O . LYS B 1 250 ? -13.742 -12.609 -13.57 1 91.44 250 LYS B O 1
ATOM 4537 N N . PRO B 1 251 ? -14.938 -11.094 -12.43 1 95.31 251 PRO B N 1
ATOM 4538 C CA . PRO B 1 251 ? -16.188 -11.852 -12.555 1 95.31 251 PRO B CA 1
ATOM 4539 C C . PRO B 1 251 ? -16.562 -12.141 -14.008 1 95.31 251 PRO B C 1
ATOM 4541 O O . PRO B 1 251 ? -17.203 -13.148 -14.297 1 95.31 251 PRO B O 1
ATOM 4544 N N . HIS B 1 252 ? -16.094 -11.297 -14.914 1 95.12 252 HIS B N 1
ATOM 4545 C CA . HIS B 1 252 ? -16.516 -11.453 -16.312 1 95.12 252 HIS B CA 1
ATOM 4546 C C . HIS B 1 252 ? -15.461 -12.211 -17.109 1 95.12 252 HIS B C 1
ATOM 4548 O O . HIS B 1 252 ? -15.633 -12.438 -18.312 1 95.12 252 HIS B O 1
ATOM 4554 N N . MET B 1 253 ? -14.406 -12.602 -16.469 1 94.56 253 MET B N 1
ATOM 4555 C CA . MET B 1 253 ? -13.328 -13.328 -17.125 1 94.56 253 MET B CA 1
ATOM 4556 C C . MET B 1 253 ? -13.5 -14.836 -16.953 1 94.56 253 MET B C 1
ATOM 4558 O O . MET B 1 253 ? -14.18 -15.281 -16.031 1 94.56 253 MET B O 1
ATOM 4562 N N . LYS B 1 254 ? -12.938 -15.562 -17.906 1 97.31 254 LYS B N 1
ATOM 4563 C CA . LYS B 1 254 ? -12.898 -17.016 -17.797 1 97.31 254 LYS B CA 1
ATOM 4564 C C . LYS B 1 254 ? -11.836 -17.609 -18.734 1 97.31 254 LYS B C 1
ATOM 4566 O O . LYS B 1 254 ? -11.547 -17.031 -19.797 1 97.31 254 LYS B O 1
ATOM 4571 N N . GLU B 1 255 ? -11.266 -18.688 -18.344 1 97.62 255 GLU B N 1
ATOM 4572 C CA . GLU B 1 255 ? -10.328 -19.438 -19.172 1 97.62 255 GLU B CA 1
ATOM 4573 C C . GLU B 1 255 ? -10.906 -20.797 -19.578 1 97.62 255 GLU B C 1
ATOM 4575 O O . GLU B 1 255 ? -10.469 -21.391 -20.562 1 97.62 255 GLU B O 1
ATOM 4580 N N . LEU B 1 256 ? -11.812 -21.297 -18.812 1 97.94 256 LEU B N 1
ATOM 4581 C CA . LEU B 1 256 ? -12.508 -22.562 -19 1 97.94 256 LEU B CA 1
ATOM 4582 C C . LEU B 1 256 ? -14.016 -22.391 -18.859 1 97.94 256 LEU B C 1
ATOM 4584 O O . LEU B 1 256 ? -14.477 -21.547 -18.094 1 97.94 256 LEU B O 1
ATOM 4588 N N . SER B 1 257 ? -14.773 -23.219 -19.594 1 97.06 257 SER B N 1
ATOM 4589 C CA . SER B 1 257 ? -16.219 -23.125 -19.484 1 97.06 257 SER B CA 1
ATOM 4590 C C . SER B 1 257 ? -16.688 -23.359 -18.047 1 97.06 257 SER B C 1
ATOM 4592 O O . SER B 1 257 ? -16.375 -24.406 -17.453 1 97.06 257 SER B O 1
ATOM 4594 N N . PRO B 1 258 ? -17.469 -22.406 -17.562 1 97.75 258 PRO B N 1
ATOM 4595 C CA . PRO B 1 258 ? -17.969 -22.594 -16.188 1 97.75 258 PRO B CA 1
ATOM 4596 C C . PRO B 1 258 ? -18.719 -23.906 -16 1 97.75 258 PRO B C 1
ATOM 4598 O O . PRO B 1 258 ? -18.688 -24.484 -14.914 1 97.75 258 PRO B O 1
ATOM 4601 N N . GLY B 1 259 ? -19.344 -24.359 -17 1 96.19 259 GLY B N 1
ATOM 4602 C CA . GLY B 1 259 ? -20.078 -25.625 -16.953 1 96.19 259 GLY B CA 1
ATOM 4603 C C . GLY B 1 259 ? -19.203 -26.812 -16.594 1 96.19 259 GLY B C 1
ATOM 4604 O O . GLY B 1 259 ? -19.672 -27.781 -16.016 1 96.19 259 GLY B O 1
ATOM 4605 N N . TYR B 1 260 ? -17.922 -26.766 -16.953 1 96.5 260 TYR B N 1
ATOM 4606 C CA . TYR B 1 260 ? -17 -27.844 -16.609 1 96.5 260 TYR B CA 1
ATOM 4607 C C . TYR B 1 260 ? -16.828 -27.953 -15.094 1 96.5 260 TYR B C 1
ATOM 4609 O O . TYR B 1 260 ? -16.703 -29.062 -14.562 1 96.5 260 TYR B O 1
ATOM 4617 N N . LEU B 1 261 ? -16.844 -26.844 -14.383 1 97.62 261 LEU B N 1
ATOM 4618 C CA . LEU B 1 261 ? -16.641 -26.828 -12.938 1 97.62 261 LEU B CA 1
ATOM 4619 C C . LEU B 1 261 ? -17.828 -27.438 -12.211 1 97.62 261 LEU B C 1
ATOM 4621 O O . LEU B 1 261 ? -17.719 -27.828 -11.047 1 97.62 261 LEU B O 1
ATOM 4625 N N . ARG B 1 262 ? -18.922 -27.516 -12.852 1 95.94 262 ARG B N 1
ATOM 4626 C CA . ARG B 1 262 ? -20.156 -28.016 -12.227 1 95.94 262 ARG B CA 1
ATOM 4627 C C . ARG B 1 262 ? -20.234 -29.531 -12.297 1 95.94 262 ARG B C 1
ATOM 4629 O O . ARG B 1 262 ? -21.062 -30.141 -11.617 1 95.94 262 ARG B O 1
ATOM 4636 N N . ARG B 1 263 ? -19.453 -30.094 -13.047 1 93.56 263 ARG B N 1
ATOM 4637 C CA . ARG B 1 263 ? -19.484 -31.547 -13.188 1 93.56 263 ARG B CA 1
ATOM 4638 C C . ARG B 1 263 ? -19.234 -32.219 -11.844 1 93.56 263 ARG B C 1
ATOM 4640 O O . ARG B 1 263 ? -18.359 -31.828 -11.094 1 93.56 263 ARG B O 1
ATOM 4647 N N . GLU B 1 264 ? -19.953 -33.281 -11.562 1 91.81 264 GLU B N 1
ATOM 4648 C CA . GLU B 1 264 ? -19.859 -34 -10.297 1 91.81 264 GLU B CA 1
ATOM 4649 C C . GLU B 1 264 ? -18.484 -34.656 -10.125 1 91.81 264 GLU B C 1
ATOM 4651 O O . GLU B 1 264 ? -18 -34.812 -9 1 91.81 264 GLU B O 1
ATOM 4656 N N . SER B 1 265 ? -17.906 -34.969 -11.211 1 92.25 265 SER B N 1
ATOM 4657 C CA . SER B 1 265 ? -16.625 -35.656 -11.18 1 92.25 265 SER B CA 1
ATOM 4658 C C . SER B 1 265 ? -15.477 -34.688 -10.938 1 92.25 265 SER B C 1
ATOM 4660 O O . SER B 1 265 ? -14.336 -35.125 -10.727 1 92.25 265 SER B O 1
ATOM 4662 N N . VAL B 1 266 ? -15.773 -33.406 -10.961 1 95.81 266 VAL B N 1
ATOM 4663 C CA . VAL B 1 266 ? -14.719 -32.406 -10.867 1 95.81 266 VAL B CA 1
ATOM 4664 C C . VAL B 1 266 ? -14.664 -31.828 -9.453 1 95.81 266 VAL B C 1
ATOM 4666 O O . VAL B 1 266 ? -15.672 -31.375 -8.914 1 95.81 266 VAL B O 1
ATOM 4669 N N . THR B 1 267 ? -13.516 -31.938 -8.875 1 96.69 267 THR B N 1
ATOM 4670 C CA . THR B 1 267 ? -13.25 -31.25 -7.617 1 96.69 267 THR B CA 1
ATOM 4671 C C . THR B 1 267 ? -12.688 -29.859 -7.879 1 96.69 267 THR B C 1
ATOM 4673 O O . THR B 1 267 ? -11.672 -29.703 -8.555 1 96.69 267 THR B O 1
ATOM 4676 N N . VAL B 1 268 ? -13.336 -28.828 -7.32 1 98.44 268 VAL B N 1
ATOM 4677 C CA . VAL B 1 268 ? -12.891 -27.453 -7.527 1 98.44 268 VAL B CA 1
ATOM 4678 C C . VAL B 1 268 ? -12.148 -26.953 -6.289 1 98.44 268 VAL B C 1
ATOM 4680 O O . VAL B 1 268 ? -12.734 -26.828 -5.215 1 98.44 268 VAL B O 1
ATOM 4683 N N . VAL B 1 269 ? -10.883 -26.719 -6.445 1 98.38 269 VAL B N 1
ATOM 4684 C CA . VAL B 1 269 ? -10.008 -26.203 -5.395 1 98.38 269 VAL B CA 1
ATOM 4685 C C . VAL B 1 269 ? -9.672 -24.734 -5.68 1 98.38 269 VAL B C 1
ATOM 4687 O O . VAL B 1 269 ? -9.414 -24.375 -6.828 1 98.38 269 VAL B O 1
ATOM 4690 N N . VAL B 1 270 ? -9.719 -23.891 -4.621 1 98.38 270 VAL B N 1
ATOM 4691 C CA . VAL B 1 270 ? -9.492 -22.469 -4.801 1 98.38 270 VAL B CA 1
ATOM 4692 C C . VAL B 1 270 ? -8.445 -21.984 -3.795 1 98.38 270 VAL B C 1
ATOM 4694 O O . VAL B 1 270 ? -8.156 -22.672 -2.812 1 98.38 270 VAL B O 1
ATOM 4697 N N . ASP B 1 271 ? -7.836 -20.844 -4.105 1 97.38 271 ASP B N 1
ATOM 4698 C CA . ASP B 1 271 ? -6.898 -20.266 -3.152 1 97.38 271 ASP B CA 1
ATOM 4699 C C . ASP B 1 271 ? -7.637 -19.688 -1.944 1 97.38 271 ASP B C 1
ATOM 4701 O O . ASP B 1 271 ? -7.105 -19.672 -0.832 1 97.38 271 ASP B O 1
ATOM 4705 N N . SER B 1 272 ? -8.805 -19.203 -2.184 1 96 272 SER B N 1
ATOM 4706 C CA . SER B 1 272 ? -9.688 -18.703 -1.134 1 96 272 SER B CA 1
ATOM 4707 C C . SER B 1 272 ? -11.148 -18.812 -1.547 1 96 272 SER B C 1
ATOM 4709 O O . SER B 1 272 ? -11.555 -18.266 -2.574 1 96 272 SER B O 1
ATOM 4711 N N . VAL B 1 273 ? -11.922 -19.484 -0.749 1 96.62 273 VAL B N 1
ATOM 4712 C CA . VAL B 1 273 ? -13.344 -19.641 -1.036 1 96.62 273 VAL B CA 1
ATOM 4713 C C . VAL B 1 273 ? -14.031 -18.281 -1.095 1 96.62 273 VAL B C 1
ATOM 4715 O O . VAL B 1 273 ? -14.719 -17.969 -2.064 1 96.62 273 VAL B O 1
ATOM 4718 N N . GLU B 1 274 ? -13.742 -17.453 -0.157 1 94.12 274 GLU B N 1
ATOM 4719 C CA . GLU B 1 274 ? -14.367 -16.141 -0.082 1 94.12 274 GLU B CA 1
ATOM 4720 C C . GLU B 1 274 ? -13.992 -15.273 -1.283 1 94.12 274 GLU B C 1
ATOM 4722 O O . GLU B 1 274 ? -14.852 -14.656 -1.91 1 94.12 274 GLU B O 1
ATOM 4727 N N . ALA B 1 275 ? -12.773 -15.258 -1.619 1 94.62 275 ALA B N 1
ATOM 4728 C CA . ALA B 1 275 ? -12.289 -14.406 -2.703 1 94.62 275 ALA B CA 1
ATOM 4729 C C . ALA B 1 275 ? -12.828 -14.883 -4.051 1 94.62 275 ALA B C 1
ATOM 4731 O O . ALA B 1 275 ? -13.227 -14.062 -4.887 1 94.62 275 ALA B O 1
ATOM 4732 N N . CYS B 1 276 ? -12.828 -16.172 -4.262 1 97.25 276 CYS B N 1
ATOM 4733 C CA . CYS B 1 276 ? -13.227 -16.703 -5.555 1 97.25 276 CYS B CA 1
ATOM 4734 C C . CYS B 1 276 ? -14.727 -16.531 -5.777 1 97.25 276 CYS B C 1
ATOM 4736 O O . CYS B 1 276 ? -15.172 -16.359 -6.914 1 97.25 276 CYS B O 1
ATOM 4738 N N . LEU B 1 277 ? -15.5 -16.516 -4.715 1 97.44 277 LEU B N 1
ATOM 4739 C CA . LEU B 1 277 ? -16.938 -16.312 -4.836 1 97.44 277 LEU B CA 1
ATOM 4740 C C . LEU B 1 277 ? -17.25 -14.883 -5.277 1 97.44 277 LEU B C 1
ATOM 4742 O O . LEU B 1 277 ? -18.344 -14.602 -5.77 1 97.44 277 LEU B O 1
ATOM 4746 N N . VAL B 1 278 ? -16.25 -14.023 -5.172 1 95.31 278 VAL B N 1
ATOM 4747 C CA . VAL B 1 278 ? -16.469 -12.617 -5.477 1 95.31 278 VAL B CA 1
ATOM 4748 C C . VAL B 1 278 ? -15.758 -12.25 -6.777 1 95.31 278 VAL B C 1
ATOM 4750 O O . VAL B 1 278 ? -16.25 -11.445 -7.566 1 95.31 278 VAL B O 1
ATOM 4753 N N . GLU B 1 279 ? -14.664 -12.93 -7.059 1 95 279 GLU B N 1
ATOM 4754 C CA . GLU B 1 279 ? -13.781 -12.391 -8.086 1 95 279 GLU B CA 1
ATOM 4755 C C . GLU B 1 279 ? -13.617 -13.367 -9.242 1 95 279 GLU B C 1
ATOM 4757 O O . GLU B 1 279 ? -13.297 -12.961 -10.359 1 95 279 GLU B O 1
ATOM 4762 N N . ALA B 1 280 ? -13.773 -14.633 -9.047 1 97.12 280 ALA B N 1
ATOM 4763 C CA . ALA B 1 280 ? -13.438 -15.641 -10.055 1 97.12 280 ALA B CA 1
ATOM 4764 C C . ALA B 1 280 ? -14.594 -15.852 -11.023 1 97.12 280 ALA B C 1
ATOM 4766 O O . ALA B 1 280 ? -15.609 -16.453 -10.664 1 97.12 280 ALA B O 1
ATOM 4767 N N . GLY B 1 281 ? -14.406 -15.461 -12.195 1 97.62 281 GLY B N 1
ATOM 4768 C CA . GLY B 1 281 ? -15.461 -15.547 -13.195 1 97.62 281 GLY B CA 1
ATOM 4769 C C . GLY B 1 281 ? -15.984 -16.953 -13.391 1 97.62 281 GLY B C 1
ATOM 4770 O O . GLY B 1 281 ? -17.203 -17.172 -13.453 1 97.62 281 GLY B O 1
ATOM 4771 N N . GLU B 1 282 ? -15.133 -17.984 -13.477 1 98.25 282 GLU B N 1
ATOM 4772 C CA . GLU B 1 282 ? -15.562 -19.359 -13.688 1 98.25 282 GLU B CA 1
ATOM 4773 C C . GLU B 1 282 ? -16.453 -19.844 -12.547 1 98.25 282 GLU B C 1
ATOM 4775 O O . GLU B 1 282 ? -17.469 -20.516 -12.781 1 98.25 282 GLU B O 1
ATOM 4780 N N . VAL B 1 283 ? -16.109 -19.453 -11.336 1 98.44 283 VAL B N 1
ATOM 4781 C CA . VAL B 1 283 ? -16.828 -19.891 -10.148 1 98.44 283 VAL B CA 1
ATOM 4782 C C . VAL B 1 283 ? -18.188 -19.203 -10.094 1 98.44 283 VAL B C 1
ATOM 4784 O O . VAL B 1 283 ? -19.219 -19.859 -9.898 1 98.44 283 VAL B O 1
ATOM 4787 N N . ILE B 1 284 ? -18.172 -17.906 -10.32 1 98.38 284 ILE B N 1
ATOM 4788 C CA . ILE B 1 284 ? -19.375 -17.094 -10.242 1 98.38 284 ILE B CA 1
ATOM 4789 C C . ILE B 1 284 ? -20.359 -17.516 -11.328 1 98.38 284 ILE B C 1
ATOM 4791 O O . ILE B 1 284 ? -21.547 -17.766 -11.055 1 98.38 284 ILE B O 1
ATOM 4795 N N . GLN B 1 285 ? -19.875 -17.656 -12.523 1 98.06 285 GLN B N 1
ATOM 4796 C CA . GLN B 1 285 ? -20.734 -17.969 -13.664 1 98.06 285 GLN B CA 1
ATOM 4797 C C . GLN B 1 285 ? -21.234 -19.406 -13.594 1 98.06 285 GLN B C 1
ATOM 4799 O O . GLN B 1 285 ? -22.312 -19.719 -14.133 1 98.06 285 GLN B O 1
ATOM 4804 N N . ALA B 1 286 ? -20.5 -20.266 -12.945 1 98.19 286 ALA B N 1
ATOM 4805 C CA . ALA B 1 286 ? -20.938 -21.641 -12.75 1 98.19 286 ALA B CA 1
ATOM 4806 C C . ALA B 1 286 ? -22.016 -21.734 -11.664 1 98.19 286 ALA B C 1
ATOM 4808 O O . ALA B 1 286 ? -22.672 -22.766 -11.523 1 98.19 286 ALA B O 1
ATOM 4809 N N . GLY B 1 287 ? -22.125 -20.672 -10.859 1 98.06 287 GLY B N 1
ATOM 4810 C CA . GLY B 1 287 ? -23.094 -20.672 -9.773 1 98.06 287 GLY B CA 1
ATOM 4811 C C . GLY B 1 287 ? -22.672 -21.5 -8.586 1 98.06 287 GLY B C 1
ATOM 4812 O O . GLY B 1 287 ? -23.516 -22.031 -7.863 1 98.06 287 GLY B O 1
ATOM 4813 N N . LEU B 1 288 ? -21.438 -21.688 -8.477 1 98.31 288 LEU B N 1
ATOM 4814 C CA . LEU B 1 288 ? -20.938 -22.484 -7.359 1 98.31 288 LEU B CA 1
ATOM 4815 C C . LEU B 1 288 ? -21.062 -21.719 -6.047 1 98.31 288 LEU B C 1
ATOM 4817 O O . LEU B 1 288 ? -21.016 -20.484 -6.031 1 98.31 288 LEU B O 1
ATOM 4821 N N . LYS B 1 289 ? -21.266 -22.453 -4.961 1 98.19 289 LYS B N 1
ATOM 4822 C CA . LYS B 1 289 ? -21.359 -21.922 -3.609 1 98.19 289 LYS B CA 1
ATOM 4823 C C . LYS B 1 289 ? -20.188 -22.359 -2.756 1 98.19 289 LYS B C 1
ATOM 4825 O O . LYS B 1 289 ? -19.312 -23.109 -3.225 1 98.19 289 LYS B O 1
ATOM 4830 N N . ALA B 1 290 ? -20.094 -21.844 -1.597 1 97.69 290 ALA B N 1
ATOM 4831 C CA . ALA B 1 290 ? -18.969 -22.125 -0.705 1 97.69 290 ALA B CA 1
ATOM 4832 C C . ALA B 1 290 ? -18.797 -23.625 -0.506 1 97.69 290 ALA B C 1
ATOM 4834 O O . ALA B 1 290 ? -17.672 -24.125 -0.463 1 97.69 290 ALA B O 1
ATOM 4835 N N . GLU B 1 291 ? -19.875 -24.359 -0.443 1 96.94 291 GLU B N 1
ATOM 4836 C CA . GLU B 1 291 ? -19.844 -25.781 -0.154 1 96.94 291 GLU B CA 1
ATOM 4837 C C . GLU B 1 291 ? -19.328 -26.578 -1.35 1 96.94 291 GLU B C 1
ATOM 4839 O O . GLU B 1 291 ? -18.953 -27.75 -1.212 1 96.94 291 GLU B O 1
ATOM 4844 N N . ASP B 1 292 ? -19.344 -25.906 -2.539 1 97.69 292 ASP B N 1
ATOM 4845 C CA . ASP B 1 292 ? -18.875 -26.562 -3.76 1 97.69 292 ASP B CA 1
ATOM 4846 C C . ASP B 1 292 ? -17.375 -26.422 -3.92 1 97.69 292 ASP B C 1
ATOM 4848 O O . ASP B 1 292 ? -16.766 -27.031 -4.809 1 97.69 292 ASP B O 1
ATOM 4852 N N . LEU B 1 293 ? -16.766 -25.625 -3.066 1 98.06 293 LEU B N 1
ATOM 4853 C CA . LEU B 1 293 ? -15.359 -25.25 -3.219 1 98.06 293 LEU B CA 1
ATOM 4854 C C . LEU B 1 293 ? -14.523 -25.781 -2.064 1 98.06 293 LEU B C 1
ATOM 4856 O O . LEU B 1 293 ? -15.016 -25.922 -0.943 1 98.06 293 LEU B O 1
ATOM 4860 N N . MET B 1 294 ? -13.289 -26.109 -2.4 1 96.81 294 MET B N 1
ATOM 4861 C CA . MET B 1 294 ? -12.32 -26.5 -1.376 1 96.81 294 MET B CA 1
ATOM 4862 C C . MET B 1 294 ? -11.125 -25.547 -1.379 1 96.81 294 MET B C 1
ATOM 4864 O O . MET B 1 294 ? -10.664 -25.125 -2.441 1 96.81 294 MET B O 1
ATOM 4868 N N . ASP B 1 295 ? -10.617 -25.281 -0.211 1 95.94 295 ASP B N 1
ATOM 4869 C CA . ASP B 1 295 ? -9.445 -24.406 -0.088 1 95.94 295 ASP B CA 1
ATOM 4870 C C . ASP B 1 295 ? -8.156 -25.203 -0.319 1 95.94 295 ASP B C 1
ATOM 4872 O O . ASP B 1 295 ? -7.984 -26.297 0.229 1 95.94 295 ASP B O 1
ATOM 4876 N N . ILE B 1 296 ? -7.277 -24.594 -1.042 1 97.06 296 ILE B N 1
ATOM 4877 C CA . ILE B 1 296 ? -6.043 -25.281 -1.418 1 97.06 296 ILE B CA 1
ATOM 4878 C C . ILE B 1 296 ? -5.25 -25.641 -0.164 1 97.06 296 ILE B C 1
ATOM 4880 O O . ILE B 1 296 ? -4.586 -26.672 -0.117 1 97.06 296 ILE B O 1
ATOM 4884 N N . GLY B 1 297 ? -5.266 -24.75 0.859 1 92.69 297 GLY B N 1
ATOM 4885 C CA . GLY B 1 297 ? -4.551 -25.047 2.09 1 92.69 297 GLY B CA 1
ATOM 4886 C C . GLY B 1 297 ? -4.977 -26.359 2.725 1 92.69 297 GLY B C 1
ATOM 4887 O O . GLY B 1 297 ? -4.133 -27.172 3.123 1 92.69 297 GLY B O 1
ATOM 4888 N N . SER B 1 298 ? -6.242 -26.594 2.729 1 92.12 298 SER B N 1
ATOM 4889 C CA . SER B 1 298 ? -6.785 -27.812 3.299 1 92.12 298 SER B CA 1
ATOM 4890 C C . SER B 1 298 ? -6.453 -29.031 2.43 1 92.12 298 SER B C 1
ATOM 4892 O O . SER B 1 298 ? -6.105 -30.094 2.945 1 92.12 298 SER B O 1
ATOM 4894 N N . VAL B 1 299 ? -6.547 -28.859 1.176 1 95 299 VAL B N 1
ATOM 4895 C CA . VAL B 1 299 ? -6.324 -29.969 0.245 1 95 299 VAL B CA 1
ATOM 4896 C C . VAL B 1 299 ? -4.855 -30.391 0.291 1 95 299 VAL B C 1
ATOM 4898 O O . VAL B 1 299 ? -4.555 -31.594 0.349 1 95 299 VAL B O 1
ATOM 4901 N N . VAL B 1 300 ? -3.988 -29.438 0.301 1 91.81 300 VAL B N 1
ATOM 4902 C CA . VAL B 1 300 ? -2.564 -29.75 0.345 1 91.81 300 VAL B CA 1
ATOM 4903 C C . VAL B 1 300 ? -2.221 -30.422 1.678 1 91.81 300 VAL B C 1
ATOM 4905 O O . VAL B 1 300 ? -1.427 -31.359 1.723 1 91.81 300 VAL B O 1
ATOM 4908 N N . SER B 1 301 ? -2.842 -29.922 2.709 1 89.81 301 SER B N 1
ATOM 4909 C CA . SER B 1 301 ? -2.648 -30.547 4.016 1 89.81 301 SER B CA 1
ATOM 4910 C C . SER B 1 301 ? -3.107 -32 4.012 1 89.81 301 SER B C 1
ATOM 4912 O O . SER B 1 301 ? -2.418 -32.875 4.539 1 89.81 301 SER B O 1
ATOM 4914 N N . ASP B 1 302 ? -4.223 -32.25 3.426 1 92.88 302 ASP B N 1
ATOM 4915 C CA . ASP B 1 302 ? -4.734 -33.625 3.309 1 92.88 302 ASP B CA 1
ATOM 4916 C C . ASP B 1 302 ? -3.779 -34.5 2.508 1 92.88 302 ASP B C 1
ATOM 4918 O O . ASP B 1 302 ? -3.5 -35.625 2.898 1 92.88 302 ASP B O 1
ATOM 4922 N N . LEU B 1 303 ? -3.309 -34 1.459 1 91.31 303 LEU B N 1
ATOM 4923 C CA . LEU B 1 303 ? -2.377 -34.75 0.615 1 91.31 303 LEU B CA 1
ATOM 4924 C C . LEU B 1 303 ? -1.104 -35.094 1.383 1 91.31 303 LEU B C 1
ATOM 4926 O O . LEU B 1 303 ? -0.628 -36.219 1.321 1 91.31 303 LEU B O 1
ATOM 4930 N N . GLU B 1 304 ? -0.628 -34.156 2.15 1 87.81 304 GLU B N 1
ATOM 4931 C CA . GLU B 1 304 ? 0.607 -34.344 2.906 1 87.81 304 GLU B CA 1
ATOM 4932 C C . GLU B 1 304 ? 0.416 -35.344 4.043 1 87.81 304 GLU B C 1
ATOM 4934 O O . GLU B 1 304 ? 1.356 -36.031 4.434 1 87.81 304 GLU B O 1
ATOM 4939 N N . ASN B 1 305 ? -0.816 -35.469 4.438 1 91 305 ASN B N 1
ATOM 4940 C CA . ASN B 1 305 ? -1.089 -36.344 5.582 1 91 305 ASN B CA 1
ATOM 4941 C C . ASN B 1 305 ? -1.646 -37.688 5.141 1 91 305 ASN B C 1
ATOM 4943 O O . ASN B 1 305 ? -2.18 -38.438 5.957 1 91 305 ASN B O 1
ATOM 4947 N N . GLY B 1 306 ? -1.606 -37.938 3.895 1 90.75 306 GLY B N 1
ATOM 4948 C CA . GLY B 1 306 ? -1.994 -39.25 3.383 1 90.75 306 GLY B CA 1
ATOM 4949 C C . GLY B 1 306 ? -3.494 -39.375 3.201 1 90.75 306 GLY B C 1
ATOM 4950 O O . GLY B 1 306 ? -4 -40.5 3.066 1 90.75 306 GLY B O 1
ATOM 4951 N N . LEU B 1 307 ? -4.203 -38.281 3.209 1 90.25 307 LEU B N 1
ATOM 4952 C CA . LEU B 1 307 ? -5.652 -38.281 3.053 1 90.25 307 LEU B CA 1
ATOM 4953 C C . LEU B 1 307 ? -6.055 -37.688 1.704 1 90.25 307 LEU B C 1
ATOM 4955 O O . LEU B 1 307 ? -7.035 -36.969 1.614 1 90.25 307 LEU B O 1
ATOM 4959 N N . GLY B 1 308 ? -5.309 -37.969 0.688 1 90.81 308 GLY B N 1
ATOM 4960 C CA . GLY B 1 308 ? -5.477 -37.219 -0.559 1 90.81 308 GLY B CA 1
ATOM 4961 C C . GLY B 1 308 ? -6.141 -38.031 -1.646 1 90.81 308 GLY B C 1
ATOM 4962 O O . GLY B 1 308 ? -6.234 -37.594 -2.795 1 90.81 308 GLY B O 1
ATOM 4963 N N . GLU B 1 309 ? -6.645 -39.25 -1.336 1 90.56 309 GLU B N 1
ATOM 4964 C CA . GLU B 1 309 ? -7.188 -40.125 -2.344 1 90.56 309 GLU B CA 1
ATOM 4965 C C . GLU B 1 309 ? -8.352 -39.5 -3.098 1 90.56 309 GLU B C 1
ATOM 4967 O O . GLU B 1 309 ? -8.5 -39.688 -4.305 1 90.56 309 GLU B O 1
ATOM 4972 N N . LYS B 1 310 ? -9.062 -38.719 -2.424 1 88.5 310 LYS B N 1
ATOM 4973 C CA . LYS B 1 310 ? -10.25 -38.094 -3.01 1 88.5 310 LYS B CA 1
ATOM 4974 C C . LYS B 1 310 ? -9.875 -37 -3.98 1 88.5 310 LYS B C 1
ATOM 4976 O O . LYS B 1 310 ? -10.711 -36.531 -4.754 1 88.5 310 LYS B O 1
ATOM 4981 N N . TYR B 1 311 ? -8.625 -36.656 -3.98 1 92.31 311 TYR B N 1
ATOM 4982 C CA . TYR B 1 311 ? -8.195 -35.594 -4.852 1 92.31 311 TYR B CA 1
ATOM 4983 C C . TYR B 1 311 ? -7.453 -36.125 -6.07 1 92.31 311 TYR B C 1
ATOM 4985 O O . TYR B 1 311 ? -6.738 -35.375 -6.75 1 92.31 311 TYR B O 1
ATOM 4993 N N . LEU B 1 312 ? -7.578 -37.375 -6.449 1 92.31 312 LEU B N 1
ATOM 4994 C CA . LEU B 1 312 ? -6.809 -38 -7.52 1 92.31 312 LEU B CA 1
ATOM 4995 C C . LEU B 1 312 ? -7.621 -38.062 -8.812 1 92.31 312 LEU B C 1
ATOM 4997 O O . LEU B 1 312 ? -7.113 -38.469 -9.852 1 92.31 312 LEU B O 1
ATOM 5001 N N . GLY B 1 313 ? -8.906 -37.594 -8.766 1 93.31 313 GLY B N 1
ATOM 5002 C CA . GLY B 1 313 ? -9.711 -37.438 -9.961 1 93.31 313 GLY B CA 1
ATOM 5003 C C . GLY B 1 313 ? -9.477 -36.125 -10.688 1 93.31 313 GLY B C 1
ATOM 5004 O O . GLY B 1 313 ? -8.359 -35.594 -10.664 1 93.31 313 GLY B O 1
ATOM 5005 N N . ASP B 1 314 ? -10.5 -35.688 -11.43 1 95.56 314 ASP B N 1
ATOM 5006 C CA . ASP B 1 314 ? -10.406 -34.375 -12.094 1 95.56 314 ASP B CA 1
ATOM 5007 C C . ASP B 1 314 ? -10.422 -33.25 -11.078 1 95.56 314 ASP B C 1
ATOM 5009 O O . ASP B 1 314 ? -11.328 -33.156 -10.242 1 95.56 314 ASP B O 1
ATOM 5013 N N . VAL B 1 315 ? -9.43 -32.469 -11.156 1 97.06 315 VAL B N 1
ATOM 5014 C CA . VAL B 1 315 ? -9.328 -31.328 -10.242 1 97.06 315 VAL B CA 1
ATOM 5015 C C . VAL B 1 315 ? -9.125 -30.031 -11.031 1 97.06 315 VAL B C 1
ATOM 5017 O O . VAL B 1 315 ? -8.297 -29.984 -11.945 1 97.06 315 VAL B O 1
ATOM 5020 N N . VAL B 1 316 ? -9.898 -29.078 -10.703 1 98.19 316 VAL B N 1
ATOM 5021 C CA . VAL B 1 316 ? -9.688 -27.719 -11.211 1 98.19 316 VAL B CA 1
ATOM 5022 C C . VAL B 1 316 ? -9.242 -26.812 -10.07 1 98.19 316 VAL B C 1
ATOM 5024 O O . VAL B 1 316 ? -9.93 -26.703 -9.055 1 98.19 316 VAL B O 1
ATOM 5027 N N . PHE B 1 317 ? -8.102 -26.219 -10.25 1 98.44 317 PHE B N 1
ATOM 5028 C CA . PHE B 1 317 ? -7.641 -25.203 -9.305 1 98.44 317 PHE B CA 1
ATOM 5029 C C . PHE B 1 317 ? -7.863 -23.812 -9.859 1 98.44 317 PHE B C 1
ATOM 5031 O O . PHE B 1 317 ? -7.383 -23.484 -10.953 1 98.44 317 PHE B O 1
ATOM 5038 N N . LYS B 1 318 ? -8.602 -23.016 -9.164 1 98.56 318 LYS B N 1
ATOM 5039 C CA . LYS B 1 318 ? -8.844 -21.609 -9.508 1 98.56 318 LYS B CA 1
ATOM 5040 C C . LYS B 1 318 ? -8.164 -20.672 -8.516 1 98.56 318 LYS B C 1
ATOM 5042 O O . LYS B 1 318 ? -8.391 -20.781 -7.309 1 98.56 318 LYS B O 1
ATOM 5047 N N . CYS B 1 319 ? -7.379 -19.781 -9.086 1 97.19 319 CYS B N 1
ATOM 5048 C CA . CYS B 1 319 ? -6.602 -18.875 -8.258 1 97.19 319 CYS B CA 1
ATOM 5049 C C . CYS B 1 319 ? -6.848 -17.422 -8.672 1 97.19 319 CYS B C 1
ATOM 5051 O O . CYS B 1 319 ? -6.711 -17.078 -9.852 1 97.19 319 CYS B O 1
ATOM 5053 N N . VAL B 1 320 ? -7.23 -16.609 -7.703 1 95.56 320 VAL B N 1
ATOM 5054 C CA . VAL B 1 320 ? -7.363 -15.188 -8 1 95.56 320 VAL B CA 1
ATOM 5055 C C . VAL B 1 320 ? -6.188 -14.422 -7.406 1 95.56 320 VAL B C 1
ATOM 5057 O O . VAL B 1 320 ? -5.957 -13.266 -7.75 1 95.56 320 VAL B O 1
ATOM 5060 N N . GLY B 1 321 ? -5.426 -15.055 -6.629 1 95.88 321 GLY B N 1
ATOM 5061 C CA . GLY B 1 321 ? -4.281 -14.422 -6 1 95.88 321 GLY B CA 1
ATOM 5062 C C . GLY B 1 321 ? -4.633 -13.672 -4.73 1 95.88 321 GLY B C 1
ATOM 5063 O O . GLY B 1 321 ? -5.578 -12.875 -4.715 1 95.88 321 GLY B O 1
ATOM 5064 N N . LEU B 1 322 ? -3.91 -13.945 -3.656 1 96.88 322 LEU B N 1
ATOM 5065 C CA . LEU B 1 322 ? -4.148 -13.328 -2.357 1 96.88 322 LEU B CA 1
ATOM 5066 C C . LEU B 1 322 ? -2.912 -12.578 -1.877 1 96.88 322 LEU B C 1
ATOM 5068 O O . LEU B 1 322 ? -1.784 -12.969 -2.184 1 96.88 322 LEU B O 1
ATOM 5072 N N . ALA B 1 323 ? -3.129 -11.57 -1.052 1 98 323 ALA B N 1
ATOM 5073 C CA . ALA B 1 323 ? -2.047 -10.719 -0.562 1 98 323 ALA B CA 1
ATOM 5074 C C . ALA B 1 323 ? -1.067 -11.516 0.295 1 98 323 ALA B C 1
ATOM 5076 O O . ALA B 1 323 ? 0.134 -11.234 0.296 1 98 323 ALA B O 1
ATOM 5077 N N . ILE B 1 324 ? -1.519 -12.531 0.982 1 97.88 324 ILE B N 1
ATOM 5078 C CA . ILE B 1 324 ? -0.663 -13.328 1.854 1 97.88 324 ILE B CA 1
ATOM 5079 C C . ILE B 1 324 ? 0.401 -14.039 1.023 1 97.88 324 ILE B C 1
ATOM 5081 O O . ILE B 1 324 ? 1.522 -14.25 1.489 1 97.88 324 ILE B O 1
ATOM 5085 N N . MET B 1 325 ? 0.087 -14.375 -0.216 1 98.56 325 MET B N 1
ATOM 5086 C CA . MET B 1 325 ? 1.062 -15.016 -1.092 1 98.56 325 MET B CA 1
ATOM 5087 C C . MET B 1 325 ? 2.232 -14.078 -1.381 1 98.56 325 MET B C 1
ATOM 5089 O O . MET B 1 325 ? 3.381 -14.523 -1.454 1 98.56 325 MET B O 1
ATOM 5093 N N . ASP B 1 326 ? 1.963 -12.797 -1.517 1 98.69 326 ASP B N 1
ATOM 5094 C CA . ASP B 1 326 ? 3.004 -11.805 -1.754 1 98.69 326 ASP B CA 1
ATOM 5095 C C . ASP B 1 326 ? 3.873 -11.609 -0.514 1 98.69 326 ASP B C 1
ATOM 5097 O O . ASP B 1 326 ? 5.098 -11.5 -0.618 1 98.69 326 ASP B O 1
ATOM 5101 N N . LEU B 1 327 ? 3.236 -11.555 0.643 1 98.69 327 LEU B N 1
ATOM 5102 C CA . LEU B 1 327 ? 3.975 -11.383 1.889 1 98.69 327 LEU B CA 1
ATOM 5103 C C . LEU B 1 327 ? 4.945 -12.539 2.111 1 98.69 327 LEU B C 1
ATOM 5105 O O . LEU B 1 327 ? 6.129 -12.32 2.3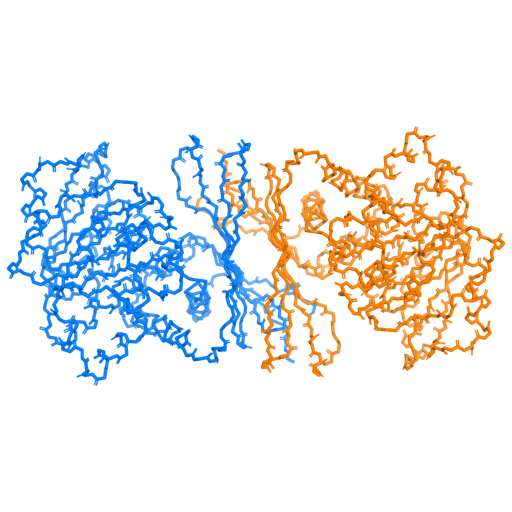75 1 98.69 327 LEU B O 1
ATOM 5109 N N . ILE B 1 328 ? 4.461 -13.75 1.929 1 98.62 328 ILE B N 1
ATOM 5110 C CA . ILE B 1 328 ? 5.277 -14.938 2.174 1 98.62 328 ILE B CA 1
ATOM 5111 C C . ILE B 1 328 ? 6.402 -15.008 1.147 1 98.62 328 ILE B C 1
ATOM 5113 O O . ILE B 1 328 ? 7.555 -15.281 1.498 1 98.62 328 ILE B O 1
ATOM 5117 N N . ALA B 1 329 ? 6.074 -14.773 -0.128 1 98.81 329 ALA B N 1
ATOM 5118 C CA . ALA B 1 329 ? 7.105 -14.781 -1.164 1 98.81 329 ALA B CA 1
ATOM 5119 C C . ALA B 1 329 ? 8.172 -13.727 -0.884 1 98.81 329 ALA B C 1
ATOM 5121 O O . ALA B 1 329 ? 9.367 -14.008 -0.995 1 98.81 329 ALA B O 1
ATOM 5122 N N . ALA B 1 330 ? 7.742 -12.539 -0.52 1 98.88 330 ALA B N 1
ATOM 5123 C CA . ALA B 1 330 ? 8.68 -11.461 -0.21 1 98.88 330 ALA B CA 1
ATOM 5124 C C . ALA B 1 330 ? 9.586 -11.844 0.958 1 98.88 330 ALA B C 1
ATOM 5126 O O . ALA B 1 330 ? 10.805 -11.641 0.899 1 98.88 330 ALA B O 1
ATOM 5127 N N . GLU B 1 331 ? 8.984 -12.375 2 1 98.69 331 GLU B N 1
ATOM 5128 C CA . GLU B 1 331 ? 9.742 -12.797 3.174 1 98.69 331 GLU B CA 1
ATOM 5129 C C . GLU B 1 331 ? 10.82 -13.812 2.799 1 98.69 331 GLU B C 1
ATOM 5131 O O . GLU B 1 331 ? 11.984 -13.656 3.176 1 98.69 331 GLU B O 1
ATOM 5136 N N . GLU B 1 332 ? 10.438 -14.844 2.059 1 98.69 332 GLU B N 1
ATOM 5137 C CA . GLU B 1 332 ? 11.359 -15.898 1.671 1 98.69 332 GLU B CA 1
ATOM 5138 C C . GLU B 1 332 ? 12.461 -15.367 0.753 1 98.69 332 GLU B C 1
ATOM 5140 O O . GLU B 1 332 ? 13.625 -15.742 0.894 1 98.69 332 GLU B O 1
ATOM 5145 N N . ILE B 1 333 ? 12.117 -14.539 -0.165 1 98.69 333 ILE B N 1
ATOM 5146 C CA . ILE B 1 333 ? 13.07 -14.008 -1.133 1 98.69 333 ILE B CA 1
ATOM 5147 C C . ILE B 1 333 ? 14.078 -13.102 -0.421 1 98.69 333 ILE B C 1
ATOM 5149 O O . ILE B 1 333 ? 15.273 -13.156 -0.712 1 98.69 333 ILE B O 1
ATOM 5153 N N . VAL B 1 334 ? 13.617 -12.273 0.509 1 98.81 334 VAL B N 1
ATOM 5154 C CA . VAL B 1 334 ? 14.508 -11.398 1.267 1 98.81 334 VAL B CA 1
ATOM 5155 C C . VAL B 1 334 ? 15.492 -12.242 2.074 1 98.81 334 VAL B C 1
ATOM 5157 O O . VAL B 1 334 ? 16.688 -11.93 2.135 1 98.81 334 VAL B O 1
ATOM 5160 N N . LYS B 1 335 ? 14.969 -13.336 2.709 1 98.38 335 LYS B N 1
ATOM 5161 C CA . LYS B 1 335 ? 15.836 -14.25 3.453 1 98.38 335 LYS B CA 1
ATOM 5162 C C . LYS B 1 335 ? 16.938 -14.812 2.561 1 98.38 335 LYS B C 1
ATOM 5164 O O . LYS B 1 335 ? 18.109 -14.805 2.932 1 98.38 335 LYS B O 1
ATOM 5169 N N . ILE B 1 336 ? 16.594 -15.25 1.412 1 98.25 336 ILE B N 1
ATOM 5170 C CA . ILE B 1 336 ? 17.547 -15.844 0.471 1 98.25 336 ILE B CA 1
ATOM 5171 C C . ILE B 1 336 ? 18.531 -14.789 -0.01 1 98.25 336 ILE B C 1
ATOM 5173 O O . ILE B 1 336 ? 19.734 -15.055 -0.112 1 98.25 336 ILE B O 1
ATOM 5177 N N . ALA B 1 337 ? 18.016 -13.609 -0.344 1 98.56 337 ALA B N 1
ATOM 5178 C CA . ALA B 1 337 ? 18.859 -12.516 -0.81 1 98.56 337 ALA B CA 1
ATOM 5179 C C . ALA B 1 337 ? 19.922 -12.164 0.236 1 98.56 337 ALA B C 1
ATOM 5181 O O . ALA B 1 337 ? 21.078 -11.922 -0.101 1 98.56 337 ALA B O 1
ATOM 5182 N N . LYS B 1 338 ? 19.5 -12.102 1.464 1 98.06 338 LYS B N 1
ATOM 5183 C CA . LYS B 1 338 ? 20.438 -11.812 2.547 1 98.06 338 LYS B CA 1
ATOM 5184 C C . LYS B 1 338 ? 21.516 -12.898 2.66 1 98.06 338 LYS B C 1
ATOM 5186 O O . LYS B 1 338 ? 22.688 -12.594 2.828 1 98.06 338 LYS B O 1
ATOM 5191 N N . GLU B 1 339 ? 21.078 -14.133 2.582 1 97.38 339 GLU B N 1
ATOM 5192 C CA . GLU B 1 339 ? 22 -15.258 2.641 1 97.38 339 GLU B CA 1
ATOM 5193 C C . GLU B 1 339 ? 23.016 -15.203 1.503 1 97.38 339 GLU B C 1
ATOM 5195 O O . GLU B 1 339 ? 24.188 -15.516 1.696 1 97.38 339 GLU B O 1
ATOM 5200 N N . GLN B 1 340 ? 22.547 -14.797 0.387 1 97.19 340 GLN B N 1
ATOM 5201 C CA . GLN B 1 340 ? 23.406 -14.75 -0.791 1 97.19 340 GLN B CA 1
ATOM 5202 C C . GLN B 1 340 ? 24.109 -13.391 -0.912 1 97.19 340 GLN B C 1
ATOM 5204 O O . GLN B 1 340 ? 24.906 -13.172 -1.828 1 97.19 340 GLN B O 1
ATOM 5209 N N . LYS B 1 341 ? 23.797 -12.445 -0.062 1 97.38 341 LYS B N 1
ATOM 5210 C CA . LYS B 1 341 ? 24.391 -11.109 0.002 1 97.38 341 LYS B CA 1
ATOM 5211 C C . LYS B 1 341 ? 24.172 -10.344 -1.302 1 97.38 341 LYS B C 1
ATOM 5213 O O . LYS B 1 341 ? 25.109 -9.805 -1.877 1 97.38 341 LYS B O 1
ATOM 5218 N N . VAL B 1 342 ? 22.969 -10.398 -1.793 1 97.56 342 VAL B N 1
ATOM 5219 C CA . VAL B 1 342 ? 22.609 -9.633 -2.98 1 97.56 342 VAL B CA 1
ATOM 5220 C C . VAL B 1 342 ? 21.578 -8.57 -2.613 1 97.56 342 VAL B C 1
ATOM 5222 O O . VAL B 1 342 ? 20.906 -8.672 -1.583 1 97.56 342 VAL B O 1
ATOM 5225 N N . GLY B 1 343 ? 21.406 -7.551 -3.438 1 97.38 343 GLY B N 1
ATOM 5226 C CA . GLY B 1 343 ? 20.531 -6.418 -3.18 1 97.38 343 GLY B CA 1
ATOM 5227 C C . GLY B 1 343 ? 21.281 -5.18 -2.715 1 97.38 343 GLY B C 1
ATOM 5228 O O . GLY B 1 343 ? 22.5 -5.203 -2.572 1 97.38 343 GLY B O 1
ATOM 5229 N N . ILE B 1 344 ? 20.547 -4.086 -2.576 1 97.69 344 ILE B N 1
ATOM 5230 C CA . ILE B 1 344 ? 21.125 -2.814 -2.158 1 97.69 344 ILE B CA 1
ATOM 5231 C C . ILE B 1 344 ? 20.641 -2.459 -0.756 1 97.69 344 ILE B C 1
ATOM 5233 O O . ILE B 1 344 ? 19.422 -2.338 -0.525 1 97.69 344 ILE B O 1
ATOM 5237 N N . GLU B 1 345 ? 21.547 -2.268 0.171 1 97.31 345 GLU B N 1
ATOM 5238 C CA . GLU B 1 345 ? 21.219 -1.898 1.543 1 97.31 345 GLU B CA 1
ATOM 5239 C C . GLU B 1 345 ? 21.047 -0.387 1.684 1 97.31 345 GLU B C 1
ATOM 5241 O O . GLU B 1 345 ? 21.812 0.383 1.085 1 97.31 345 GLU B O 1
ATOM 5246 N N . ILE B 1 346 ? 20.047 0.008 2.412 1 97.5 346 ILE B N 1
ATOM 5247 C CA . ILE B 1 346 ? 19.766 1.424 2.625 1 97.5 346 ILE B CA 1
ATOM 5248 C C . ILE B 1 346 ? 19.844 1.745 4.117 1 97.5 346 ILE B C 1
ATOM 5250 O O . ILE B 1 346 ? 18.828 1.757 4.809 1 97.5 346 ILE B O 1
ATOM 5254 N N . PRO B 1 347 ? 21 2.141 4.602 1 93.94 347 PRO B N 1
ATOM 5255 C CA . PRO B 1 347 ? 21.094 2.51 6.016 1 93.94 347 PRO B CA 1
ATOM 5256 C C . PRO B 1 347 ? 20.375 3.811 6.34 1 93.94 347 PRO B C 1
ATOM 5258 O O . PRO B 1 347 ? 20.312 4.719 5.508 1 93.94 347 PRO B O 1
ATOM 5261 N N . GLY B 1 348 ? 19.844 3.875 7.504 1 91.5 348 GLY B N 1
ATOM 5262 C CA . GLY B 1 348 ? 19.281 5.121 8 1 91.5 348 GLY B CA 1
ATOM 5263 C C . GLY B 1 348 ? 17.938 5.449 7.402 1 91.5 348 GLY B C 1
ATOM 5264 O O . GLY B 1 348 ? 17.531 6.613 7.363 1 91.5 348 GLY B O 1
ATOM 5265 N N . PHE B 1 349 ? 17.281 4.395 6.836 1 96.94 349 PHE B N 1
ATOM 5266 C CA . PHE B 1 349 ? 15.977 4.691 6.246 1 96.94 349 PHE B CA 1
ATOM 5267 C C . PHE B 1 349 ? 15 5.172 7.309 1 96.94 349 PHE B C 1
ATOM 5269 O O . PHE B 1 349 ? 14.297 6.168 7.113 1 96.94 349 PHE B O 1
ATOM 5276 N N . SER B 1 350 ? 14.875 4.387 8.414 1 92.31 350 SER B N 1
ATOM 5277 C CA . SER B 1 350 ? 14.047 4.773 9.547 1 92.31 350 SER B CA 1
ATOM 5278 C C . SER B 1 350 ? 14.883 5.465 10.625 1 92.31 350 SER B C 1
ATOM 5280 O O . SER B 1 350 ? 16.109 5.371 10.625 1 92.31 350 SER B O 1
ATOM 5282 N N . ALA B 1 351 ? 14.227 6.125 11.578 1 84.31 351 ALA B N 1
ATOM 5283 C CA . ALA B 1 351 ? 14.891 6.867 12.648 1 84.31 351 ALA B CA 1
ATOM 5284 C C . ALA B 1 351 ? 15.609 5.922 13.609 1 84.31 351 ALA B C 1
ATOM 5286 O O . ALA B 1 351 ? 15.172 4.785 13.805 1 84.31 351 ALA B O 1
#

Solvent-accessible surface area (backbone atoms only — not comparable to full-atom values): 36148 Å² total; per-residue (Å²): 133,80,72,59,59,20,36,37,34,27,36,60,57,48,51,54,52,62,74,64,55,51,63,69,58,51,51,49,50,37,50,54,42,42,52,52,43,31,44,62,71,42,93,80,44,71,61,45,58,67,79,68,44,78,46,76,29,80,80,66,22,25,37,34,39,39,29,41,23,33,41,59,60,35,32,23,40,35,37,38,15,34,57,28,83,86,44,68,88,59,82,50,23,27,39,29,41,34,21,37,52,63,25,46,56,46,30,42,33,38,28,49,62,52,55,27,44,47,51,29,38,59,61,45,46,58,56,52,40,43,36,73,74,68,49,77,48,42,27,35,36,32,30,33,84,49,63,44,29,50,37,39,51,54,47,46,64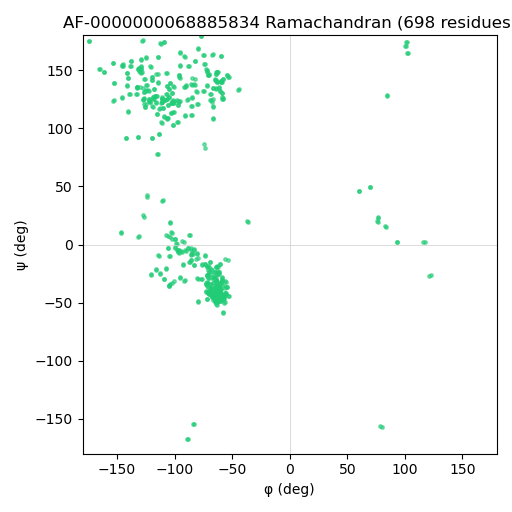,67,71,37,87,62,33,41,33,38,38,34,35,29,50,60,80,65,45,70,67,56,52,50,55,57,55,51,72,51,60,81,72,50,84,46,90,42,47,77,50,71,48,69,44,78,55,73,91,44,70,70,60,35,53,54,50,52,64,30,32,30,39,38,40,41,40,76,30,70,49,56,63,51,61,69,81,39,54,57,89,87,55,57,29,41,35,33,40,58,28,26,56,37,58,75,20,15,49,49,56,26,70,62,66,63,37,87,72,36,45,41,31,22,64,38,60,72,57,36,67,68,25,24,10,36,44,47,72,44,65,60,50,71,89,63,48,39,42,41,22,56,53,49,49,29,32,75,69,74,60,35,74,85,67,65,47,31,32,36,36,42,35,68,80,60,38,61,49,53,40,48,48,50,52,53,49,53,54,50,30,57,75,69,69,53,68,45,75,39,75,54,32,59,121,130,82,73,59,59,21,35,37,34,27,37,61,56,48,50,53,52,62,76,63,54,52,65,70,58,51,52,50,50,38,50,53,45,41,50,52,43,32,45,63,70,42,92,80,43,71,62,46,59,66,81,68,44,77,45,75,30,81,82,64,22,22,36,34,40,39,30,42,24,33,41,59,59,34,32,23,41,35,36,40,14,34,56,28,84,86,44,68,89,58,82,48,24,27,38,28,40,34,20,35,53,64,25,47,56,45,30,42,32,39,28,49,64,51,55,26,43,48,50,30,37,59,62,44,45,58,57,52,40,41,37,73,74,67,48,78,48,42,27,36,36,33,30,35,83,50,62,42,29,50,37,39,51,52,47,46,62,67,72,38,88,62,34,41,35,40,37,35,34,28,50,60,80,65,44,70,66,56,52,50,54,57,54,51,73,50,60,80,73,50,83,47,90,41,47,75,48,73,48,70,44,78,55,72,91,45,69,69,60,35,53,55,50,52,63,30,33,30,38,38,40,41,40,77,29,69,48,54,62,54,62,71,80,39,54,57,88,89,55,58,30,41,35,32,41,58,27,26,57,36,58,75,19,17,48,48,57,26,69,61,65,63,37,87,72,36,45,40,31,21,63,38,59,73,57,34,64,68,26,25,9,37,44,47,72,43,64,60,52,71,89,63,48,38,42,41,23,57,51,48,50,29,31,75,69,72,62,34,74,85,66,65,47,32,32,37,38,42,34,66,78,58,38,60,49,53,40,49,47,49,53,53,49,51,53,50,29,57,75,68,69,53,67,45,76,40,76,54,32,58,122

Sequence (702 aa):
MSTPTPLILTHTTITSLLTSLPAPAIRSIIASLTASLQTLTQPTPIITQPPRQTLQDNIANYTTLIMPCSTPNLTSIKSVTLPTPPAPPSPPNGVITLQDAAGRLLAVLNAEEITAFRTACVSIALLLGRIRYGLAVKKAVVFSTGKQAEWISRLLLKLCPTLGRLSIIGREGNSPEKMEAFVGKFRGGVESGTRVGWKTYGGGIDQDVQDELHEADAIFCCTPSRVELFPVEFLTDEKERYISLIGSYKPHMKELSPGYLRRESVTVVVDSVEACLVEAGEVIQAGLKAEDLMDIGSVVSDLENGLGEKYLGDVVFKCVGLAIMDLIAAEEIVKIAKEQKVGIEIPGFSAMSTPTPLILTHTTITSLLTSLPAPAIRSIIASLTASLQTLTQPTPIITQPPRQTLQDNIANYTTLIMPCSTPNLTSIKSVTLPTPPAPPSPPNGVITLQDAAGRLLAVLNAEEITAFRTACVSIALLLGRIRYGLAVKKAVVFSTGKQAEWISRLLLKLCPTLGRLSIIGREGNSPEKMEAFVGKFRGGVESGTRVGWKTYGGGIDQDVQDELHEADAIFCCTPSRVELFPVEFLTDEKERYISLIGSYKPHMKELSPGYLRRESVTVVVDSVEACLVEAGEVIQAGLKAEDLMDIGSVVSDLENGLGEKYLGDVVFKCVGLAIMDLIAAEEIVKIAKEQKVGIEIPGFSA

Radius of gyration: 28.92 Å; Cα contacts (8 Å, |Δi|>4): 1577; chains: 2; bounding box: 48×84×70 Å

InterPro domains:
  IPR003462 Ornithine cyclodeaminase/mu-crystallin [PF02423] (61-338)
  IPR003462 Ornithine cyclodeaminase/mu-crystallin [PTHR13812] (7-345)
  IPR023401 Ornithine cyclodeaminase, N-terminal [G3DSA:3.30.1780.10] (4-132)
  IPR036291 NAD(P)-binding domain superfamily [SSF51735] (7-347)

Organism: Tuber melanosporum (strain Mel28) (NCBI:txid656061)

Secondary structure (DSSP, 8-state):
-PPP--EEE-HHHHHHHHHT--HHHHHHHHHHHHHHHHHTTSSS-S-B-PPPEEEEETTTTEEEEEEEEE-SSEEEEEEEEEE-TTSPP-PPEEEEEEEETT--EEEEEE-HHHHHHHHHHHHHHHHHHHHHTT----EEEEE-SSHHHHHHHHHHHHH-TT--EEEEEEETT--HHHHHHHHHHHHTT--S--EEEEEEE-SS--HHHHHHHHH-SEEEE----SS-SS-GGGS-TTS--EEEE-S--STT--SS-HHHHT-TTEEEEES-HHHHHHH-HHHHHHT--GGGEEEHHHHHHHHHTT--GGGSSEEEEE----HHHHHHHHHHHHHHHHHHT-SEE-TTS--/-PPP--EEE-HHHHHHHHHT--HHHHHHHHHHHHHHHHHTTSSS-S-B-PPPEEEEETTTTEEEEEEEEE-SSEEEEEEEEEE-TTSPP-PPEEEEEEEETT--EEEEEE-HHHHHHHHHHHHHHHHHHHHHTT----EEEEE-SSHHHHHHHHHHHHH-TT--EEEEEEETT--HHHHHHHHHHHHTT--SS-EEEEEEE-SS--HHHHHHHHH-SEEEE----SS-SS-GGGS-TTS--EEEE-S--STT--SS-HHHHT-TTEEEEES-HHHHHHH-HHHHHHT--GGGEEEHHHHHHHHHTT--GGGSSEEEEE----HHHHHHHHHHHHHHHHHHT-SEE-TTS--

Foldseek 3Di:
DDAAWAFEAEPVNLVVLVLPDALVLLVVLLVLLLQLLLLVPDPDRQKDKDDWDWDADPPQQKIKIWTWMDHQFKIKIKIWMFGHPPDDGDQIWIKMWMATNVRRTHYIYTCRLLQLQLLLSNQCLLVLLLVVVPDAFAAEEEEALDSNSLNNVSSCLRRHQNHAEYEYEYEPPQDPVNQCVSQVVAVPPRPHNHHYYYYYDHEDDDVVVLVRQQPGQEYEYAAFALDAQYACVSHDQPHFHEYEYENFWAQRTDHHALCVLVDPQEQEEESDLVRCCHTPNSCVVVVHHSVSYHYSSVQSVCSVVVNNPSVNGHYYYYYNDHSVSSNSSVVSSSVSCVVVVDGDIHPPPDD/DDAAWAFEAEPVNLVVLVLPDALVLLVVLLVLLLQQLLLVPDPDRQKDKDDWDWDADPPQQKIKIWTWMDHQFKIKIKIWMFGHPPDDGDQIWIKMWMATNVRRTHYIYTCRLLQLQLLLSNQCLLVLLLVVVPDAFAAEEEEALDSNSLNNVSSCLRRHQNH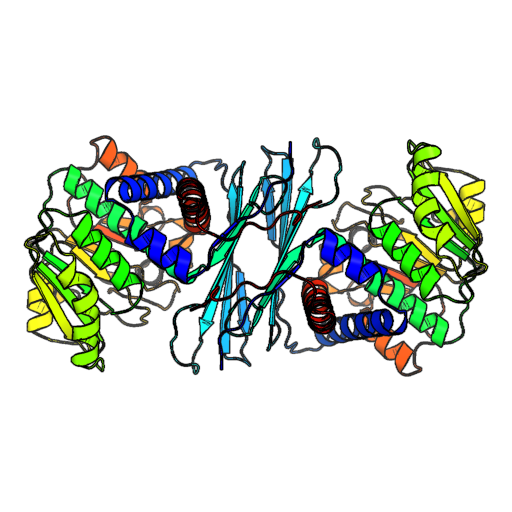AEYEYEYEDPDDPVNQCVSQVVAVVPRPHNHHYYYYYDHEDDDVVVLVRQQPGQEYEYAAWALDAQYACVSHDQPHFHEYEYENFWAQRTDHHALCVLVDPQEQEEESDLVRCCHTPNSCVVVVHHSVSYHYSSVQSVCSVVVNNVSVNGHYYYYYNDHSVSSNSSVVSSSVSCVVVVDGDIHPPPDD

Nearest PDB structures (foldseek):
  8h8p-assembly1_D  TM=8.481E-01  e=3.676E-25  Candida parapsilosis
  6t3e-assembly1_A  TM=8.208E-01  e=6.931E-23  Thermococcus litoralis DSM 5473
  1omo-assembly1_A  TM=8.004E-01  e=1.125E-21  Archaeoglobus fulgidus
  3hdj-assembly1_B  TM=8.302E-01  e=5.264E-20  Bordetella pertussis
  1x7d-assembly1_A  TM=8.096E-01  e=9.718E-20  Pseudomonas putida

pLDDT: mean 94.0, std 6.61, range [50.66, 98.88]